Protein AF-W6KRX2-F1 (afdb_monomer_lite)

Foldseek 3Di:
DVCPPPDDLVRLVVVLVVCVVPPDPQDLLVLLVNLQSCLVNVVQVSNVVSLVCLCCCLVVVVNVCVVVHDPVVSVVSSVCSQCCRQQVWDADPLATEGQHHDRPPDQWDWDWDAGQNWIWIWTGGPWKIKIATQGDHPVPPQWGWHHYDPHDIDIHGHGDIDIDTHDDPPPVFLFQAEEEEVCLWWPCLVVLLQQLLQVLVCVVCVVVVNNVDGRDPVLCVVQPSQDDNVRSQQVSCVVVVHHDFDQDDPPDDPPGDHPVNSVVSSVVSSVVVCVVPPIDTFPCLLVALVQCVVVNHAYEYEEADPCQVVNVVVPVSNVVSHPYYYYNVNCVVVVHDVFLAPRRVCVRCVVVVHFQCRYEYEYQANPRHDQVRNQSHQEYEHQHPDDHPDDHPHQYHYDPGCNPDHSVVVRCSSPDPPVSPDDDDDDDDDPDDDDDDDDD

Structure (mmCIF, N/CA/C/O backbone):
data_AF-W6KRX2-F1
#
_entry.id   AF-W6KRX2-F1
#
loop_
_atom_site.group_PDB
_atom_site.id
_atom_site.type_symbol
_atom_site.label_atom_id
_atom_site.label_alt_id
_atom_site.label_comp_id
_atom_site.label_asym_id
_atom_site.label_entity_id
_atom_site.label_seq_id
_atom_site.pdbx_PDB_ins_code
_atom_site.Cartn_x
_atom_site.Cartn_y
_atom_site.Cartn_z
_atom_site.occupancy
_atom_site.B_iso_or_equiv
_atom_site.auth_seq_id
_atom_site.auth_comp_id
_atom_site.auth_asym_id
_atom_site.auth_atom_id
_atom_site.pdbx_PDB_model_num
ATOM 1 N N . MET A 1 1 ? -22.682 -12.384 19.553 1.00 63.53 1 MET A N 1
ATOM 2 C CA . MET A 1 1 ? -21.390 -12.594 20.261 1.00 63.53 1 MET A CA 1
ATOM 3 C C . MET A 1 1 ? -20.932 -14.050 20.274 1.00 63.53 1 MET A C 1
ATOM 5 O O . MET A 1 1 ? -19.752 -14.255 20.041 1.00 63.53 1 MET A O 1
ATOM 9 N N . LEU A 1 2 ? -21.811 -15.029 20.532 1.00 67.38 2 LEU A N 1
ATOM 10 C CA . LEU A 1 2 ? -21.445 -16.457 20.590 1.00 67.38 2 LEU A CA 1
ATOM 11 C C . LEU A 1 2 ? -21.133 -17.079 19.219 1.00 67.38 2 LEU A C 1
ATOM 13 O O . LEU A 1 2 ? -20.252 -17.921 19.128 1.00 67.38 2 LEU A O 1
ATOM 17 N N . LEU A 1 3 ? -21.830 -16.640 18.166 1.00 75.75 3 LEU A N 1
ATOM 18 C CA . LEU A 1 3 ? -21.688 -17.148 16.796 1.00 75.75 3 LEU A CA 1
ATOM 19 C C . LEU A 1 3 ? -21.516 -15.981 15.805 1.00 75.75 3 LEU A C 1
ATOM 21 O O . LEU A 1 3 ? -22.419 -15.703 15.020 1.00 75.75 3 LEU A O 1
ATOM 25 N N . PRO A 1 4 ? -20.417 -15.210 15.897 1.00 69.69 4 PRO A N 1
ATOM 26 C CA . PRO A 1 4 ? -20.233 -14.009 15.079 1.00 69.69 4 PRO A CA 1
ATOM 27 C C . PRO A 1 4 ? -20.132 -14.310 13.579 1.00 69.69 4 PRO A C 1
ATOM 29 O O . PRO A 1 4 ? -20.423 -13.429 12.785 1.00 69.69 4 PRO A O 1
ATOM 32 N N . ASP A 1 5 ? -19.752 -15.535 13.212 1.00 76.88 5 ASP A N 1
ATOM 33 C CA . ASP A 1 5 ? -19.550 -15.957 11.823 1.00 76.88 5 ASP A CA 1
ATOM 34 C C . ASP A 1 5 ? -20.826 -16.548 11.178 1.00 76.88 5 ASP A C 1
ATOM 36 O O . ASP A 1 5 ? -20.806 -16.929 10.012 1.00 76.88 5 ASP A O 1
ATOM 40 N N . CYS A 1 6 ? -21.940 -16.643 11.919 1.00 84.38 6 CYS A N 1
ATOM 41 C CA . CYS A 1 6 ? -23.202 -17.207 11.418 1.00 84.38 6 CYS A CA 1
ATOM 42 C C . CYS A 1 6 ? -24.171 -16.173 10.827 1.00 84.38 6 CYS A C 1
ATOM 44 O O . CYS A 1 6 ? -25.186 -16.578 10.268 1.00 84.38 6 CYS A O 1
ATOM 46 N N . PHE A 1 7 ? -23.886 -14.878 10.974 1.00 86.19 7 PHE A N 1
ATOM 47 C CA . PHE A 1 7 ? -24.768 -13.786 10.558 1.00 86.19 7 PHE A CA 1
ATOM 48 C C . PHE A 1 7 ? -23.981 -12.751 9.764 1.00 86.19 7 PHE A C 1
ATOM 50 O O . PHE A 1 7 ? -22.818 -12.477 10.078 1.00 86.19 7 PHE A O 1
ATOM 57 N N . SER A 1 8 ? -24.610 -12.156 8.753 1.00 84.44 8 SER A N 1
ATOM 58 C CA . SER A 1 8 ? -23.990 -11.084 7.980 1.00 84.44 8 SER A CA 1
ATOM 59 C C . SER A 1 8 ? -23.875 -9.796 8.813 1.00 84.44 8 SER A C 1
ATOM 61 O O . SER A 1 8 ? -24.658 -9.578 9.744 1.00 84.44 8 SER A O 1
ATOM 63 N N . PRO A 1 9 ? -22.928 -8.896 8.497 1.00 82.19 9 PRO A N 1
ATOM 64 C CA . PRO A 1 9 ? -22.844 -7.591 9.153 1.00 82.19 9 PRO A CA 1
ATOM 65 C C . PRO A 1 9 ? -24.150 -6.784 9.081 1.00 82.19 9 PRO A C 1
ATOM 67 O O . PRO A 1 9 ? -24.478 -6.061 10.021 1.00 82.19 9 PRO A O 1
ATOM 70 N N . GLU A 1 10 ? -24.900 -6.913 7.986 1.00 85.62 10 GLU A N 1
ATOM 71 C CA . GLU A 1 10 ? -26.194 -6.261 7.777 1.00 85.62 10 GLU A CA 1
ATOM 72 C C . GLU A 1 10 ? -27.278 -6.844 8.686 1.00 85.62 10 GLU A C 1
ATOM 74 O O . GLU A 1 10 ? -28.026 -6.077 9.289 1.00 85.62 10 GLU A O 1
ATOM 79 N N . GLU A 1 11 ? -27.333 -8.172 8.840 1.00 91.75 11 GLU A N 1
ATOM 80 C CA . GLU A 1 11 ? -28.256 -8.839 9.770 1.00 91.75 11 GLU A CA 1
ATOM 81 C C . GLU A 1 11 ? -27.973 -8.410 11.212 1.00 91.75 11 GLU A C 1
ATOM 83 O O . GLU A 1 11 ? -28.875 -7.981 11.929 1.00 91.75 11 GLU A O 1
ATOM 88 N N . VAL A 1 12 ? -26.697 -8.421 11.616 1.00 89.50 12 VAL A N 1
ATOM 89 C CA . VAL A 1 12 ? -26.290 -7.977 12.957 1.00 89.50 12 VAL A CA 1
ATOM 90 C C . VAL A 1 12 ? -26.633 -6.502 13.180 1.00 89.50 12 VAL A C 1
ATOM 92 O O . VAL A 1 12 ? -27.018 -6.130 14.289 1.00 89.50 12 VAL A O 1
ATOM 95 N N . ARG A 1 13 ? -26.506 -5.649 12.152 1.00 90.25 13 ARG A N 1
ATOM 96 C CA . ARG A 1 13 ? -26.889 -4.233 12.239 1.00 90.25 13 ARG A CA 1
ATOM 97 C C . ARG A 1 13 ? -28.395 -4.072 12.411 1.00 90.25 13 ARG A C 1
ATOM 99 O O . ARG A 1 13 ? -28.806 -3.332 13.299 1.00 90.25 13 ARG A O 1
ATOM 106 N N . ALA A 1 14 ? -29.189 -4.767 11.601 1.00 92.31 14 ALA A N 1
ATOM 107 C CA . ALA A 1 14 ? -30.645 -4.713 11.672 1.00 92.31 14 ALA A CA 1
ATOM 108 C C . ALA A 1 14 ? -31.156 -5.168 13.049 1.00 92.31 14 ALA A C 1
ATOM 110 O O . ALA A 1 14 ? -31.967 -4.476 13.667 1.00 92.31 14 ALA A O 1
ATOM 111 N N . ASP A 1 15 ? -30.617 -6.273 13.573 1.00 93.06 15 ASP A N 1
ATOM 112 C CA . ASP A 1 15 ? -30.939 -6.761 14.915 1.00 93.06 15 ASP A CA 1
ATOM 113 C C . ASP A 1 15 ? -30.533 -5.752 15.992 1.00 93.06 15 ASP A C 1
ATOM 115 O O . ASP A 1 15 ? -31.306 -5.464 16.908 1.00 93.06 15 ASP A O 1
ATOM 119 N N . PHE A 1 16 ? -29.326 -5.191 15.891 1.00 92.94 16 PHE A N 1
ATOM 120 C CA . PHE A 1 16 ? -28.841 -4.202 16.846 1.00 92.94 16 PHE A CA 1
ATOM 121 C C . PHE A 1 16 ? -29.752 -2.970 16.902 1.00 92.94 16 PHE A C 1
ATOM 123 O O . PHE A 1 16 ? -30.148 -2.569 17.993 1.00 92.94 16 PHE A O 1
ATOM 130 N N . GLU A 1 17 ? -30.116 -2.400 15.753 1.00 92.56 17 GLU A N 1
ATOM 131 C CA . GLU A 1 17 ? -30.991 -1.224 15.668 1.00 92.56 17 GLU A CA 1
ATOM 132 C C . GLU A 1 17 ? -32.399 -1.516 16.206 1.00 92.56 17 GLU A C 1
ATOM 134 O O . GLU A 1 17 ? -32.952 -0.718 16.971 1.00 92.56 17 GLU A O 1
ATOM 139 N N . LEU A 1 18 ? -32.956 -2.688 15.879 1.00 93.44 18 LEU A N 1
ATOM 140 C CA . LEU A 1 18 ? -34.251 -3.124 16.394 1.00 93.44 18 LEU A CA 1
ATOM 141 C C . LEU A 1 18 ? -34.224 -3.235 17.921 1.00 93.44 18 LEU A C 1
ATOM 143 O O . LEU A 1 18 ? -35.007 -2.566 18.600 1.00 93.44 18 LEU A O 1
ATOM 147 N N . TYR A 1 19 ? -33.316 -4.046 18.472 1.00 91.69 19 TYR A N 1
ATOM 148 C CA . TYR A 1 19 ? -33.258 -4.298 19.911 1.00 91.69 19 TYR A CA 1
ATOM 149 C C . TYR A 1 19 ? -32.852 -3.062 20.705 1.00 91.69 19 TYR A C 1
ATOM 151 O O . TYR A 1 19 ? -33.354 -2.862 21.810 1.00 91.69 19 TYR A O 1
ATOM 159 N N . GLU A 1 20 ? -31.990 -2.203 20.168 1.00 90.56 20 GLU A N 1
ATOM 160 C CA . GLU A 1 20 ? -31.635 -0.948 20.822 1.00 90.56 20 GLU A CA 1
ATOM 161 C C . GLU A 1 20 ? -32.866 -0.064 21.059 1.00 90.56 20 GLU A C 1
ATOM 163 O O . GLU A 1 20 ? -32.993 0.495 22.147 1.00 90.56 20 GLU A O 1
ATOM 168 N N . SER A 1 21 ? -33.787 -0.001 20.092 1.00 89.94 21 SER A N 1
ATOM 169 C CA . SER A 1 21 ? -34.986 0.844 20.173 1.00 89.94 21 SER A CA 1
ATOM 170 C C . SER A 1 21 ? -36.070 0.330 21.130 1.00 89.94 21 SER A C 1
ATOM 172 O O . SER A 1 21 ? -36.813 1.134 21.690 1.00 89.94 21 SER A O 1
ATOM 174 N N . ILE A 1 22 ? -36.165 -0.989 21.335 1.00 90.94 22 ILE A N 1
ATOM 175 C CA . ILE A 1 22 ? -37.249 -1.616 22.119 1.00 90.94 22 ILE A CA 1
ATOM 176 C C . ILE A 1 22 ? -36.812 -2.124 23.500 1.00 90.94 22 ILE A C 1
ATOM 178 O O . ILE A 1 22 ? -37.664 -2.455 24.322 1.00 90.94 22 ILE A O 1
ATOM 182 N N . THR A 1 23 ? -35.505 -2.226 23.767 1.00 90.19 23 THR A N 1
ATOM 183 C CA . THR A 1 23 ? -34.995 -2.752 25.045 1.00 90.19 23 THR A CA 1
ATOM 184 C C . THR A 1 23 ? -34.992 -1.663 26.114 1.00 90.19 23 THR A C 1
ATOM 186 O O . THR A 1 23 ? -34.346 -0.628 25.946 1.00 90.19 23 THR A O 1
ATOM 189 N N . ALA A 1 24 ? -35.667 -1.920 27.237 1.00 86.81 24 ALA A N 1
ATOM 190 C CA . ALA A 1 24 ? -35.692 -1.018 28.384 1.00 86.81 24 ALA A CA 1
ATOM 191 C C . ALA A 1 24 ? -34.291 -0.847 29.018 1.00 86.81 24 ALA A C 1
ATOM 193 O O . ALA A 1 24 ? -33.514 -1.801 29.067 1.00 86.81 24 ALA A O 1
ATOM 194 N N . PRO A 1 25 ? -33.944 0.345 29.541 1.00 82.25 25 PRO A N 1
ATOM 195 C CA . PRO A 1 25 ? -32.630 0.629 30.130 1.00 82.25 25 PRO A CA 1
ATOM 196 C C . PRO A 1 25 ? -32.455 0.092 31.571 1.00 82.25 25 PRO A C 1
ATOM 198 O O . PRO A 1 25 ? -31.670 0.631 32.340 1.00 82.25 25 PRO A O 1
ATOM 201 N N . ASP A 1 26 ? -33.181 -0.957 31.961 1.00 85.56 26 ASP A N 1
ATOM 202 C CA . ASP A 1 26 ? -33.319 -1.445 33.344 1.00 85.56 26 ASP A CA 1
ATOM 203 C C . ASP A 1 26 ? -32.304 -2.526 33.760 1.00 85.56 26 ASP A C 1
ATOM 205 O O . ASP A 1 26 ? -32.252 -2.928 34.920 1.00 85.56 26 ASP A O 1
ATOM 209 N N . SER A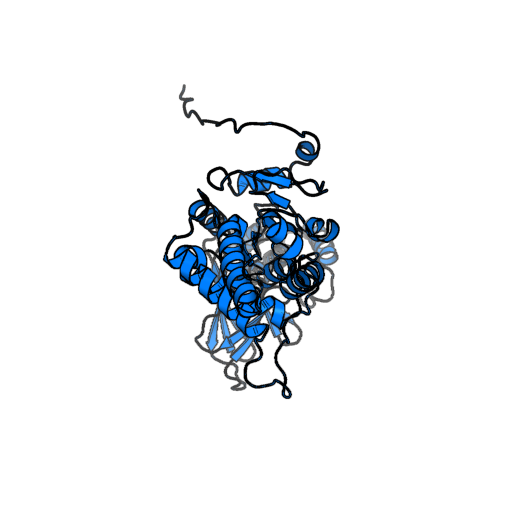 1 27 ? -31.473 -2.999 32.830 1.00 91.00 27 SER A N 1
ATOM 210 C CA . SER A 1 27 ? -30.411 -3.973 33.102 1.00 91.00 27 SER A CA 1
ATOM 211 C C . SER A 1 27 ? -29.029 -3.390 32.836 1.00 91.00 27 SER A C 1
ATOM 213 O O . SER A 1 27 ? -28.737 -3.006 31.705 1.00 91.00 27 SER A O 1
ATOM 215 N N . SER A 1 28 ? -28.133 -3.419 33.825 1.00 92.19 28 SER A N 1
ATOM 216 C CA . SER A 1 28 ? -26.731 -2.998 33.653 1.00 92.19 28 SER A CA 1
ATOM 217 C C . SER A 1 28 ? -25.962 -3.854 32.635 1.00 92.19 28 SER A C 1
ATOM 219 O O . SER A 1 28 ? -25.072 -3.357 31.948 1.00 92.19 28 SER A O 1
ATOM 221 N N . LEU A 1 29 ? -26.328 -5.133 32.461 1.00 92.19 29 LEU A N 1
ATOM 222 C CA . LEU A 1 29 ? -25.644 -6.042 31.531 1.00 92.19 29 LEU A CA 1
ATOM 223 C C . LEU A 1 29 ? -25.818 -5.636 30.064 1.00 92.19 29 LEU A C 1
ATOM 225 O O . LEU A 1 29 ? -24.963 -5.931 29.229 1.00 92.19 29 LEU A O 1
ATOM 229 N N . GLN A 1 30 ? -26.912 -4.950 29.733 1.00 92.44 30 GLN A N 1
ATOM 230 C CA . GLN A 1 30 ? -27.175 -4.561 28.352 1.00 92.44 30 GLN A CA 1
ATOM 231 C C . GLN A 1 30 ? -26.142 -3.555 27.830 1.00 92.44 30 GLN A C 1
ATOM 233 O O . GLN A 1 30 ? -25.882 -3.520 26.631 1.00 92.44 30 GLN A O 1
ATOM 238 N N . ILE A 1 31 ? -25.560 -2.741 28.716 1.00 94.31 31 ILE A N 1
ATOM 239 C CA . ILE A 1 31 ? -24.732 -1.589 28.349 1.00 94.31 31 ILE A CA 1
ATOM 240 C C . ILE A 1 31 ? -23.461 -2.065 27.660 1.00 94.31 31 ILE A C 1
ATOM 242 O O . ILE A 1 31 ? -23.177 -1.667 26.531 1.00 94.31 31 ILE A O 1
ATOM 246 N N . PHE A 1 32 ? -22.719 -2.980 28.289 1.00 94.44 32 PHE A N 1
ATOM 247 C CA . PHE A 1 32 ? -21.494 -3.488 27.680 1.00 94.44 32 PHE A CA 1
ATOM 248 C C . PHE A 1 32 ? -21.773 -4.386 26.468 1.00 94.44 32 PHE A C 1
ATOM 250 O O . PHE A 1 32 ? -20.978 -4.392 25.531 1.00 94.44 32 PHE A O 1
ATOM 257 N N . ILE A 1 33 ? -22.899 -5.113 26.433 1.00 94.25 33 ILE A N 1
ATOM 258 C CA . ILE A 1 33 ? -23.286 -5.912 25.257 1.00 94.25 33 ILE A CA 1
ATOM 259 C C . ILE A 1 33 ? -23.534 -4.989 24.062 1.00 94.25 33 ILE A C 1
ATOM 261 O O . ILE A 1 33 ? -22.974 -5.214 22.986 1.00 94.25 33 ILE A O 1
ATOM 265 N N . LYS A 1 34 ? -24.317 -3.921 24.263 1.00 94.62 34 LYS A N 1
ATOM 266 C CA . LYS A 1 34 ? -24.550 -2.882 23.256 1.00 94.62 34 LYS A CA 1
ATOM 267 C C . LYS A 1 34 ? -23.236 -2.218 22.842 1.00 94.62 34 LYS A C 1
ATOM 269 O O . LYS A 1 34 ? -23.004 -2.055 21.650 1.00 94.62 34 LYS A O 1
ATOM 274 N N . GLY A 1 35 ? -22.336 -1.937 23.786 1.00 95.50 35 GLY A N 1
ATOM 275 C CA . GLY A 1 35 ? -21.003 -1.395 23.505 1.00 95.50 35 GLY A CA 1
ATOM 276 C C . GLY A 1 35 ? -20.139 -2.300 22.623 1.00 95.50 35 GLY A C 1
ATOM 277 O O . GLY A 1 35 ? -19.575 -1.833 21.634 1.00 95.50 35 GLY A O 1
ATOM 278 N N . VAL A 1 36 ? -20.074 -3.603 22.920 1.00 94.81 36 VAL A N 1
ATOM 279 C CA . VAL A 1 36 ? -19.338 -4.578 22.094 1.00 94.81 36 VAL A CA 1
ATOM 280 C C . VAL A 1 36 ? -19.931 -4.663 20.686 1.00 94.81 36 VAL A C 1
ATOM 282 O O . VAL A 1 36 ? -19.183 -4.649 19.708 1.00 94.81 36 VAL A O 1
ATOM 285 N N . LEU A 1 37 ? -21.260 -4.748 20.565 1.00 93.69 37 LEU A N 1
ATOM 286 C CA . LEU A 1 37 ? -21.930 -4.834 19.264 1.00 93.69 37 LEU A CA 1
ATOM 287 C C . LEU A 1 37 ? -21.756 -3.551 18.449 1.00 93.69 37 LEU A C 1
ATOM 289 O O . LEU A 1 37 ? -21.376 -3.634 17.285 1.00 93.69 37 LEU A O 1
ATOM 293 N N . ALA A 1 38 ? -21.942 -2.380 19.059 1.00 93.44 38 ALA A N 1
ATOM 294 C CA . ALA A 1 38 ? -21.722 -1.092 18.410 1.00 93.44 38 ALA A CA 1
ATOM 295 C C . ALA A 1 38 ? -20.281 -0.962 17.892 1.00 93.44 38 ALA A C 1
ATOM 297 O O . ALA A 1 38 ? -20.077 -0.545 16.752 1.00 93.44 38 ALA A O 1
ATOM 298 N N . ALA A 1 39 ? -19.284 -1.383 18.682 1.00 91.62 39 ALA A N 1
ATOM 299 C CA . ALA A 1 39 ? -17.883 -1.360 18.261 1.00 91.62 39 ALA A CA 1
ATOM 300 C C . ALA A 1 39 ? -17.642 -2.267 17.043 1.00 91.62 39 ALA A C 1
ATOM 302 O O . ALA A 1 39 ? -17.031 -1.838 16.064 1.00 91.62 39 ALA A O 1
ATOM 303 N N . ARG A 1 40 ? -18.179 -3.495 17.068 1.00 87.81 40 ARG A N 1
ATOM 304 C CA . ARG A 1 40 ? -18.075 -4.458 15.956 1.00 87.81 40 ARG A CA 1
ATOM 305 C C . ARG A 1 40 ? -18.799 -3.992 14.693 1.00 87.81 40 ARG A C 1
ATOM 307 O O . ARG A 1 40 ? -18.302 -4.203 13.593 1.00 87.81 40 ARG A O 1
ATOM 314 N N . LEU A 1 41 ? -19.935 -3.316 14.850 1.00 88.31 41 LEU A N 1
ATOM 315 C CA . LEU A 1 41 ? -20.712 -2.711 13.763 1.00 88.31 41 LEU A CA 1
ATOM 316 C C . LEU A 1 41 ? -20.120 -1.402 13.234 1.00 88.31 41 LEU A C 1
ATOM 318 O O . LEU A 1 41 ? -20.706 -0.787 12.338 1.00 88.31 41 LEU A O 1
ATOM 322 N N . ARG A 1 42 ? -18.951 -0.999 13.749 1.00 85.06 42 ARG A N 1
ATOM 323 C CA . ARG A 1 42 ? -18.220 0.208 13.346 1.00 85.06 42 ARG A CA 1
ATOM 324 C C . ARG A 1 42 ? -18.939 1.513 13.721 1.00 85.06 42 ARG A C 1
ATOM 326 O O . ARG A 1 42 ? -18.646 2.564 13.165 1.00 85.06 42 ARG A O 1
ATOM 333 N N . LEU A 1 43 ? -19.842 1.467 14.701 1.00 86.88 43 LEU A N 1
ATOM 334 C CA . LEU A 1 43 ? -20.554 2.624 15.249 1.00 86.88 43 LEU A CA 1
ATOM 335 C C . LEU A 1 43 ? -19.743 3.227 16.406 1.00 86.88 43 LEU A C 1
ATOM 337 O O . LEU A 1 43 ? -20.139 3.127 17.566 1.00 86.88 43 LEU A O 1
ATOM 341 N N . VAL A 1 44 ? -18.573 3.796 16.097 1.00 81.50 44 VAL A N 1
ATOM 342 C CA . VAL A 1 44 ? -17.534 4.150 17.089 1.00 81.50 44 VAL A CA 1
ATOM 343 C C . VAL A 1 44 ? -18.047 5.094 18.179 1.00 81.50 44 VAL A C 1
ATOM 345 O O . VAL A 1 44 ? -17.895 4.782 19.357 1.00 81.50 44 VAL A O 1
ATOM 348 N N . GLU A 1 45 ? -18.731 6.178 17.812 1.00 84.56 45 GLU A N 1
ATOM 349 C CA . GLU A 1 45 ? -19.284 7.143 18.778 1.00 84.56 45 GLU A CA 1
ATOM 350 C C . GLU A 1 45 ? -20.302 6.507 19.730 1.00 84.56 45 GLU A C 1
ATOM 352 O O . GLU A 1 45 ? -20.289 6.708 20.950 1.00 84.56 45 GLU A O 1
ATOM 357 N N . LYS A 1 46 ? -21.167 5.656 19.176 1.00 91.31 46 LYS A N 1
ATOM 358 C CA . LYS A 1 46 ? -22.166 4.917 19.947 1.00 91.31 46 LYS A CA 1
ATOM 359 C C . LYS A 1 46 ? -21.498 3.891 20.868 1.00 91.31 46 LYS A C 1
ATOM 361 O O . LYS A 1 46 ? -21.853 3.786 22.039 1.00 91.31 46 LYS A O 1
ATOM 366 N N . ALA A 1 47 ? -20.478 3.188 20.379 1.00 93.69 47 ALA A N 1
ATOM 367 C CA . ALA A 1 47 ? -19.682 2.268 21.181 1.00 93.69 47 ALA A CA 1
ATOM 368 C C . ALA A 1 47 ? -18.964 2.984 22.330 1.00 93.69 47 ALA A C 1
ATOM 370 O O . ALA A 1 47 ? -18.958 2.484 23.452 1.00 93.69 47 ALA A O 1
ATOM 371 N N . MET A 1 48 ? -18.407 4.170 22.074 1.00 92.56 48 MET A N 1
ATOM 372 C CA . MET A 1 48 ? -17.740 4.980 23.089 1.00 92.56 48 MET A CA 1
ATOM 373 C C . MET A 1 48 ? -18.735 5.480 24.140 1.00 92.56 48 MET A C 1
ATOM 375 O O . MET A 1 48 ? -18.429 5.452 25.330 1.00 92.56 48 MET A O 1
ATOM 379 N N . THR A 1 49 ? -19.950 5.848 23.730 1.00 93.50 49 THR A N 1
ATOM 380 C CA . THR A 1 49 ? -21.045 6.210 24.644 1.00 93.50 49 THR A CA 1
ATOM 381 C C . THR A 1 49 ? -21.353 5.062 25.606 1.00 93.50 49 THR A C 1
ATOM 383 O O . THR A 1 49 ? -21.290 5.242 26.824 1.00 93.50 49 THR A O 1
ATOM 386 N N . TYR A 1 50 ? -21.585 3.856 25.078 1.00 95.56 50 TYR A N 1
ATOM 387 C CA . TYR A 1 50 ? -21.814 2.666 25.900 1.00 95.56 50 TYR A CA 1
ATOM 388 C C . TYR A 1 50 ? -20.600 2.291 26.752 1.00 95.56 50 TYR A C 1
ATOM 390 O O . TYR A 1 50 ? -20.759 1.858 27.890 1.00 95.56 50 TYR A O 1
ATOM 398 N N . PHE A 1 51 ? -19.381 2.481 26.246 1.00 95.50 51 PHE A N 1
ATOM 399 C CA . PHE A 1 51 ? -18.171 2.210 27.013 1.00 95.50 51 PHE A CA 1
ATOM 400 C C . PHE A 1 51 ? -18.046 3.140 28.225 1.00 95.50 51 PHE A C 1
ATOM 402 O O . PHE A 1 51 ? -17.763 2.668 29.324 1.00 95.50 51 PHE A O 1
ATOM 409 N N . ARG A 1 52 ? -18.316 4.444 28.062 1.00 94.38 52 ARG A N 1
ATOM 410 C CA . ARG A 1 52 ? -18.341 5.397 29.186 1.00 94.38 52 ARG A CA 1
ATOM 411 C C . ARG A 1 52 ? -19.432 5.041 30.185 1.00 94.38 52 ARG A C 1
ATOM 413 O O . ARG A 1 52 ? -19.154 5.014 31.377 1.00 94.38 52 ARG A O 1
ATOM 420 N N . GLN A 1 53 ? -20.632 4.706 29.713 1.00 95.25 53 GLN A N 1
ATOM 421 C CA . GLN A 1 53 ? -21.706 4.243 30.593 1.00 95.25 53 GLN A CA 1
ATOM 422 C C . GLN A 1 53 ? -21.278 3.002 31.382 1.00 95.25 53 GLN A C 1
ATOM 424 O O . GLN A 1 53 ? -21.459 2.965 32.591 1.00 95.25 53 GLN A O 1
ATOM 429 N N . ALA A 1 54 ? -20.645 2.018 30.735 1.00 95.69 54 ALA A N 1
ATOM 430 C CA . ALA A 1 54 ? -20.162 0.819 31.413 1.00 95.69 54 ALA A CA 1
ATOM 431 C C . ALA A 1 54 ? -19.085 1.138 32.469 1.00 95.69 54 ALA A C 1
ATOM 433 O O . ALA A 1 54 ? -19.103 0.547 33.545 1.00 95.69 54 ALA A O 1
ATOM 434 N N . LEU A 1 55 ? -18.171 2.072 32.179 1.00 94.88 55 LEU A N 1
ATOM 435 C CA . LEU A 1 55 ? -17.103 2.494 33.094 1.00 94.88 55 LEU A CA 1
ATOM 436 C C . LEU A 1 55 ? -17.617 3.275 34.309 1.00 94.88 55 LEU A C 1
ATOM 438 O O . LEU A 1 55 ? -17.102 3.094 35.409 1.00 94.88 55 LEU A O 1
ATOM 442 N N . PHE A 1 56 ? -18.600 4.151 34.104 1.00 95.56 56 PHE A N 1
ATOM 443 C CA . PHE A 1 56 ? -19.044 5.116 35.110 1.00 95.56 56 PHE A CA 1
ATOM 444 C C . PHE A 1 56 ? -20.421 4.806 35.703 1.00 95.56 56 PHE A C 1
ATOM 446 O O . PHE A 1 56 ? -20.901 5.592 36.508 1.00 95.56 56 PHE A O 1
ATOM 453 N N . LEU A 1 57 ? -21.038 3.664 35.372 1.00 95.19 57 LEU A N 1
ATOM 454 C CA . LEU A 1 57 ? -22.401 3.322 35.799 1.00 95.19 57 LEU A CA 1
ATOM 455 C C . LEU A 1 57 ? -22.649 3.562 37.288 1.00 95.19 57 LEU A C 1
ATOM 457 O O . LEU A 1 57 ? -23.575 4.287 37.641 1.00 95.19 57 LEU A O 1
ATOM 461 N N . ASP A 1 58 ? -21.816 2.966 38.140 1.00 95.50 58 ASP A N 1
ATOM 462 C CA . ASP A 1 58 ? -21.980 3.074 39.588 1.00 95.50 58 ASP A CA 1
ATOM 463 C C . ASP A 1 58 ? -21.507 4.439 40.113 1.00 95.50 58 ASP A C 1
ATOM 465 O O . ASP A 1 58 ? -22.128 4.988 41.021 1.00 95.50 58 ASP A O 1
ATOM 469 N N . LEU A 1 59 ? -20.443 5.004 39.524 1.00 95.12 59 LEU A N 1
ATOM 470 C CA . LEU A 1 59 ? -19.853 6.289 39.931 1.00 95.12 59 LEU A CA 1
ATOM 471 C C . LEU A 1 59 ? -20.801 7.469 39.688 1.00 95.12 59 LEU A C 1
ATOM 473 O O . LEU A 1 59 ? -20.944 8.326 40.557 1.00 95.12 59 LEU A O 1
ATOM 477 N N . ASP A 1 60 ? -21.469 7.473 38.538 1.00 96.06 60 ASP A N 1
ATOM 478 C CA . ASP A 1 60 ? -22.444 8.491 38.144 1.00 96.06 60 ASP A CA 1
ATOM 479 C C . ASP A 1 60 ? -23.879 8.094 38.539 1.00 96.06 60 ASP A C 1
ATOM 481 O O . ASP A 1 60 ? -24.824 8.833 38.264 1.00 96.06 60 ASP A O 1
ATOM 485 N N . ASN A 1 61 ? -24.052 6.933 39.188 1.00 93.75 61 ASN A N 1
ATOM 486 C CA . ASN A 1 61 ? -25.342 6.370 39.592 1.00 93.75 61 ASN A CA 1
ATOM 487 C C . ASN A 1 61 ? -26.370 6.366 38.444 1.00 93.75 61 ASN A C 1
ATOM 489 O O . ASN A 1 61 ? -27.518 6.781 38.614 1.00 93.75 61 ASN A O 1
ATOM 493 N N . LEU A 1 62 ? -25.952 5.908 37.259 1.00 92.38 62 LEU A N 1
ATOM 494 C CA . LEU A 1 62 ? -26.740 6.014 36.022 1.00 92.38 62 LEU A CA 1
ATOM 495 C C . LEU A 1 62 ? -28.077 5.258 36.083 1.00 92.38 62 LEU A C 1
ATOM 497 O O . LEU A 1 62 ? -29.009 5.619 35.369 1.00 92.38 62 LEU A O 1
ATOM 501 N N . MET A 1 63 ? -28.172 4.225 36.927 1.00 91.19 63 MET A N 1
ATOM 502 C CA . MET A 1 63 ? -29.396 3.445 37.151 1.00 91.19 63 MET A CA 1
ATOM 503 C C . MET A 1 63 ? -30.197 3.893 38.386 1.00 91.19 63 MET A C 1
ATOM 505 O O . MET A 1 63 ? -31.339 3.473 38.564 1.00 91.19 63 MET A O 1
ATOM 509 N N . GLY A 1 64 ? -29.649 4.783 39.217 1.00 93.25 64 GLY A N 1
ATOM 510 C CA . GLY A 1 64 ? -30.324 5.292 40.413 1.00 93.25 64 GLY A CA 1
ATOM 511 C C . GLY A 1 64 ? -30.320 4.341 41.616 1.00 93.25 64 GLY A C 1
ATOM 512 O O . GLY A 1 64 ? -30.915 4.671 42.641 1.00 93.25 64 GLY A O 1
ATOM 513 N N . ASP A 1 65 ? -29.658 3.190 41.520 1.00 93.00 65 ASP A N 1
ATOM 514 C CA . ASP A 1 65 ? -29.694 2.099 42.494 1.00 93.00 65 ASP A CA 1
ATOM 515 C C . ASP A 1 65 ? -28.312 1.690 43.039 1.00 93.00 65 ASP A C 1
ATOM 517 O O . ASP A 1 65 ? -28.236 0.726 43.803 1.00 93.00 65 ASP A O 1
ATOM 521 N N . THR A 1 66 ? -27.238 2.457 42.781 1.00 92.75 66 THR A N 1
ATOM 522 C CA . THR A 1 66 ? -25.884 2.178 43.317 1.00 92.75 66 THR A CA 1
ATOM 523 C C . THR A 1 66 ? -25.879 2.010 44.844 1.00 92.75 66 THR A C 1
ATOM 525 O O . THR A 1 66 ? -25.095 1.242 45.403 1.00 92.75 66 THR A O 1
ATOM 528 N N . GLY A 1 67 ? -26.778 2.700 45.557 1.00 92.69 67 GLY A N 1
ATOM 529 C CA . GLY A 1 67 ? -26.927 2.562 47.011 1.00 92.69 67 GLY A CA 1
ATOM 530 C C . GLY A 1 67 ? -27.325 1.151 47.476 1.00 92.69 67 GLY A C 1
ATOM 531 O O . GLY A 1 67 ? -27.100 0.813 48.636 1.00 92.69 67 GLY A O 1
ATOM 532 N N . GLY A 1 68 ? -27.893 0.329 46.586 1.00 91.19 68 GLY A N 1
ATOM 533 C CA . GLY A 1 68 ? -28.224 -1.078 46.823 1.00 91.19 68 GLY A CA 1
ATOM 534 C C . GLY A 1 68 ? -27.069 -2.052 46.560 1.00 91.19 68 GLY A C 1
ATOM 535 O O . GLY A 1 68 ? -27.150 -3.208 46.978 1.00 91.19 68 GLY A O 1
ATOM 536 N N . GLY A 1 69 ? -25.990 -1.604 45.911 1.00 93.31 69 GLY A N 1
ATOM 537 C CA . GLY A 1 69 ? -24.817 -2.412 45.583 1.00 93.31 69 GLY A CA 1
ATOM 538 C C . GLY A 1 69 ? -24.150 -1.987 44.273 1.00 93.31 69 GLY A C 1
ATOM 539 O O . GLY A 1 69 ? -24.735 -1.276 43.467 1.00 93.31 69 GLY A O 1
ATOM 540 N N . LEU A 1 70 ? -22.910 -2.443 44.066 1.00 94.38 70 LEU A N 1
ATOM 541 C CA . LEU A 1 70 ? -22.157 -2.185 42.835 1.00 94.38 70 LEU A CA 1
ATOM 542 C C . LEU A 1 70 ? -22.481 -3.216 41.753 1.00 94.38 70 LEU A C 1
ATOM 544 O O . LEU A 1 70 ? -22.573 -4.420 42.022 1.00 94.38 70 LEU A O 1
ATOM 548 N N . HIS A 1 71 ? -22.522 -2.773 40.502 1.00 95.94 71 HIS A N 1
ATOM 549 C CA . HIS A 1 71 ? -22.761 -3.622 39.343 1.00 95.94 71 HIS A CA 1
ATOM 550 C C . HIS A 1 71 ? -21.464 -4.264 38.837 1.00 95.94 71 HIS A C 1
ATOM 552 O O . HIS A 1 71 ? -21.016 -4.033 37.710 1.00 95.94 71 HIS A O 1
ATOM 558 N N . CYS A 1 72 ? -20.863 -5.134 39.654 1.00 94.31 72 CYS A N 1
ATOM 559 C CA . CYS A 1 72 ? -19.569 -5.767 39.368 1.00 94.31 72 CYS A CA 1
ATOM 560 C C . CYS A 1 72 ? -19.506 -6.468 37.998 1.00 94.31 72 CYS A C 1
ATOM 562 O O . CYS A 1 72 ? -18.466 -6.446 37.339 1.00 94.31 72 CYS A O 1
ATOM 564 N N . SER A 1 73 ? -20.610 -7.066 37.539 1.00 93.81 73 SER A N 1
ATOM 565 C CA . SER A 1 73 ? -20.684 -7.694 36.214 1.00 93.81 73 SER A CA 1
ATOM 566 C C . SER A 1 73 ? -20.583 -6.680 35.073 1.00 93.81 73 SER A C 1
ATOM 568 O O . SER A 1 73 ? -19.889 -6.943 34.095 1.00 93.81 73 SER A O 1
ATOM 570 N N . ASN A 1 74 ? -21.220 -5.513 35.196 1.00 94.81 74 ASN A N 1
ATOM 571 C CA . ASN A 1 74 ? -21.078 -4.435 34.217 1.00 94.81 74 ASN A CA 1
ATOM 572 C C . ASN A 1 74 ? -19.673 -3.813 34.272 1.00 94.81 74 ASN A C 1
ATOM 574 O O . ASN A 1 74 ? -19.070 -3.574 33.227 1.00 94.81 74 ASN A O 1
ATOM 578 N N . MET A 1 75 ? -19.104 -3.652 35.472 1.00 92.88 75 MET A N 1
ATOM 579 C CA . MET A 1 75 ? -17.721 -3.196 35.632 1.00 92.88 75 MET A CA 1
ATOM 580 C C . MET A 1 75 ? -16.738 -4.137 34.918 1.00 92.88 75 MET A C 1
ATOM 582 O O . MET A 1 75 ? -15.885 -3.672 34.164 1.00 92.88 75 MET A O 1
ATOM 586 N N . ALA A 1 76 ? -16.894 -5.458 35.059 1.00 94.12 76 ALA A N 1
ATOM 587 C CA . ALA A 1 76 ? -16.136 -6.436 34.272 1.00 94.12 76 ALA A CA 1
ATOM 588 C C . ALA A 1 76 ? -16.447 -6.339 32.764 1.00 94.12 76 ALA A C 1
ATOM 590 O O . ALA A 1 76 ? -15.553 -6.468 31.926 1.00 94.12 76 ALA A O 1
ATOM 591 N N . GLY A 1 77 ? -17.702 -6.052 32.415 1.00 95.12 77 GLY A N 1
ATOM 592 C CA . GLY A 1 77 ? -18.163 -5.804 31.052 1.00 95.12 77 GLY A CA 1
ATOM 593 C C . GLY A 1 77 ? -17.462 -4.635 30.353 1.00 95.12 77 GLY A C 1
ATOM 594 O O . GLY A 1 77 ? -17.256 -4.692 29.143 1.00 95.12 77 GLY A O 1
ATOM 595 N N . SER A 1 78 ? -17.000 -3.616 31.083 1.00 95.12 78 SER A N 1
ATOM 596 C CA . SER A 1 78 ? -16.203 -2.528 30.492 1.00 95.12 78 SER A CA 1
ATOM 597 C C . SER A 1 78 ? -14.933 -3.055 29.800 1.00 95.12 78 SER A C 1
ATOM 599 O O . SER A 1 78 ? -14.619 -2.654 28.677 1.00 95.12 78 SER A O 1
ATOM 601 N N . TRP A 1 79 ? -14.258 -4.048 30.393 1.00 95.50 79 TRP A N 1
ATOM 602 C CA . TRP A 1 79 ? -13.112 -4.712 29.767 1.00 95.50 79 TRP A CA 1
ATOM 603 C C . TRP A 1 79 ? -13.519 -5.495 28.511 1.00 95.50 79 TRP A C 1
ATOM 605 O O . TRP A 1 79 ? -12.765 -5.524 27.540 1.00 95.50 79 TRP A O 1
ATOM 615 N N . TRP A 1 80 ? -14.726 -6.073 28.474 1.00 94.88 80 TRP A N 1
ATOM 616 C CA . TRP A 1 80 ? -15.263 -6.694 27.257 1.00 94.88 80 TRP A CA 1
ATOM 617 C C . TRP A 1 80 ? -15.459 -5.689 26.126 1.00 94.88 80 TRP A C 1
ATOM 619 O O . TRP A 1 80 ? -15.088 -6.000 24.995 1.00 94.88 80 TRP A O 1
ATOM 629 N N . VAL A 1 81 ? -15.982 -4.491 26.406 1.00 95.81 81 VAL A N 1
ATOM 630 C CA . VAL A 1 81 ? -16.110 -3.442 25.378 1.00 95.81 81 VAL A CA 1
ATOM 631 C C . VAL A 1 81 ? -14.739 -3.087 24.807 1.00 95.81 81 VAL A C 1
ATOM 633 O O . VAL A 1 81 ? -14.583 -3.009 23.589 1.00 95.81 81 VAL A O 1
ATOM 636 N N . LEU A 1 82 ? -13.724 -2.958 25.666 1.00 95.00 82 LEU A N 1
ATOM 637 C CA . LEU A 1 82 ? -12.362 -2.668 25.228 1.00 95.00 82 LEU A CA 1
ATOM 638 C C . LEU A 1 82 ? -11.747 -3.818 24.414 1.00 95.00 82 LEU A C 1
ATOM 640 O O . LEU A 1 82 ? -11.248 -3.588 23.318 1.00 95.00 82 LEU A O 1
ATOM 644 N N . ALA A 1 83 ? -11.777 -5.051 24.920 1.00 95.56 83 ALA A N 1
ATOM 645 C CA . ALA A 1 83 ? -11.095 -6.186 24.298 1.00 95.56 83 ALA A CA 1
ATOM 646 C C . ALA A 1 83 ? -11.876 -6.777 23.111 1.00 95.56 83 ALA A C 1
ATOM 648 O O . ALA A 1 83 ? -11.346 -6.893 22.008 1.00 95.56 83 ALA A O 1
ATOM 649 N N . MET A 1 84 ? -13.141 -7.141 23.319 1.00 93.94 84 MET A N 1
ATOM 650 C CA . MET A 1 84 ? -13.975 -7.839 22.328 1.00 93.94 84 MET A CA 1
ATOM 651 C C . MET A 1 84 ? -14.689 -6.880 21.366 1.00 93.94 84 MET A C 1
ATOM 653 O O . MET A 1 84 ? -15.105 -7.303 20.281 1.00 93.94 84 MET A O 1
ATOM 657 N N . GLY A 1 85 ? -14.869 -5.623 21.786 1.00 94.25 85 GLY A N 1
ATOM 658 C CA . GLY A 1 85 ? -15.388 -4.527 20.972 1.00 94.25 85 GLY A CA 1
ATOM 659 C C . GLY A 1 85 ? -14.266 -3.821 20.214 1.00 94.25 85 GLY A C 1
ATOM 660 O O . GLY A 1 85 ? -14.016 -4.153 19.060 1.00 94.25 85 GLY A O 1
ATOM 661 N N . PHE A 1 86 ? -13.575 -2.871 20.852 1.00 94.12 86 PHE A N 1
ATOM 662 C CA . PHE A 1 86 ? -12.552 -2.050 20.185 1.00 94.12 86 PHE A CA 1
ATOM 663 C C . PHE A 1 86 ? -11.322 -2.840 19.740 1.00 94.12 86 PHE A C 1
ATOM 665 O O . PHE A 1 86 ? -10.832 -2.606 18.643 1.00 94.12 86 PHE A O 1
ATOM 672 N N . GLY A 1 87 ? -10.838 -3.788 20.542 1.00 94.56 87 GLY A N 1
ATOM 673 C CA . GLY A 1 87 ? -9.737 -4.676 20.163 1.00 94.56 87 GLY A CA 1
ATOM 674 C C . GLY A 1 87 ? -10.125 -5.727 19.118 1.00 94.56 87 GLY A C 1
ATOM 675 O O . GLY A 1 87 ? -9.244 -6.394 18.570 1.00 94.56 87 GLY A O 1
ATOM 676 N N . GLY A 1 88 ? -11.428 -5.900 18.861 1.00 93.25 88 GLY A N 1
ATOM 677 C CA . GLY A 1 88 ? -11.959 -6.886 17.924 1.00 93.25 88 GLY A CA 1
ATOM 678 C C . GLY A 1 88 ? -11.529 -8.319 18.241 1.00 93.25 88 GLY A C 1
ATOM 679 O O . GLY A 1 88 ? -11.416 -9.135 17.328 1.00 93.25 88 GLY A O 1
ATOM 680 N N . VAL A 1 89 ? -11.231 -8.624 19.510 1.00 94.94 89 VAL A N 1
ATOM 681 C CA . VAL A 1 89 ? -10.734 -9.944 19.904 1.00 94.94 89 VAL A CA 1
ATOM 682 C C . VAL A 1 89 ? -11.827 -10.987 19.698 1.00 94.94 89 VAL A C 1
ATOM 684 O O . VAL A 1 89 ? -12.971 -10.821 20.136 1.00 94.94 89 VAL A O 1
ATOM 687 N N . ARG A 1 90 ? -11.472 -12.081 19.026 1.00 91.56 90 ARG A N 1
ATOM 688 C CA . ARG A 1 90 ? -12.317 -13.271 18.888 1.00 91.56 90 ARG A CA 1
ATOM 689 C C . ARG A 1 90 ? -11.467 -14.505 18.616 1.00 91.56 90 ARG A C 1
ATOM 691 O O . ARG A 1 90 ? -10.330 -14.394 18.166 1.00 91.56 90 ARG A O 1
ATOM 698 N N . VAL A 1 91 ? -12.043 -15.673 18.865 1.00 91.25 91 VAL A N 1
ATOM 699 C CA . VAL A 1 91 ? -11.474 -16.956 18.450 1.00 91.25 91 VAL A CA 1
ATOM 700 C C . VAL A 1 91 ? -12.434 -17.565 17.439 1.00 91.25 91 VAL A C 1
ATOM 702 O O . VAL A 1 91 ? -13.624 -17.678 17.729 1.00 91.25 91 VAL A O 1
ATOM 705 N N . SER A 1 92 ? -11.926 -17.904 16.259 1.00 86.38 92 SER A N 1
ATOM 706 C CA . SER A 1 92 ? -12.659 -18.619 15.211 1.00 86.38 92 SER A CA 1
ATOM 707 C C . SER A 1 92 ? -11.741 -19.704 14.662 1.00 86.38 92 SER A C 1
ATOM 709 O O . SER A 1 92 ? -10.540 -19.467 14.535 1.00 86.38 92 SER A O 1
ATOM 711 N N . GLU A 1 93 ? -12.274 -20.908 14.444 1.00 85.19 93 GLU A N 1
ATOM 712 C CA . GLU A 1 93 ? -11.494 -22.079 14.001 1.00 85.19 93 GLU A CA 1
ATOM 713 C C . GLU A 1 93 ? -10.180 -22.262 14.799 1.00 85.19 93 GLU A C 1
ATOM 715 O O . GLU A 1 93 ? -9.093 -22.377 14.236 1.00 85.19 93 GLU A O 1
ATOM 720 N N . GLU A 1 94 ? -10.269 -22.188 16.136 1.00 88.19 94 GLU A N 1
ATOM 721 C CA . GLU A 1 94 ? -9.142 -22.289 17.093 1.00 88.19 94 GLU A CA 1
ATOM 722 C C . GLU A 1 94 ? -8.046 -21.210 16.962 1.00 88.19 94 GLU A C 1
ATOM 724 O O . GLU A 1 94 ? -7.077 -21.185 17.728 1.00 88.19 94 GLU A O 1
ATOM 729 N N . THR A 1 95 ? -8.215 -20.258 16.049 1.00 91.38 95 THR A N 1
ATOM 730 C CA . THR A 1 95 ? -7.252 -19.194 15.777 1.00 91.38 95 THR A CA 1
ATOM 731 C C . THR A 1 95 ? -7.658 -17.911 16.494 1.00 91.38 95 THR A C 1
ATOM 733 O O . THR A 1 95 ? -8.837 -17.572 16.579 1.00 91.38 95 THR A O 1
ATOM 736 N N . LEU A 1 96 ? -6.676 -17.179 17.028 1.00 94.69 96 LEU A N 1
ATOM 737 C CA . LEU A 1 96 ? -6.897 -15.876 17.653 1.00 94.69 96 LEU A CA 1
ATOM 738 C C . LEU A 1 96 ? -6.961 -14.783 16.582 1.00 94.69 96 LEU A C 1
ATOM 740 O O . LEU A 1 96 ? -6.036 -14.630 15.785 1.00 94.69 96 LEU A O 1
ATOM 744 N N . HIS A 1 97 ? -8.028 -13.995 16.596 1.00 94.00 97 HIS A N 1
ATOM 745 C CA . HIS A 1 97 ? -8.227 -12.856 15.708 1.00 94.00 97 HIS A CA 1
ATOM 746 C C . HIS A 1 97 ? -8.247 -11.549 16.500 1.00 94.00 97 HIS A C 1
ATOM 748 O O . HIS A 1 97 ? -8.758 -11.495 17.620 1.00 94.00 97 HIS A O 1
ATOM 754 N N . PHE A 1 98 ? -7.743 -10.493 15.870 1.00 94.94 98 PHE A N 1
ATOM 755 C CA . PHE A 1 98 ? -7.857 -9.111 16.318 1.00 94.94 98 PHE A CA 1
ATOM 756 C C . PHE A 1 98 ? -8.340 -8.244 15.152 1.00 94.94 98 PHE A C 1
ATOM 758 O O . PHE A 1 98 ? -7.725 -8.269 14.091 1.00 94.94 98 PHE A O 1
ATOM 765 N N . ASP A 1 99 ? -9.354 -7.411 15.368 1.00 91.81 99 ASP A N 1
ATOM 766 C CA . ASP A 1 99 ? -9.736 -6.310 14.464 1.00 91.81 99 ASP A CA 1
ATOM 767 C C . ASP A 1 99 ? -9.691 -4.986 15.246 1.00 91.81 99 ASP A C 1
ATOM 769 O O . ASP A 1 99 ? -10.735 -4.440 15.612 1.00 91.81 99 ASP A O 1
ATOM 773 N N . PRO A 1 100 ? -8.484 -4.522 15.634 1.00 92.50 100 PRO A N 1
ATOM 774 C CA . PRO A 1 100 ? -8.346 -3.420 16.566 1.00 92.50 100 PRO A CA 1
ATOM 775 C C . PRO A 1 100 ? -8.696 -2.094 15.899 1.00 92.50 100 PRO A C 1
ATOM 777 O O . PRO A 1 100 ? -8.260 -1.789 14.792 1.00 92.50 100 PRO A O 1
ATOM 780 N N . ARG A 1 101 ? -9.426 -1.266 16.633 1.00 86.69 101 ARG A N 1
ATOM 781 C CA . ARG A 1 101 ? -9.825 0.089 16.254 1.00 86.69 101 ARG A CA 1
ATOM 782 C C . ARG A 1 101 ? -9.448 1.035 17.361 1.00 86.69 101 ARG A C 1
ATOM 784 O O . ARG A 1 101 ? -9.620 0.683 18.526 1.00 86.69 101 ARG A O 1
ATOM 791 N N . LEU A 1 102 ? -8.980 2.223 17.007 1.00 86.69 102 LEU A N 1
ATOM 792 C CA . LEU A 1 102 ? -8.757 3.286 17.973 1.00 86.69 102 LEU A CA 1
ATOM 793 C C . LEU A 1 102 ? -9.962 4.236 17.973 1.00 86.69 102 LEU A C 1
ATOM 795 O O . LEU A 1 102 ? -10.246 4.812 16.925 1.00 86.69 102 LEU A O 1
ATOM 799 N N . PRO A 1 103 ? -10.676 4.396 19.103 1.00 82.44 103 PRO A N 1
ATOM 800 C CA . PRO A 1 103 ? -11.721 5.408 19.219 1.00 82.44 103 PRO A CA 1
ATOM 801 C C . PRO A 1 103 ? -11.155 6.814 19.023 1.00 82.44 103 PRO A C 1
ATOM 803 O O . PRO A 1 103 ? -10.009 7.085 19.400 1.00 82.44 103 PRO A O 1
ATOM 806 N N . GLU A 1 104 ? -11.964 7.717 18.475 1.00 72.50 104 GLU A N 1
ATOM 807 C CA . GLU A 1 104 ? -11.569 9.111 18.304 1.00 72.50 104 GLU A CA 1
ATOM 808 C C . GLU A 1 104 ? -11.225 9.755 19.663 1.00 72.50 104 GLU A C 1
ATOM 810 O O . GLU A 1 104 ? -11.804 9.434 20.704 1.00 72.50 104 GLU A O 1
ATOM 815 N N . GLY A 1 105 ? -10.194 10.604 19.687 1.00 73.00 105 GLY A N 1
ATOM 816 C CA . GLY A 1 105 ? -9.704 11.252 20.911 1.00 73.00 105 GLY A CA 1
ATOM 817 C C . GLY A 1 105 ? -8.853 10.376 21.844 1.00 73.00 105 GLY A C 1
ATOM 818 O O . GLY A 1 105 ? -8.315 10.886 22.827 1.00 73.00 105 GLY A O 1
ATOM 819 N N . CYS A 1 106 ? -8.665 9.084 21.555 1.00 83.94 106 CYS A N 1
ATOM 820 C CA . CYS A 1 106 ? -7.759 8.222 22.318 1.00 83.94 106 CYS A CA 1
ATOM 821 C C . CYS A 1 106 ? -6.331 8.251 21.749 1.00 83.94 106 CYS A C 1
ATOM 823 O O . CYS A 1 106 ? -6.120 8.073 20.555 1.00 83.94 106 CYS A O 1
ATOM 825 N N . ALA A 1 107 ? -5.318 8.399 22.611 1.00 85.50 107 ALA A N 1
ATOM 826 C CA . ALA A 1 107 ? -3.909 8.317 22.199 1.00 85.50 107 ALA A CA 1
ATOM 827 C C . ALA A 1 107 ? -3.450 6.873 21.900 1.00 85.50 107 ALA A C 1
ATOM 829 O O . ALA A 1 107 ? -2.446 6.650 21.221 1.00 85.50 107 ALA A O 1
ATOM 830 N N . GLY A 1 108 ? -4.171 5.890 22.436 1.00 92.31 108 GLY A N 1
ATOM 831 C CA . GLY A 1 108 ? -3.882 4.469 22.310 1.00 92.31 108 GLY A CA 1
ATOM 832 C C . GLY A 1 108 ? -4.496 3.671 23.455 1.00 92.31 108 GLY A C 1
ATOM 833 O O . GLY A 1 108 ? -4.940 4.244 24.449 1.00 92.31 108 GLY A O 1
ATOM 834 N N . TYR A 1 109 ? -4.490 2.349 23.332 1.00 94.88 109 TYR A N 1
ATOM 835 C CA . TYR A 1 109 ? -4.792 1.433 24.431 1.00 94.88 109 TYR A CA 1
ATOM 836 C C . TYR A 1 109 ? -3.944 0.171 24.326 1.00 94.88 109 TYR A C 1
ATOM 838 O O . TYR A 1 109 ? -3.353 -0.134 23.289 1.00 94.88 109 TYR A O 1
ATOM 846 N N . GLU A 1 110 ? -3.891 -0.573 25.421 1.00 97.12 110 GLU A N 1
ATOM 847 C CA . GLU A 1 110 ? -3.182 -1.838 25.506 1.00 97.12 110 GLU A CA 1
ATOM 848 C C . GLU A 1 110 ? -4.116 -2.908 26.060 1.00 97.12 110 GLU A C 1
ATOM 850 O O . GLU A 1 110 ? -4.812 -2.686 27.051 1.00 97.12 110 GLU A O 1
ATOM 855 N N . ILE A 1 111 ? -4.097 -4.083 25.435 1.00 97.00 111 ILE A N 1
ATOM 856 C CA . ILE A 1 111 ? -4.763 -5.279 25.949 1.00 97.00 111 ILE A CA 1
ATOM 857 C C . ILE A 1 111 ? -3.803 -6.465 25.951 1.00 97.00 111 ILE A C 1
ATOM 859 O O . ILE A 1 111 ? -2.916 -6.573 25.103 1.00 97.00 111 ILE A O 1
ATOM 863 N N . LYS A 1 112 ? -3.997 -7.375 26.907 1.00 97.25 112 LYS A N 1
ATOM 864 C CA . LYS A 1 112 ? -3.285 -8.653 26.989 1.00 97.25 112 LYS A CA 1
ATOM 865 C C . LYS A 1 112 ? -4.296 -9.790 26.966 1.00 97.25 112 LYS A C 1
ATOM 867 O O . LYS A 1 112 ? -5.240 -9.779 27.751 1.00 97.25 112 LYS A O 1
ATOM 872 N N . ILE A 1 113 ? -4.097 -10.753 26.074 1.00 96.56 113 ILE A N 1
ATOM 873 C CA . ILE A 1 113 ? -4.992 -11.892 25.856 1.00 96.56 113 ILE A CA 1
ATOM 874 C C . ILE A 1 113 ? -4.192 -13.181 25.978 1.00 96.56 113 ILE A C 1
ATOM 876 O O . ILE A 1 113 ? -3.109 -13.303 25.406 1.00 96.56 113 ILE A O 1
ATOM 880 N N . ARG A 1 114 ? -4.737 -14.149 26.718 1.00 95.69 114 ARG A N 1
ATOM 881 C CA . ARG A 1 114 ? -4.172 -15.495 26.803 1.00 95.69 114 ARG A CA 1
ATOM 882 C C . ARG A 1 114 ? -4.894 -16.418 25.822 1.00 95.69 114 ARG A C 1
ATOM 884 O O . ARG A 1 114 ? -6.111 -16.547 25.908 1.00 95.69 114 ARG A O 1
ATOM 891 N N . HIS A 1 115 ? -4.152 -17.063 24.924 1.00 94.69 115 HIS A N 1
ATOM 892 C CA . HIS A 1 115 ? -4.670 -18.033 23.949 1.00 94.69 115 HIS A CA 1
ATOM 893 C C . HIS A 1 115 ? -3.708 -19.210 23.808 1.00 94.69 115 HIS A C 1
ATOM 895 O O . HIS A 1 115 ? -2.501 -19.000 23.719 1.00 94.69 115 HIS A O 1
ATOM 901 N N . ALA A 1 116 ? -4.225 -20.442 23.820 1.00 91.88 116 ALA A N 1
ATOM 902 C CA . ALA A 1 116 ? -3.420 -21.673 23.775 1.00 91.88 116 ALA A CA 1
ATOM 903 C C . ALA A 1 116 ? -2.239 -21.691 24.783 1.00 91.88 116 ALA A C 1
ATOM 905 O O . ALA A 1 116 ? -1.151 -22.194 24.509 1.00 91.88 116 ALA A O 1
ATOM 906 N N . GLY A 1 117 ? -2.432 -21.085 25.960 1.00 92.62 117 GLY A N 1
ATOM 907 C CA . GLY A 1 117 ? -1.399 -20.925 26.991 1.00 92.62 117 GLY A CA 1
ATOM 908 C C . GLY A 1 117 ? -0.459 -19.729 26.799 1.00 92.62 117 GLY A C 1
ATOM 909 O O . GLY A 1 117 ? 0.069 -19.243 27.796 1.00 92.62 117 GLY A O 1
ATOM 910 N N . GLY A 1 118 ? -0.324 -19.192 25.584 1.00 94.56 118 GLY A N 1
ATOM 911 C CA . GLY A 1 118 ? 0.516 -18.028 25.298 1.00 94.56 118 GLY A CA 1
ATOM 912 C C . GLY A 1 118 ? -0.144 -16.705 25.683 1.00 94.56 118 GLY A C 1
ATOM 913 O O . GLY A 1 118 ? -1.367 -16.577 25.614 1.00 94.56 118 GLY A O 1
ATOM 914 N N . LEU A 1 119 ? 0.657 -15.716 26.087 1.00 97.00 119 LEU A N 1
ATOM 915 C CA . LEU A 1 119 ? 0.197 -14.374 26.464 1.00 97.00 119 LEU A CA 1
ATOM 916 C C . LEU A 1 119 ? 0.581 -13.364 25.381 1.00 97.00 119 LEU A C 1
ATOM 918 O O . LEU A 1 119 ? 1.754 -13.030 25.221 1.00 97.00 119 LEU A O 1
ATOM 922 N N . VAL A 1 120 ? -0.415 -12.856 24.661 1.00 97.69 120 VAL A N 1
ATOM 923 C CA . VAL A 1 120 ? -0.249 -11.868 23.591 1.00 97.69 120 VAL A CA 1
ATOM 924 C C . VAL A 1 120 ? -0.600 -10.485 24.117 1.00 97.69 120 VAL A C 1
ATOM 926 O O . VAL A 1 120 ? -1.699 -10.271 24.622 1.00 97.69 120 VAL A O 1
ATOM 929 N N . GLN A 1 121 ? 0.312 -9.535 23.965 1.00 98.12 121 GLN A N 1
ATOM 930 C CA . GLN A 1 121 ? 0.072 -8.111 24.169 1.00 98.12 121 GLN A CA 1
ATOM 931 C C . GLN A 1 121 ? -0.244 -7.456 22.825 1.00 98.12 121 GLN A C 1
ATOM 933 O O . GLN A 1 121 ? 0.483 -7.662 21.855 1.00 98.12 121 GLN A O 1
ATOM 938 N N . ALA A 1 122 ? -1.297 -6.646 22.777 1.00 97.88 122 ALA A N 1
ATOM 939 C CA . ALA A 1 122 ? -1.616 -5.778 21.653 1.00 97.88 122 ALA A CA 1
ATOM 940 C C . ALA A 1 122 ? -1.602 -4.321 22.132 1.00 97.88 122 ALA A C 1
ATOM 942 O O . ALA A 1 122 ? -2.432 -3.923 22.950 1.00 97.88 122 ALA A O 1
ATOM 943 N N . VAL A 1 123 ? -0.651 -3.535 21.625 1.00 97.50 123 VAL A N 1
ATOM 944 C CA . VAL A 1 123 ? -0.552 -2.089 21.870 1.00 97.50 123 VAL A CA 1
ATOM 945 C C . VAL A 1 123 ? -1.081 -1.362 20.644 1.00 97.50 123 VAL A C 1
ATOM 947 O O . VAL A 1 123 ? -0.440 -1.374 19.593 1.00 97.50 123 VAL A O 1
ATOM 950 N N . VAL A 1 124 ? -2.243 -0.736 20.775 1.00 94.62 124 VAL A N 1
ATOM 951 C CA . VAL A 1 124 ? -2.958 -0.055 19.696 1.00 94.62 124 VAL A CA 1
ATOM 952 C C . VAL A 1 124 ? -2.687 1.444 19.783 1.00 94.62 124 VAL A C 1
ATOM 954 O O . VAL A 1 124 ? -2.941 2.073 20.807 1.00 94.62 124 VAL A O 1
ATOM 957 N N . LYS A 1 125 ? -2.154 2.018 18.705 1.00 88.69 125 LYS A N 1
ATOM 958 C CA . LYS A 1 125 ? -1.871 3.451 18.518 1.00 88.69 125 LYS A CA 1
ATOM 959 C C . LYS A 1 125 ? -2.500 3.928 17.208 1.00 88.69 125 LYS A C 1
ATOM 961 O O . LYS A 1 125 ? -2.786 3.071 16.379 1.00 88.69 125 LYS A O 1
ATOM 966 N N . PRO A 1 126 ? -2.624 5.248 16.947 1.00 77.81 126 PRO A N 1
ATOM 967 C CA . PRO A 1 126 ? -3.395 5.769 15.818 1.00 77.81 126 PRO A CA 1
ATOM 968 C C . PRO A 1 126 ? -3.168 5.060 14.490 1.00 77.81 126 PRO A C 1
ATOM 970 O O . PRO A 1 126 ? -4.130 4.752 13.820 1.00 77.81 126 PRO A O 1
ATOM 973 N N . ARG A 1 127 ? -1.930 4.705 14.128 1.00 73.25 127 ARG A N 1
ATOM 974 C CA . ARG A 1 127 ? -1.641 4.063 12.831 1.00 73.25 127 ARG A CA 1
ATOM 975 C C . ARG A 1 127 ? -1.246 2.603 12.900 1.00 73.25 127 ARG A C 1
ATOM 977 O O . ARG A 1 127 ? -1.209 1.941 11.868 1.00 73.25 127 ARG A O 1
ATOM 984 N N . ILE A 1 128 ? -0.849 2.125 14.071 1.00 82.62 128 ILE A N 1
ATOM 985 C CA . ILE A 1 128 ? -0.137 0.858 14.212 1.00 82.62 128 ILE A CA 1
ATOM 986 C C . ILE A 1 128 ? -0.642 0.152 15.459 1.00 82.62 128 ILE A C 1
ATOM 988 O O . ILE A 1 128 ? -0.667 0.732 16.544 1.00 82.62 128 ILE A O 1
ATOM 992 N N . VAL A 1 129 ? -0.950 -1.129 15.309 1.00 93.06 129 VAL A N 1
ATOM 993 C CA . VAL A 1 129 ? -0.977 -2.081 16.411 1.00 93.06 129 VAL A CA 1
ATOM 994 C C . VAL A 1 129 ? 0.349 -2.832 16.457 1.00 93.06 129 VAL A C 1
ATOM 996 O O . VAL A 1 129 ? 0.891 -3.251 15.435 1.00 93.06 129 VAL A O 1
ATOM 999 N N . THR A 1 130 ? 0.907 -2.970 17.653 1.00 95.12 130 THR A N 1
ATOM 1000 C CA . THR A 1 130 ? 2.081 -3.808 17.903 1.00 95.12 130 THR A CA 1
ATOM 1001 C C . THR A 1 130 ? 1.644 -5.031 18.688 1.00 95.12 130 THR A C 1
ATOM 1003 O O . THR A 1 130 ? 1.112 -4.888 19.787 1.00 95.12 130 THR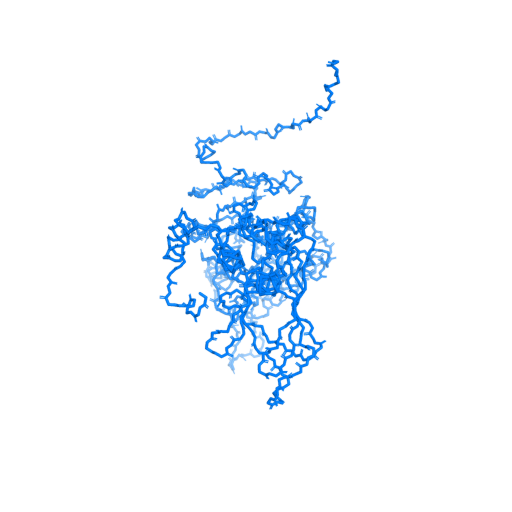 A O 1
ATOM 1006 N N . TYR A 1 131 ? 1.869 -6.211 18.120 1.00 97.88 131 TYR A N 1
ATOM 1007 C CA . TYR A 1 131 ? 1.624 -7.492 18.766 1.00 97.88 131 TYR A CA 1
ATOM 1008 C C . TYR A 1 131 ? 2.927 -8.064 19.312 1.00 97.88 131 TYR A C 1
ATOM 1010 O O . TYR A 1 131 ? 3.893 -8.194 18.565 1.00 97.88 131 TYR A O 1
ATOM 1018 N N . THR A 1 132 ? 2.941 -8.457 20.581 1.00 97.50 132 THR A N 1
ATOM 1019 C CA . THR A 1 132 ? 4.104 -9.083 21.222 1.00 97.50 132 THR A CA 1
ATOM 1020 C C . THR A 1 132 ? 3.661 -10.349 21.940 1.00 97.50 132 THR A C 1
ATOM 1022 O O . THR A 1 132 ? 2.716 -10.314 22.727 1.00 97.50 132 THR A O 1
ATOM 1025 N N . LEU A 1 133 ? 4.342 -11.469 21.696 1.00 97.25 133 LEU A N 1
ATOM 1026 C CA . LEU A 1 133 ? 4.145 -12.694 22.468 1.00 97.25 133 LEU A CA 1
ATOM 1027 C C . LEU A 1 133 ? 5.049 -12.651 23.703 1.00 97.25 133 LEU A C 1
ATOM 1029 O O . LEU A 1 133 ? 6.254 -12.850 23.593 1.00 97.25 133 LEU A O 1
ATOM 1033 N N . LEU A 1 134 ? 4.466 -12.364 24.864 1.00 96.31 134 LEU A N 1
ATOM 1034 C CA . LEU A 1 134 ? 5.186 -12.251 26.137 1.00 96.31 134 LEU A CA 1
ATOM 1035 C C . LEU A 1 134 ? 5.474 -13.632 26.747 1.00 96.31 134 LEU A C 1
ATOM 1037 O O . LEU A 1 134 ? 6.537 -13.884 27.311 1.00 96.31 134 LEU A O 1
ATOM 1041 N N . GLU A 1 135 ? 4.521 -14.555 26.616 1.00 95.06 135 GLU A N 1
ATOM 1042 C CA . GLU A 1 135 ? 4.648 -15.942 27.068 1.00 95.06 135 GLU A CA 1
ATOM 1043 C C . GLU A 1 135 ? 4.307 -16.874 25.906 1.00 95.06 135 GLU A C 1
ATOM 1045 O O . GLU A 1 135 ? 3.317 -16.645 25.211 1.00 95.06 135 GLU A O 1
ATOM 1050 N N . GLY A 1 136 ? 5.123 -17.907 25.684 1.00 90.94 136 GLY A N 1
ATOM 1051 C CA . GLY A 1 136 ? 4.915 -18.871 24.601 1.00 90.94 136 GLY A CA 1
ATOM 1052 C C . GLY A 1 136 ? 3.715 -19.801 24.842 1.00 90.94 136 GLY A C 1
ATOM 1053 O O . GLY A 1 136 ? 3.248 -19.905 25.978 1.00 90.94 136 GLY A O 1
ATOM 1054 N N . PRO A 1 137 ? 3.212 -20.487 23.800 1.00 89.44 137 PRO A N 1
ATOM 1055 C CA . PRO A 1 137 ? 2.091 -21.411 23.943 1.00 89.44 137 PRO A CA 1
ATOM 1056 C C . PRO A 1 137 ? 2.452 -22.632 24.800 1.00 89.44 137 PRO A C 1
ATOM 1058 O O . PRO A 1 137 ? 3.618 -23.021 24.899 1.00 89.44 137 PRO A O 1
ATOM 1061 N N . ALA A 1 138 ? 1.440 -23.256 25.407 1.00 84.44 138 ALA A N 1
ATOM 1062 C CA . ALA A 1 138 ? 1.629 -24.390 26.317 1.00 84.44 138 ALA A CA 1
ATOM 1063 C C . ALA A 1 138 ? 2.156 -25.660 25.621 1.00 84.44 138 ALA A C 1
ATOM 1065 O O . ALA A 1 138 ? 2.713 -26.531 26.284 1.00 84.44 138 ALA A O 1
ATOM 1066 N N . ASP A 1 139 ? 1.996 -25.761 24.300 1.00 84.81 139 ASP A N 1
ATOM 1067 C CA . ASP A 1 139 ? 2.446 -26.894 23.481 1.00 84.81 139 ASP A CA 1
ATOM 1068 C C . ASP A 1 139 ? 3.954 -26.873 23.158 1.00 84.81 139 ASP A C 1
ATOM 1070 O O . ASP A 1 139 ? 4.474 -27.821 22.571 1.00 84.81 139 ASP A O 1
ATOM 1074 N N . GLY A 1 140 ? 4.670 -25.807 23.535 1.00 79.88 140 GLY A N 1
ATOM 1075 C CA . GLY A 1 140 ? 6.105 -25.665 23.285 1.00 79.88 140 GLY A CA 1
ATOM 1076 C C . GLY A 1 140 ? 6.478 -25.302 21.843 1.00 79.88 140 GLY A C 1
ATOM 1077 O O . GLY A 1 140 ? 7.663 -25.289 21.520 1.00 79.88 140 GLY A O 1
ATOM 1078 N N . SER A 1 141 ? 5.513 -24.955 20.985 1.00 78.06 141 SER A N 1
ATOM 1079 C CA . SER A 1 141 ? 5.729 -24.597 19.569 1.00 78.06 141 SER A CA 1
ATOM 1080 C C . SER A 1 141 ? 6.600 -23.349 19.340 1.00 78.06 141 SER A C 1
ATOM 1082 O O . SER A 1 141 ? 7.042 -23.097 18.220 1.00 78.06 141 SER A O 1
ATOM 1084 N N . GLY A 1 142 ? 6.873 -22.561 20.387 1.00 76.69 142 GLY A N 1
ATOM 1085 C CA . GLY A 1 142 ? 7.783 -21.408 20.355 1.00 76.69 142 GLY A CA 1
ATOM 1086 C C . GLY A 1 142 ? 7.214 -20.144 19.698 1.00 76.69 142 GLY A C 1
ATOM 1087 O O . GLY A 1 142 ? 7.837 -19.085 19.778 1.00 76.69 142 GLY A O 1
ATOM 1088 N N . GLY A 1 143 ? 6.020 -20.215 19.104 1.00 87.62 143 GLY A N 1
ATOM 1089 C CA . GLY A 1 143 ? 5.369 -19.078 18.465 1.00 87.62 143 GLY A CA 1
ATOM 1090 C C . GLY A 1 143 ? 3.866 -19.265 18.298 1.00 87.62 143 GLY A C 1
ATOM 1091 O O . GLY A 1 143 ? 3.357 -20.376 18.365 1.00 87.62 143 GLY A O 1
ATOM 1092 N N . LEU A 1 144 ? 3.148 -18.167 18.077 1.00 93.31 144 LEU A N 1
ATOM 1093 C CA . LEU A 1 144 ? 1.690 -18.155 17.952 1.00 93.31 144 LEU A CA 1
ATOM 1094 C C . LEU A 1 144 ? 1.279 -17.526 16.619 1.00 93.31 144 LEU A C 1
ATOM 1096 O O . LEU A 1 144 ? 1.816 -16.491 16.229 1.00 93.31 144 LEU A O 1
ATOM 1100 N N . LEU A 1 145 ? 0.313 -18.127 15.927 1.00 92.75 145 LEU A N 1
ATOM 1101 C CA . LEU A 1 145 ? -0.327 -17.515 14.765 1.00 92.75 145 LEU A CA 1
ATOM 1102 C C . LEU A 1 145 ? -1.583 -16.759 15.207 1.00 92.75 145 LEU A C 1
ATOM 1104 O O . LEU A 1 145 ? -2.442 -17.327 15.878 1.00 92.75 145 LEU A O 1
ATOM 1108 N N . LEU A 1 146 ? -1.701 -15.501 14.789 1.00 94.81 146 LEU A N 1
ATOM 1109 C CA . LEU A 1 146 ? -2.940 -14.732 14.883 1.00 94.81 146 LEU A CA 1
ATOM 1110 C C . LEU A 1 146 ? -3.351 -14.182 13.519 1.00 94.81 146 LEU A C 1
ATOM 1112 O O . LEU A 1 146 ? -2.533 -14.085 12.598 1.00 94.81 146 LEU A O 1
ATOM 1116 N N . ILE A 1 147 ? -4.616 -13.789 13.409 1.00 90.75 147 ILE A N 1
ATOM 1117 C CA . ILE A 1 147 ? -5.154 -13.057 12.264 1.00 90.75 147 ILE A CA 1
ATOM 1118 C C . ILE A 1 147 ? -5.441 -11.614 12.683 1.00 90.75 147 ILE A C 1
ATOM 1120 O O . ILE A 1 147 ? -6.132 -11.366 13.667 1.00 90.75 147 ILE A O 1
ATOM 1124 N N . HIS A 1 148 ? -4.906 -10.657 11.933 1.00 90.69 148 HIS A N 1
ATOM 1125 C CA . HIS A 1 148 ? -5.255 -9.246 12.027 1.00 90.69 148 HIS A CA 1
ATOM 1126 C C . HIS A 1 148 ? -6.290 -8.893 10.947 1.00 90.69 148 HIS A C 1
ATOM 1128 O O . HIS A 1 148 ? -6.107 -9.228 9.772 1.00 90.69 148 HIS A O 1
ATOM 1134 N N . GLY A 1 149 ? -7.364 -8.211 11.337 1.00 86.12 149 GLY A N 1
ATOM 1135 C CA . GLY A 1 149 ? -8.522 -7.966 10.487 1.00 86.12 149 GLY A CA 1
ATOM 1136 C C . GLY A 1 149 ? -9.173 -9.284 10.063 1.00 86.12 149 GLY A C 1
ATOM 1137 O O . GLY A 1 149 ? -9.446 -10.160 10.887 1.00 86.12 149 GLY A O 1
ATOM 1138 N N . GLU A 1 150 ? -9.398 -9.444 8.761 1.00 78.81 150 GLU A N 1
ATOM 1139 C CA . GLU A 1 150 ? -10.064 -10.632 8.210 1.00 78.81 150 GLU A CA 1
ATOM 1140 C C . GLU A 1 150 ? -9.087 -11.702 7.713 1.00 78.81 150 GLU A C 1
ATOM 1142 O O . GLU A 1 150 ? -9.366 -12.891 7.836 1.00 78.81 150 GLU A O 1
ATOM 1147 N N . THR A 1 151 ? -7.935 -11.308 7.164 1.00 76.31 151 THR A N 1
ATOM 1148 C CA . THR A 1 151 ? -7.089 -12.230 6.381 1.00 76.31 151 THR A CA 1
ATOM 1149 C C . THR A 1 151 ? -5.605 -12.187 6.736 1.00 76.31 151 THR A C 1
ATOM 1151 O O . THR A 1 151 ? -4.870 -13.125 6.410 1.00 76.31 151 THR A O 1
ATOM 1154 N N . ARG A 1 152 ? -5.121 -11.133 7.410 1.00 81.62 152 ARG A N 1
ATOM 1155 C CA . ARG A 1 152 ? -3.681 -10.923 7.593 1.00 81.62 152 ARG A CA 1
ATOM 1156 C C . ARG A 1 152 ? -3.126 -11.841 8.674 1.00 81.62 152 ARG A C 1
ATOM 1158 O O . ARG A 1 152 ? -3.301 -11.608 9.863 1.00 81.62 152 ARG A O 1
ATOM 1165 N N . ARG A 1 153 ? -2.381 -12.859 8.254 1.00 86.06 153 ARG A N 1
ATOM 1166 C CA . ARG A 1 153 ? -1.668 -13.788 9.141 1.00 86.06 153 ARG A CA 1
ATOM 1167 C C . ARG A 1 153 ? -0.434 -13.125 9.753 1.00 86.06 153 ARG A C 1
ATOM 1169 O O . ARG A 1 153 ? 0.434 -12.650 9.025 1.00 86.06 153 ARG A O 1
ATOM 1176 N N . VAL A 1 154 ? -0.332 -13.140 11.078 1.00 88.31 154 VAL A N 1
ATOM 1177 C CA . VAL A 1 154 ? 0.816 -12.624 11.834 1.00 88.31 154 VAL A CA 1
ATOM 1178 C C . VAL A 1 154 ? 1.364 -13.747 12.699 1.00 88.31 154 VAL A C 1
ATOM 1180 O O . VAL A 1 154 ? 0.676 -14.266 13.576 1.00 88.31 154 VAL A O 1
ATOM 1183 N N . ARG A 1 155 ? 2.612 -14.138 12.442 1.00 92.81 155 ARG A N 1
ATOM 1184 C CA . ARG A 1 155 ? 3.317 -15.130 13.253 1.00 92.81 155 ARG A CA 1
ATOM 1185 C C . ARG A 1 155 ? 4.130 -14.397 14.310 1.00 92.81 155 ARG A C 1
ATOM 1187 O O . ARG A 1 155 ? 4.992 -13.594 13.969 1.00 92.81 155 ARG A O 1
ATOM 1194 N N . LEU A 1 156 ? 3.838 -14.668 15.572 1.00 93.75 156 LEU A N 1
ATOM 1195 C CA . LEU A 1 156 ? 4.565 -14.118 16.704 1.00 93.75 156 LEU A CA 1
ATOM 1196 C C . LEU A 1 156 ? 5.611 -15.118 17.180 1.00 93.75 156 LEU A C 1
ATOM 1198 O O . LEU A 1 156 ? 5.287 -16.285 17.401 1.00 93.75 156 LEU A O 1
ATOM 1202 N N . ALA A 1 157 ? 6.831 -14.639 17.382 1.00 92.75 157 ALA A N 1
ATOM 1203 C CA . ALA A 1 157 ? 7.843 -15.303 18.189 1.00 92.75 157 ALA A CA 1
ATOM 1204 C C . ALA A 1 157 ? 7.924 -14.607 19.554 1.00 92.75 157 ALA A C 1
ATOM 1206 O O . ALA A 1 157 ? 7.508 -13.452 19.706 1.00 92.75 157 ALA A O 1
ATOM 1207 N N . LYS A 1 158 ? 8.406 -15.333 20.565 1.00 92.56 158 LYS A N 1
ATOM 1208 C CA . LYS A 1 158 ? 8.511 -14.800 21.924 1.00 92.56 158 LYS A CA 1
ATOM 1209 C C . LYS A 1 158 ? 9.416 -13.563 21.944 1.00 92.56 158 LYS A C 1
ATOM 1211 O O . LYS A 1 158 ? 10.510 -13.604 21.396 1.00 92.56 158 LYS A O 1
ATOM 1216 N N . ASP A 1 159 ? 8.946 -12.495 22.583 1.00 87.94 159 ASP A N 1
ATOM 1217 C CA . ASP A 1 159 ? 9.657 -11.220 22.755 1.00 87.94 159 ASP A CA 1
ATOM 1218 C C . ASP A 1 159 ? 10.055 -10.506 21.441 1.00 87.94 159 ASP A C 1
ATOM 1220 O O . ASP A 1 159 ? 10.834 -9.554 21.465 1.00 87.94 159 ASP A O 1
ATOM 1224 N N . GLU A 1 160 ? 9.474 -10.898 20.298 1.00 92.31 160 GLU A N 1
ATOM 1225 C CA . GLU A 1 160 ? 9.686 -10.265 18.989 1.00 92.31 160 GLU A CA 1
ATOM 1226 C C . GLU A 1 160 ? 8.421 -9.522 18.516 1.00 92.31 160 GLU A C 1
ATOM 1228 O O . GLU A 1 160 ? 7.482 -10.144 18.001 1.00 92.31 160 GLU A O 1
ATOM 1233 N N . PRO A 1 161 ? 8.360 -8.183 18.665 1.00 92.50 161 PRO A N 1
ATOM 1234 C CA . PRO A 1 161 ? 7.163 -7.421 18.333 1.00 92.50 161 PRO A CA 1
ATOM 1235 C C . PRO A 1 161 ? 6.882 -7.381 16.827 1.00 92.50 161 PRO A C 1
ATOM 1237 O O . PRO A 1 161 ? 7.737 -7.002 16.028 1.00 92.50 161 PRO A O 1
ATOM 1240 N N . GLN A 1 162 ? 5.637 -7.660 16.447 1.00 90.38 162 GLN A N 1
ATOM 1241 C CA . GLN A 1 162 ? 5.134 -7.522 15.083 1.00 90.38 162 GLN A CA 1
ATOM 1242 C C . GLN A 1 162 ? 4.263 -6.272 14.967 1.00 90.38 162 GLN A C 1
ATOM 1244 O O . GLN A 1 162 ? 3.246 -6.137 15.648 1.00 90.38 162 GLN A O 1
ATOM 1249 N N . LYS A 1 163 ? 4.653 -5.346 14.088 1.00 86.00 163 LYS A N 1
ATOM 1250 C CA . LYS A 1 163 ? 3.905 -4.109 13.830 1.00 86.00 163 LYS A CA 1
ATOM 1251 C C . LYS A 1 163 ? 2.994 -4.284 12.624 1.00 86.00 163 LYS A C 1
ATOM 1253 O O . LYS A 1 163 ? 3.443 -4.656 11.542 1.00 86.00 163 LYS A O 1
ATOM 1258 N N . VAL A 1 164 ? 1.722 -3.966 12.807 1.00 83.81 164 VAL A N 1
ATOM 1259 C CA . VAL A 1 164 ? 0.686 -4.052 11.779 1.00 83.81 164 VAL A CA 1
ATOM 1260 C C . VAL A 1 164 ? -0.056 -2.722 11.727 1.00 83.81 164 VAL A C 1
ATOM 1262 O O . VAL A 1 164 ? -0.326 -2.128 12.768 1.00 83.81 164 VAL A O 1
ATOM 1265 N N . ARG A 1 165 ? -0.344 -2.205 10.528 1.00 76.56 165 ARG A N 1
ATOM 1266 C CA . ARG A 1 165 ? -1.098 -0.950 10.389 1.00 76.56 165 ARG A CA 1
ATOM 1267 C C . ARG A 1 165 ? -2.564 -1.165 10.766 1.00 76.56 165 ARG A C 1
ATOM 1269 O O . ARG A 1 165 ? -3.114 -2.216 10.466 1.00 76.56 165 ARG A O 1
ATOM 1276 N N . LEU A 1 166 ? -3.178 -0.171 11.405 1.00 76.06 166 LEU A N 1
ATOM 1277 C CA . LEU A 1 166 ? -4.618 -0.168 11.660 1.00 76.06 166 LEU A CA 1
ATOM 1278 C C . LEU A 1 166 ? -5.380 0.204 10.392 1.00 76.06 166 LEU A C 1
ATOM 1280 O O . LEU A 1 166 ? -5.080 1.220 9.760 1.00 76.06 166 LEU A O 1
ATOM 1284 N N . ARG A 1 167 ? -6.406 -0.580 10.071 1.00 62.75 167 ARG A N 1
ATOM 1285 C CA . ARG A 1 167 ? -7.387 -0.231 9.046 1.00 62.75 167 ARG A CA 1
ATOM 1286 C C . ARG A 1 167 ? -8.268 0.896 9.600 1.00 62.75 167 ARG A C 1
ATOM 1288 O O . ARG A 1 167 ? -8.903 0.716 10.636 1.00 62.75 167 ARG A O 1
ATOM 1295 N N . HIS A 1 168 ? -8.253 2.071 8.973 1.00 58.00 168 HIS A N 1
ATOM 1296 C CA . HIS A 1 168 ? -9.155 3.166 9.344 1.00 58.00 168 HIS A CA 1
ATOM 1297 C C . HIS A 1 168 ? -10.427 3.066 8.512 1.00 58.00 168 HIS A C 1
ATOM 1299 O O . HIS A 1 168 ? -10.355 2.961 7.293 1.00 58.00 168 HIS A O 1
ATOM 1305 N N . ASP A 1 169 ? -11.581 3.114 9.175 1.00 44.31 169 ASP A N 1
ATOM 1306 C CA . ASP A 1 169 ? -12.877 3.131 8.489 1.00 44.31 169 ASP A CA 1
ATOM 1307 C C . ASP A 1 169 ? -13.357 4.552 8.181 1.00 44.31 169 ASP A C 1
ATOM 1309 O O . ASP A 1 169 ? -14.138 4.740 7.253 1.00 44.31 169 ASP A O 1
ATOM 1313 N N . VAL A 1 170 ? -12.847 5.561 8.899 1.00 43.16 170 VAL A N 1
ATOM 1314 C CA . VAL A 1 170 ? -12.959 6.962 8.478 1.00 43.16 170 VAL A CA 1
ATOM 1315 C C . VAL A 1 170 ? -11.783 7.244 7.560 1.00 43.16 170 VAL A C 1
ATOM 1317 O O . VAL A 1 170 ? -10.697 7.649 7.976 1.00 43.16 170 VAL A O 1
ATOM 1320 N N . CYS A 1 171 ? -12.004 6.944 6.292 1.00 47.09 171 CYS A N 1
ATOM 1321 C CA . CYS A 1 171 ? -11.166 7.425 5.219 1.00 47.09 171 CYS A CA 1
ATOM 1322 C C . CYS A 1 171 ? -11.368 8.945 5.147 1.00 47.09 171 CYS A C 1
ATOM 1324 O O . CYS A 1 171 ? -12.345 9.406 4.572 1.00 47.09 171 CYS A O 1
ATOM 1326 N N . VAL A 1 172 ? -10.480 9.724 5.780 1.00 55.19 172 VAL A N 1
ATOM 1327 C CA . VAL A 1 172 ? -10.464 11.199 5.633 1.00 55.19 172 VAL A CA 1
ATOM 1328 C C . VAL A 1 172 ? -10.332 11.580 4.154 1.00 55.19 172 VAL A C 1
ATOM 1330 O O . VAL A 1 172 ? -10.793 12.637 3.737 1.00 55.19 172 VAL A O 1
ATOM 1333 N N . PHE A 1 173 ? 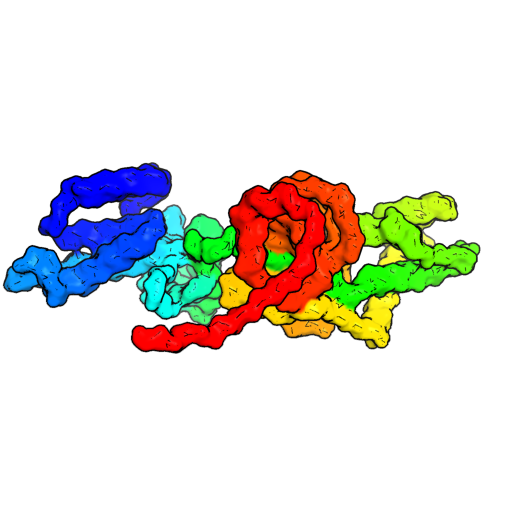-9.739 10.678 3.368 1.00 65.00 173 PHE A N 1
ATOM 1334 C CA . PHE A 1 173 ? -9.540 10.814 1.941 1.00 65.00 173 PHE A CA 1
ATOM 1335 C C . PHE A 1 173 ? -10.132 9.619 1.180 1.00 65.00 173 PHE A C 1
ATOM 1337 O O . PHE A 1 173 ? -10.056 8.470 1.623 1.00 65.00 173 PHE A O 1
ATOM 1344 N N . ASP A 1 174 ? -10.648 9.853 -0.020 1.00 79.69 174 ASP A N 1
ATOM 1345 C CA . ASP A 1 174 ? -11.204 8.847 -0.929 1.00 79.69 174 ASP A CA 1
ATOM 1346 C C . ASP A 1 174 ? -10.132 7.935 -1.566 1.00 79.69 174 ASP A C 1
ATOM 1348 O O . ASP A 1 174 ? -10.415 7.119 -2.444 1.00 79.69 174 ASP A O 1
ATOM 1352 N N . PHE A 1 175 ? -8.892 8.019 -1.081 1.00 86.88 175 PHE A N 1
ATOM 1353 C CA . PHE A 1 175 ? -7.764 7.184 -1.466 1.00 86.88 175 PHE A CA 1
ATOM 1354 C C . PHE A 1 175 ? -6.882 6.843 -0.256 1.00 86.88 175 PHE A C 1
ATOM 1356 O O . PHE A 1 175 ? -6.703 7.652 0.652 1.00 86.88 175 PHE A O 1
ATOM 1363 N N . ASP A 1 176 ? -6.293 5.646 -0.272 1.00 84.50 176 ASP A N 1
ATOM 1364 C CA . ASP A 1 176 ? -5.398 5.146 0.787 1.00 84.50 176 ASP A CA 1
ATOM 1365 C C . ASP A 1 176 ? -3.947 5.041 0.321 1.00 84.50 176 ASP A C 1
ATOM 1367 O O . ASP A 1 176 ? -3.044 4.778 1.119 1.00 84.50 176 ASP A O 1
ATOM 1371 N N . CYS A 1 177 ? -3.716 5.192 -0.985 1.00 92.56 177 CYS A N 1
ATOM 1372 C CA . CYS A 1 177 ? -2.439 4.899 -1.608 1.00 92.56 177 CYS A CA 1
ATOM 1373 C C . CYS A 1 177 ? -2.146 5.818 -2.791 1.00 92.56 177 CYS A C 1
ATOM 1375 O O . CYS A 1 177 ? -3.032 6.121 -3.590 1.00 92.56 177 CYS A O 1
ATOM 1377 N N . VAL A 1 178 ? -0.877 6.201 -2.930 1.00 97.88 178 VAL A N 1
ATOM 1378 C CA . VAL A 1 178 ? -0.335 6.828 -4.136 1.00 97.88 178 VAL A CA 1
ATOM 1379 C C . VAL A 1 178 ? 0.845 5.999 -4.629 1.00 97.88 178 VAL A C 1
ATOM 1381 O O . VAL A 1 178 ? 1.773 5.716 -3.867 1.00 97.88 178 VAL A O 1
ATOM 1384 N N . ILE A 1 179 ? 0.818 5.609 -5.903 1.00 98.56 179 ILE A N 1
ATOM 1385 C CA . ILE A 1 179 ? 1.882 4.829 -6.539 1.00 98.56 179 ILE A CA 1
ATOM 1386 C C . ILE A 1 179 ? 2.520 5.653 -7.644 1.00 98.56 179 ILE A C 1
ATOM 1388 O O . ILE A 1 179 ? 1.845 6.098 -8.571 1.00 98.56 179 ILE A O 1
ATOM 1392 N N . PHE A 1 180 ? 3.833 5.817 -7.551 1.00 97.81 180 PHE A N 1
ATOM 1393 C CA . PHE A 1 180 ? 4.625 6.592 -8.490 1.00 97.81 180 PHE A CA 1
ATOM 1394 C C . PHE A 1 180 ? 5.336 5.681 -9.483 1.00 97.81 180 PHE A C 1
ATOM 1396 O O . PHE A 1 180 ? 5.943 4.686 -9.100 1.00 97.81 180 PHE A O 1
ATOM 1403 N N . ASP A 1 181 ? 5.330 6.059 -10.750 1.00 94.81 181 ASP A N 1
ATOM 1404 C CA . ASP A 1 181 ? 6.369 5.641 -11.681 1.00 94.81 181 ASP A CA 1
ATOM 1405 C C . ASP A 1 181 ? 7.668 6.386 -11.349 1.00 94.81 181 ASP A C 1
ATOM 1407 O O . ASP A 1 181 ? 7.636 7.594 -11.086 1.00 94.81 181 ASP A O 1
ATOM 1411 N N . ILE A 1 182 ? 8.818 5.716 -11.353 1.00 93.00 182 ILE A N 1
ATOM 1412 C CA . ILE A 1 182 ? 10.087 6.349 -10.966 1.00 93.00 182 ILE A CA 1
ATOM 1413 C C . ILE A 1 182 ? 10.452 7.526 -11.889 1.00 93.00 182 ILE A C 1
ATOM 1415 O O . ILE A 1 182 ? 10.992 8.530 -11.418 1.00 93.00 182 ILE A O 1
ATOM 1419 N N . ASP A 1 183 ? 10.091 7.446 -13.174 1.00 89.12 183 ASP A N 1
ATOM 1420 C CA . ASP A 1 183 ? 10.274 8.513 -14.168 1.00 89.12 183 ASP A CA 1
ATOM 1421 C C . ASP A 1 183 ? 9.426 9.759 -13.853 1.00 89.12 183 ASP A C 1
ATOM 1423 O O . ASP A 1 183 ? 9.756 10.876 -14.257 1.00 89.12 183 ASP A O 1
ATOM 1427 N N . SER A 1 184 ? 8.356 9.608 -13.064 1.00 92.81 184 SER A N 1
ATOM 1428 C CA . SER A 1 184 ? 7.586 10.759 -12.585 1.00 92.81 184 SER A CA 1
ATOM 1429 C C . SER A 1 184 ? 8.328 11.556 -11.506 1.00 92.81 184 SER A C 1
ATOM 1431 O O . SER A 1 184 ? 8.134 12.769 -11.384 1.00 92.81 184 SER A O 1
ATOM 1433 N N . ILE A 1 185 ? 9.216 10.891 -10.760 1.00 93.94 185 ILE A N 1
ATOM 1434 C CA . ILE A 1 185 ? 9.980 11.460 -9.647 1.00 93.94 185 ILE A CA 1
ATOM 1435 C C . ILE A 1 185 ? 11.328 12.016 -10.117 1.00 93.94 185 ILE A C 1
ATOM 1437 O O . ILE A 1 185 ? 11.734 13.095 -9.681 1.00 93.94 185 ILE A O 1
ATOM 1441 N N . LEU A 1 186 ? 12.034 11.285 -10.981 1.00 91.50 186 LEU A N 1
ATOM 1442 C CA . LEU A 1 186 ? 13.388 11.623 -11.418 1.00 91.50 186 LEU A CA 1
ATOM 1443 C C . LEU A 1 186 ? 13.375 12.314 -12.780 1.00 91.50 186 LEU A C 1
ATOM 1445 O O . LEU A 1 186 ? 12.956 11.749 -13.787 1.00 91.50 186 LEU A O 1
ATOM 1449 N N . LEU A 1 187 ? 13.898 13.537 -12.826 1.00 89.25 187 LEU A N 1
ATOM 1450 C CA . LEU A 1 187 ? 13.995 14.309 -14.060 1.00 89.25 187 LEU A CA 1
ATOM 1451 C C . LEU A 1 187 ? 15.118 13.775 -14.959 1.00 89.25 187 LEU A C 1
ATOM 1453 O O . LEU A 1 187 ? 16.214 13.461 -14.493 1.00 89.25 187 LEU A O 1
ATOM 1457 N N . GLY A 1 188 ? 14.854 13.721 -16.267 1.00 87.25 188 GLY A N 1
ATOM 1458 C CA . GLY A 1 188 ? 15.851 13.378 -17.289 1.00 87.25 188 GLY A CA 1
ATOM 1459 C C . GLY A 1 188 ? 16.208 11.891 -17.379 1.00 87.25 188 GLY A C 1
ATOM 1460 O O . GLY A 1 188 ? 17.118 11.530 -18.124 1.00 87.25 188 GLY A O 1
ATOM 1461 N N . LEU A 1 189 ? 15.505 11.006 -16.665 1.00 88.50 189 LEU A N 1
ATOM 1462 C CA . LEU A 1 189 ? 15.817 9.576 -16.657 1.00 88.50 189 LEU A CA 1
ATOM 1463 C C . LEU A 1 189 ? 15.685 8.942 -18.057 1.00 88.50 189 LEU A C 1
ATOM 1465 O O . LEU A 1 189 ? 16.570 8.195 -18.483 1.00 88.50 189 LEU A O 1
ATOM 1469 N N . GLN A 1 190 ? 14.669 9.333 -18.834 1.00 87.00 190 GLN A N 1
ATOM 1470 C CA . GLN A 1 190 ? 14.521 8.920 -20.235 1.00 87.00 190 GLN A CA 1
ATOM 1471 C C . GLN A 1 190 ? 15.722 9.331 -21.109 1.00 87.00 190 GLN A C 1
ATOM 1473 O O . GLN A 1 190 ? 16.158 8.549 -21.957 1.00 87.00 190 GLN A O 1
ATOM 1478 N N . ASP A 1 191 ? 16.295 10.520 -20.895 1.00 89.81 191 ASP A N 1
ATOM 1479 C CA . ASP A 1 191 ? 17.469 10.987 -21.645 1.00 89.81 191 ASP A CA 1
ATOM 1480 C C . ASP A 1 191 ? 18.711 10.156 -21.325 1.00 89.81 191 ASP A C 1
ATOM 1482 O O . ASP A 1 191 ? 19.480 9.812 -22.225 1.00 89.81 191 ASP A O 1
ATOM 1486 N N . VAL A 1 192 ? 18.870 9.758 -20.061 1.00 91.56 192 VAL A N 1
ATOM 1487 C CA . VAL A 1 192 ? 19.926 8.833 -19.640 1.00 91.56 192 VAL A CA 1
ATOM 1488 C C . VAL A 1 192 ? 19.719 7.451 -20.269 1.00 91.56 192 VAL A C 1
ATOM 1490 O O . VAL A 1 192 ? 20.677 6.842 -20.749 1.00 91.56 192 VAL A O 1
ATOM 1493 N N . HIS A 1 193 ? 18.480 6.948 -20.322 1.00 90.50 193 HIS A N 1
ATOM 1494 C CA . HIS A 1 193 ? 18.163 5.696 -21.016 1.00 90.50 193 HIS A CA 1
ATOM 1495 C C . HIS A 1 193 ? 18.504 5.768 -22.510 1.00 90.50 193 HIS A C 1
ATOM 1497 O O . HIS A 1 193 ? 19.120 4.832 -23.026 1.00 90.50 193 HIS A O 1
ATOM 1503 N N . TYR A 1 194 ? 18.151 6.868 -23.179 1.00 93.12 194 TYR A N 1
ATOM 1504 C CA . TYR A 1 194 ? 18.489 7.113 -24.579 1.00 93.12 194 TYR A CA 1
ATOM 1505 C C . TYR A 1 194 ? 20.004 7.138 -24.800 1.00 93.12 194 TYR A C 1
ATOM 1507 O O . TYR A 1 194 ? 20.501 6.394 -25.642 1.00 93.12 194 TYR A O 1
ATOM 1515 N N . ALA A 1 195 ? 20.747 7.927 -24.018 1.00 94.50 195 ALA A N 1
ATOM 1516 C CA . ALA A 1 195 ? 22.200 8.026 -24.132 1.00 94.50 195 ALA A CA 1
ATOM 1517 C C . ALA A 1 195 ? 22.890 6.669 -23.899 1.00 94.50 195 ALA A C 1
ATOM 1519 O O . ALA A 1 195 ? 23.750 6.267 -24.679 1.00 94.50 195 ALA A O 1
ATOM 1520 N N . ALA A 1 196 ? 22.449 5.911 -22.891 1.00 94.19 196 ALA A N 1
ATOM 1521 C CA . ALA A 1 196 ? 22.991 4.586 -22.601 1.00 94.19 196 ALA A CA 1
ATOM 1522 C C . ALA A 1 196 ? 22.724 3.572 -23.725 1.00 94.19 196 ALA A C 1
ATOM 1524 O O . ALA A 1 196 ? 23.606 2.785 -24.066 1.00 94.19 196 ALA A O 1
ATOM 1525 N N . TRP A 1 197 ? 21.513 3.573 -24.296 1.00 94.50 197 TRP A N 1
ATOM 1526 C CA . TRP A 1 197 ? 21.188 2.724 -25.444 1.00 94.50 197 TRP A CA 1
ATOM 1527 C C . TRP A 1 197 ? 21.947 3.138 -26.697 1.00 94.50 197 TRP A C 1
ATOM 1529 O O . TRP A 1 197 ? 22.403 2.264 -27.429 1.00 94.50 197 TRP A O 1
ATOM 1539 N N . LYS A 1 198 ? 22.101 4.445 -26.923 1.00 95.94 198 LYS A N 1
ATOM 1540 C CA . LYS A 1 198 ? 22.868 4.993 -28.035 1.00 95.94 198 LYS A CA 1
ATOM 1541 C C . LYS A 1 198 ? 24.312 4.513 -27.992 1.00 95.94 198 LYS A C 1
ATOM 1543 O O . LYS A 1 198 ? 24.732 3.847 -28.928 1.00 95.94 198 LYS A O 1
ATOM 1548 N N . GLU A 1 199 ? 25.023 4.757 -26.892 1.00 95.88 199 GLU A N 1
ATOM 1549 C CA . GLU A 1 199 ? 26.416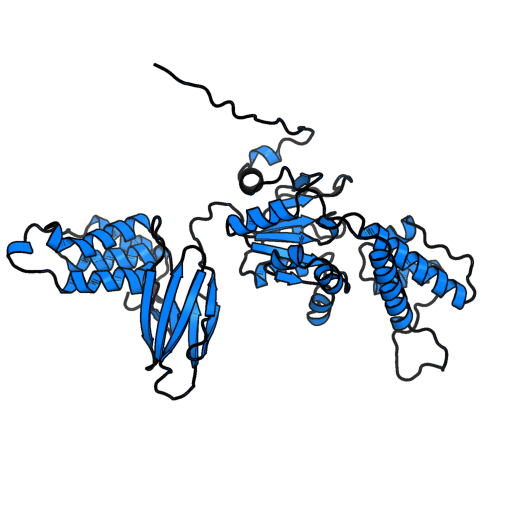 4.317 -26.759 1.00 95.88 199 GLU A CA 1
ATOM 1550 C C . GLU A 1 199 ? 26.553 2.795 -26.900 1.00 95.88 199 GLU A C 1
ATOM 1552 O O . GLU A 1 199 ? 27.409 2.319 -27.638 1.00 95.88 199 GLU A O 1
ATOM 1557 N N . ALA A 1 200 ? 25.685 2.018 -26.243 1.00 95.00 200 ALA A N 1
ATOM 1558 C CA . ALA A 1 200 ? 25.779 0.559 -26.277 1.00 95.00 200 ALA A CA 1
ATOM 1559 C C . ALA A 1 200 ? 25.509 -0.034 -27.669 1.00 95.00 200 ALA A C 1
ATOM 1561 O O . ALA A 1 200 ? 26.175 -0.992 -28.064 1.00 95.00 200 ALA A O 1
ATOM 1562 N N . LEU A 1 201 ? 24.531 0.506 -28.404 1.00 94.50 201 LEU A N 1
ATOM 1563 C CA . LEU A 1 201 ? 24.185 0.013 -29.736 1.00 94.50 201 LEU A CA 1
ATOM 1564 C C . LEU A 1 201 ? 25.153 0.518 -30.803 1.00 94.50 201 LEU A C 1
ATOM 1566 O O . LEU A 1 201 ? 25.527 -0.272 -31.657 1.00 94.50 201 LEU A O 1
ATOM 1570 N N . GLU A 1 202 ? 25.599 1.774 -30.759 1.00 95.19 202 GLU A N 1
ATOM 1571 C CA . GLU A 1 202 ? 26.600 2.286 -31.710 1.00 95.19 202 GLU A CA 1
ATOM 1572 C C . GLU A 1 202 ? 27.932 1.526 -31.583 1.00 95.19 202 GLU A C 1
ATOM 1574 O O . GLU A 1 202 ? 28.506 1.122 -32.596 1.00 95.19 202 GLU A O 1
ATOM 1579 N N . GLU A 1 203 ? 28.371 1.210 -30.358 1.00 93.75 203 GLU A N 1
ATOM 1580 C CA . GLU A 1 203 ? 29.525 0.327 -30.129 1.00 93.75 203 GLU A CA 1
ATOM 1581 C C . GLU A 1 203 ? 29.273 -1.092 -30.664 1.00 93.75 203 GLU A C 1
ATOM 1583 O O . GLU A 1 203 ? 30.106 -1.640 -31.382 1.00 93.75 203 GLU A O 1
ATOM 1588 N N . TYR A 1 204 ? 28.107 -1.681 -30.374 1.00 92.50 204 TYR A N 1
ATOM 1589 C CA . TYR A 1 204 ? 27.749 -3.012 -30.876 1.00 92.50 204 TYR A CA 1
ATOM 1590 C C . TYR A 1 204 ? 27.733 -3.078 -32.412 1.00 92.50 204 TYR A C 1
ATOM 1592 O O . TYR A 1 204 ? 28.312 -3.987 -33.001 1.00 92.50 204 TYR A O 1
ATOM 1600 N N . PHE A 1 205 ? 27.090 -2.114 -33.079 1.00 91.88 205 PHE A N 1
ATOM 1601 C CA . PHE A 1 205 ? 27.017 -2.074 -34.539 1.00 91.88 205 PHE A CA 1
ATOM 1602 C C . PHE A 1 205 ? 28.390 -1.824 -35.170 1.00 91.88 205 PHE A C 1
ATOM 1604 O O . PHE A 1 205 ? 28.696 -2.421 -36.202 1.00 91.88 205 PHE A O 1
ATOM 1611 N N . THR A 1 206 ? 29.252 -1.036 -34.523 1.00 92.00 206 THR A N 1
ATOM 1612 C CA . THR A 1 206 ? 30.653 -0.876 -34.939 1.00 92.00 206 THR A CA 1
ATOM 1613 C C . THR A 1 206 ? 31.398 -2.212 -34.906 1.00 92.00 206 THR A C 1
ATOM 1615 O O . THR A 1 206 ? 32.042 -2.570 -35.895 1.00 92.00 206 THR A O 1
ATOM 1618 N N . ASP A 1 207 ? 31.246 -2.993 -33.831 1.00 89.81 207 ASP A N 1
ATOM 1619 C CA . ASP A 1 207 ? 31.905 -4.298 -33.679 1.00 89.81 207 ASP A CA 1
ATOM 1620 C C . ASP A 1 207 ? 31.487 -5.315 -34.758 1.00 89.81 207 ASP A C 1
ATOM 1622 O O . ASP A 1 207 ? 32.284 -6.166 -35.154 1.00 89.81 207 ASP A O 1
ATOM 1626 N N . ILE A 1 208 ? 30.255 -5.222 -35.271 1.00 88.19 208 ILE A N 1
ATOM 1627 C CA . ILE A 1 208 ? 29.745 -6.080 -36.358 1.00 88.19 208 ILE A CA 1
ATOM 1628 C C . ILE A 1 208 ? 29.900 -5.450 -37.755 1.00 88.19 208 ILE A C 1
ATOM 1630 O O . ILE A 1 208 ? 29.159 -5.790 -38.683 1.00 88.19 208 ILE A O 1
ATOM 1634 N N . ALA A 1 209 ? 30.879 -4.550 -37.909 1.00 89.44 209 ALA A N 1
ATOM 1635 C CA . ALA A 1 209 ? 31.246 -3.875 -39.156 1.00 89.44 209 ALA A CA 1
ATOM 1636 C C . ALA A 1 209 ? 30.132 -2.997 -39.766 1.00 89.44 209 ALA A C 1
ATOM 1638 O O . ALA A 1 209 ? 29.962 -2.936 -40.985 1.00 89.44 209 ALA A O 1
ATOM 1639 N N . MET A 1 210 ? 29.377 -2.294 -38.918 1.00 89.06 210 MET A N 1
ATOM 1640 C CA . MET A 1 210 ? 28.405 -1.257 -39.292 1.00 89.06 210 MET A CA 1
ATOM 1641 C C . MET A 1 210 ? 28.649 0.053 -38.514 1.00 89.06 210 MET A C 1
ATOM 1643 O O . MET A 1 210 ? 27.800 0.464 -37.723 1.00 89.06 210 MET A O 1
ATOM 1647 N N . PRO A 1 211 ? 29.787 0.735 -38.734 1.00 89.62 211 PRO A N 1
ATOM 1648 C CA . PRO A 1 211 ? 30.145 1.950 -37.994 1.00 89.62 211 PRO A CA 1
ATOM 1649 C C . PRO A 1 211 ? 29.230 3.150 -38.291 1.00 89.62 211 PRO A C 1
ATOM 1651 O O . PRO A 1 211 ? 29.166 4.079 -37.495 1.00 89.62 211 PRO A O 1
ATOM 1654 N N . ASP A 1 212 ? 28.506 3.132 -39.415 1.00 90.94 212 ASP A N 1
ATOM 1655 C CA . ASP A 1 212 ? 27.606 4.223 -39.819 1.00 90.94 212 ASP A CA 1
ATOM 1656 C C . ASP A 1 212 ? 26.236 4.172 -39.121 1.00 90.94 212 ASP A C 1
ATOM 1658 O O . ASP A 1 212 ? 25.395 5.054 -39.320 1.00 90.94 212 ASP A O 1
ATOM 1662 N N . PHE A 1 213 ? 25.965 3.128 -38.329 1.00 92.38 213 PHE A N 1
ATOM 1663 C CA . PHE A 1 213 ? 24.746 3.075 -37.534 1.00 92.38 213 PHE A CA 1
ATOM 1664 C C . PHE A 1 213 ? 24.768 4.194 -36.493 1.00 92.38 213 PHE A C 1
ATOM 1666 O O . PHE A 1 213 ? 25.694 4.284 -35.691 1.00 92.38 213 PHE A O 1
ATOM 1673 N N . SER A 1 214 ? 23.704 4.996 -36.460 1.00 93.56 214 SER A N 1
ATOM 1674 C CA . SER A 1 214 ? 23.487 5.946 -35.378 1.00 93.56 214 SER A CA 1
ATOM 1675 C C . SER A 1 214 ? 22.116 5.767 -34.752 1.00 93.56 214 SER A C 1
ATOM 1677 O O . SER A 1 214 ? 21.092 5.685 -35.438 1.00 93.56 214 SER A O 1
ATOM 1679 N N . MET A 1 215 ? 22.100 5.725 -33.423 1.00 94.81 215 MET A N 1
ATOM 1680 C CA . MET A 1 215 ? 20.865 5.679 -32.660 1.00 94.81 215 MET A CA 1
ATOM 1681 C C . MET A 1 215 ? 20.301 7.094 -32.530 1.00 94.81 215 MET A C 1
ATOM 1683 O O . MET A 1 215 ? 20.851 7.934 -31.812 1.00 94.81 215 MET A O 1
ATOM 1687 N N . THR A 1 216 ? 19.178 7.347 -33.205 1.00 94.94 216 THR A N 1
ATOM 1688 C CA . THR A 1 216 ? 18.432 8.606 -33.093 1.00 94.94 216 THR A CA 1
ATOM 1689 C C . THR A 1 216 ? 17.347 8.520 -32.022 1.00 94.94 216 THR A C 1
ATOM 1691 O O . THR A 1 216 ? 16.925 7.434 -31.610 1.00 94.94 216 THR A O 1
ATOM 1694 N N . ARG A 1 217 ? 16.858 9.678 -31.567 1.00 92.75 217 ARG A N 1
ATOM 1695 C CA . ARG A 1 217 ? 15.803 9.742 -30.548 1.00 92.75 217 ARG A CA 1
ATOM 1696 C C . ARG A 1 217 ? 14.492 9.136 -31.051 1.00 92.75 217 ARG A C 1
ATOM 1698 O O . ARG A 1 217 ? 13.792 8.489 -30.281 1.00 92.75 217 ARG A O 1
ATOM 1705 N N . GLU A 1 218 ? 14.183 9.285 -32.334 1.00 91.06 218 GLU A N 1
ATOM 1706 C CA . GLU A 1 218 ? 12.988 8.719 -32.964 1.00 91.06 218 GLU A CA 1
ATOM 1707 C C . GLU A 1 218 ? 13.025 7.187 -32.950 1.00 91.06 218 GLU A C 1
ATOM 1709 O O . GLU A 1 218 ? 12.020 6.552 -32.637 1.00 91.06 218 GLU A O 1
ATOM 1714 N N . LEU A 1 219 ? 14.187 6.583 -33.234 1.00 91.81 219 LEU A N 1
ATOM 1715 C CA . LEU A 1 219 ? 14.362 5.130 -33.147 1.00 91.81 219 LEU A CA 1
ATOM 1716 C C . LEU A 1 219 ? 14.229 4.640 -31.703 1.00 91.81 219 LEU A C 1
ATOM 1718 O O . LEU A 1 219 ? 13.551 3.645 -31.451 1.00 91.81 219 LEU A O 1
ATOM 1722 N N . PHE A 1 220 ? 14.828 5.350 -30.748 1.00 91.44 220 PHE A N 1
ATOM 1723 C CA . PHE A 1 220 ? 14.687 5.013 -29.336 1.00 91.44 220 PHE A CA 1
ATOM 1724 C C . PHE A 1 220 ? 13.219 5.037 -28.885 1.00 91.44 220 PHE A C 1
ATOM 1726 O O . PHE A 1 220 ? 12.758 4.061 -28.295 1.00 91.44 220 PHE A O 1
ATOM 1733 N N . LEU A 1 221 ? 12.477 6.097 -29.215 1.00 86.75 221 LEU A N 1
ATOM 1734 C CA . LEU A 1 221 ? 11.061 6.220 -28.860 1.00 86.75 221 LEU A CA 1
ATOM 1735 C C . LEU A 1 221 ? 10.185 5.161 -29.550 1.00 86.75 221 LEU A C 1
ATOM 1737 O O . LEU A 1 221 ? 9.252 4.641 -28.951 1.00 86.75 221 LEU A O 1
ATOM 1741 N N . ALA A 1 222 ? 10.487 4.807 -30.801 1.00 84.81 222 ALA A N 1
ATOM 1742 C CA . ALA A 1 222 ? 9.695 3.825 -31.540 1.00 84.81 222 ALA A CA 1
ATOM 1743 C C . ALA A 1 222 ? 9.899 2.384 -31.045 1.00 84.81 222 ALA A C 1
ATOM 1745 O O . ALA A 1 222 ? 8.956 1.594 -31.043 1.00 84.81 222 ALA A O 1
ATOM 1746 N N . TYR A 1 223 ? 11.127 2.022 -30.657 1.00 86.94 223 TYR A N 1
ATOM 1747 C CA . TYR A 1 223 ? 11.475 0.624 -30.388 1.00 86.94 223 TYR A CA 1
ATOM 1748 C C . TYR A 1 223 ? 11.765 0.328 -28.917 1.00 86.94 223 TYR A C 1
ATOM 1750 O O . TYR A 1 223 ? 11.424 -0.761 -28.466 1.00 86.94 223 TYR A O 1
ATOM 1758 N N . LEU A 1 224 ? 12.377 1.246 -28.164 1.00 86.00 224 LEU A N 1
ATOM 1759 C CA . LEU A 1 224 ? 13.023 0.931 -26.881 1.00 86.00 224 LEU A CA 1
ATOM 1760 C C . LEU A 1 224 ? 12.464 1.680 -25.664 1.00 86.00 224 LEU A C 1
ATOM 1762 O O . LEU A 1 224 ? 12.752 1.256 -24.549 1.00 86.00 224 LEU A O 1
ATOM 1766 N N . SER A 1 225 ? 11.701 2.764 -25.834 1.00 78.12 225 SER A N 1
ATOM 1767 C CA . SER A 1 225 ? 11.205 3.557 -24.696 1.00 78.12 225 SER A CA 1
ATOM 1768 C C . SER A 1 225 ? 10.044 2.909 -23.939 1.00 78.12 225 SER A C 1
ATOM 1770 O O . SER A 1 225 ? 9.906 3.155 -22.748 1.00 78.12 225 SER A O 1
ATOM 1772 N N . HIS A 1 226 ? 9.204 2.113 -24.612 1.00 68.31 226 HIS A N 1
ATOM 1773 C CA . HIS A 1 226 ? 7.949 1.591 -24.038 1.00 68.31 226 HIS A CA 1
ATOM 1774 C C . HIS A 1 226 ? 7.764 0.076 -24.202 1.00 68.31 226 HIS A C 1
ATOM 1776 O O . HIS A 1 226 ? 6.784 -0.487 -23.717 1.00 68.31 226 HIS A O 1
ATOM 1782 N N . ASN A 1 227 ? 8.686 -0.595 -24.896 1.00 62.06 227 ASN A N 1
ATOM 1783 C CA . ASN A 1 227 ? 8.630 -2.037 -25.112 1.00 62.06 227 ASN A CA 1
ATOM 1784 C C . ASN A 1 227 ? 9.565 -2.761 -24.152 1.00 62.06 227 ASN A C 1
ATOM 1786 O O . ASN A 1 227 ? 10.648 -2.267 -23.835 1.00 62.06 227 ASN A O 1
ATOM 1790 N N . ARG A 1 228 ? 9.219 -4.013 -23.815 1.00 68.94 228 ARG A N 1
ATOM 1791 C CA . ARG A 1 228 ? 10.211 -4.945 -23.268 1.00 68.94 228 ARG A CA 1
ATOM 1792 C C . ARG A 1 228 ? 11.434 -4.917 -24.193 1.00 68.94 228 ARG A C 1
ATOM 1794 O O . ARG A 1 228 ? 11.265 -5.201 -25.386 1.00 68.94 228 ARG A O 1
ATOM 1801 N N . PRO A 1 229 ? 12.640 -4.610 -23.680 1.00 71.06 229 PRO A N 1
ATOM 1802 C CA . PRO A 1 229 ? 13.809 -4.352 -24.515 1.00 71.06 229 PRO A CA 1
ATOM 1803 C C . PRO A 1 229 ? 14.077 -5.439 -25.557 1.00 71.06 229 PRO A C 1
ATOM 1805 O O . PRO A 1 229 ? 14.473 -5.137 -26.672 1.00 71.06 229 PRO A O 1
ATOM 1808 N N . MET A 1 230 ? 13.781 -6.698 -25.228 1.00 77.94 230 MET A N 1
ATOM 1809 C CA . MET A 1 230 ? 13.864 -7.838 -26.143 1.00 77.94 230 MET A CA 1
ATOM 1810 C C . MET A 1 230 ? 13.054 -7.663 -27.433 1.00 77.94 230 MET A C 1
ATOM 1812 O O . MET A 1 230 ? 13.594 -7.826 -28.525 1.00 77.94 230 MET A O 1
ATOM 1816 N N . ASN A 1 231 ? 11.769 -7.322 -27.318 1.00 80.00 231 ASN A N 1
ATOM 1817 C CA . ASN A 1 231 ? 10.881 -7.175 -28.474 1.00 80.00 231 ASN A CA 1
ATOM 1818 C C . ASN A 1 231 ? 11.271 -5.941 -29.292 1.00 80.00 231 ASN A C 1
ATOM 1820 O O . ASN A 1 231 ? 11.314 -5.991 -30.519 1.00 80.00 231 ASN A O 1
ATOM 1824 N N . GLY A 1 232 ? 11.612 -4.855 -28.592 1.00 85.31 232 GLY A N 1
ATOM 1825 C CA . GLY A 1 232 ? 12.091 -3.619 -29.199 1.00 85.31 232 GLY A CA 1
ATOM 1826 C C . GLY A 1 232 ? 13.370 -3.811 -30.007 1.00 85.31 232 GLY A C 1
ATOM 1827 O O . GLY A 1 232 ? 13.446 -3.404 -31.163 1.00 85.31 232 GLY A O 1
ATOM 1828 N N . LEU A 1 233 ? 14.359 -4.491 -29.422 1.00 89.31 233 LEU A N 1
ATOM 1829 C CA . LEU A 1 233 ? 15.610 -4.826 -30.097 1.00 89.31 233 LEU A CA 1
ATOM 1830 C C . LEU A 1 233 ? 15.377 -5.763 -31.283 1.00 89.31 233 LEU A C 1
ATOM 1832 O O . LEU A 1 233 ? 15.978 -5.550 -32.329 1.00 89.31 233 LEU A O 1
ATOM 1836 N N . ALA A 1 234 ? 14.501 -6.764 -31.163 1.00 88.44 234 ALA A N 1
ATOM 1837 C CA . ALA A 1 234 ? 14.208 -7.673 -32.270 1.00 88.44 234 ALA A CA 1
ATOM 1838 C C . ALA A 1 234 ? 13.670 -6.924 -33.500 1.00 88.44 234 ALA A C 1
ATOM 1840 O O . ALA A 1 234 ? 14.164 -7.128 -34.611 1.00 88.44 234 ALA A O 1
ATOM 1841 N N . GLU A 1 235 ? 12.711 -6.014 -33.307 1.00 89.88 235 GLU A N 1
ATOM 1842 C CA . GLU A 1 235 ? 12.147 -5.238 -34.415 1.00 89.88 235 GLU A CA 1
ATOM 1843 C C . GLU A 1 235 ? 13.134 -4.183 -34.943 1.00 89.88 235 GLU A C 1
ATOM 1845 O O . GLU A 1 235 ? 13.243 -3.991 -36.157 1.00 89.88 235 GLU A O 1
ATOM 1850 N N . LEU A 1 236 ? 13.930 -3.563 -34.062 1.00 91.50 236 LEU A N 1
ATOM 1851 C CA . LEU A 1 236 ? 15.005 -2.653 -34.460 1.00 91.50 236 LEU A CA 1
ATOM 1852 C C . LEU A 1 236 ? 16.033 -3.368 -35.352 1.00 91.50 236 LEU A C 1
ATOM 1854 O O . LEU A 1 236 ? 16.353 -2.883 -36.431 1.00 91.50 236 LEU A O 1
ATOM 1858 N N . PHE A 1 237 ? 16.531 -4.536 -34.946 1.00 91.94 237 PHE A N 1
ATOM 1859 C CA . PHE A 1 237 ? 17.522 -5.295 -35.715 1.00 91.94 237 PHE A CA 1
ATOM 1860 C C . PHE A 1 237 ? 16.962 -5.757 -37.062 1.00 91.94 237 PHE A C 1
ATOM 1862 O O . PHE A 1 237 ? 17.622 -5.619 -38.096 1.00 91.94 237 PHE A O 1
ATOM 1869 N N . LYS A 1 238 ? 15.706 -6.209 -37.072 1.00 92.56 238 LYS A N 1
ATOM 1870 C CA . LYS A 1 238 ? 14.984 -6.571 -38.293 1.00 92.56 238 LYS A CA 1
ATOM 1871 C C . LYS A 1 238 ? 14.859 -5.391 -39.261 1.00 92.56 238 LYS A C 1
ATOM 1873 O O . LYS A 1 238 ? 15.064 -5.585 -40.458 1.00 92.56 238 LYS A O 1
ATOM 1878 N N . ARG A 1 239 ? 14.609 -4.167 -38.772 1.00 92.25 239 ARG A N 1
ATOM 1879 C CA . ARG A 1 239 ? 14.599 -2.940 -39.597 1.00 92.25 239 ARG A CA 1
ATOM 1880 C C . ARG A 1 239 ? 15.927 -2.724 -40.329 1.00 92.25 239 ARG A C 1
ATOM 1882 O O . ARG A 1 239 ? 15.921 -2.282 -41.473 1.00 92.25 239 ARG A O 1
ATOM 1889 N N . PHE A 1 240 ? 17.048 -3.070 -39.700 1.00 89.88 240 PHE A N 1
ATOM 1890 C CA . PHE A 1 240 ? 18.384 -2.996 -40.301 1.00 89.88 240 PHE A CA 1
ATOM 1891 C C . PHE A 1 240 ? 18.815 -4.297 -40.999 1.00 89.88 240 PHE A C 1
ATOM 1893 O O . PHE A 1 240 ? 19.987 -4.459 -41.326 1.00 89.88 240 PHE A O 1
ATOM 1900 N N . SER A 1 241 ? 17.878 -5.218 -41.267 1.00 88.94 241 SER A N 1
ATOM 1901 C CA . SER A 1 241 ? 18.133 -6.513 -41.920 1.00 88.94 241 SER A CA 1
ATOM 1902 C C . SER A 1 241 ? 19.195 -7.363 -41.209 1.00 88.94 241 SER A C 1
ATOM 1904 O O . SER A 1 241 ? 19.986 -8.058 -41.849 1.00 88.94 241 SER A O 1
ATOM 1906 N N . ARG A 1 242 ? 19.225 -7.315 -39.872 1.00 87.25 242 ARG A N 1
ATOM 1907 C CA . ARG A 1 242 ? 20.135 -8.103 -39.032 1.00 87.25 242 ARG A CA 1
ATOM 1908 C C . ARG A 1 242 ? 19.365 -9.051 -38.108 1.00 87.25 242 ARG A C 1
ATOM 1910 O O . ARG A 1 242 ? 18.284 -8.697 -37.638 1.00 87.25 242 ARG A O 1
ATOM 1917 N N . PRO A 1 243 ? 19.904 -10.251 -37.827 1.00 86.44 243 PRO A N 1
ATOM 1918 C CA . PRO A 1 243 ? 19.360 -11.112 -36.787 1.00 86.44 243 PRO A CA 1
ATOM 1919 C C . PRO A 1 243 ? 19.695 -10.547 -35.404 1.00 86.44 243 PRO A C 1
ATOM 1921 O O . PRO A 1 243 ? 20.760 -9.960 -35.209 1.00 86.44 243 PRO A O 1
ATOM 1924 N N . LEU A 1 244 ? 18.802 -10.755 -34.436 1.00 85.56 244 LEU A N 1
ATOM 1925 C CA . LEU A 1 244 ? 19.087 -10.451 -33.034 1.00 85.56 244 LEU A CA 1
ATOM 1926 C C . LEU A 1 244 ? 20.261 -11.330 -32.545 1.00 85.56 244 LEU A C 1
ATOM 1928 O O . LEU A 1 244 ? 20.295 -12.515 -32.896 1.00 85.56 244 LEU A O 1
ATOM 1932 N N . PRO A 1 245 ? 21.205 -10.799 -31.741 1.00 84.88 245 PRO A N 1
ATOM 1933 C CA . PRO A 1 245 ? 22.272 -11.608 -31.172 1.00 84.88 245 PRO A CA 1
ATOM 1934 C C . PRO A 1 245 ? 21.701 -12.769 -30.341 1.00 84.88 245 PRO A C 1
ATOM 1936 O O . PRO A 1 245 ? 20.637 -12.628 -29.729 1.00 84.88 245 PRO A O 1
ATOM 1939 N N . PRO A 1 246 ? 22.392 -13.919 -30.289 1.00 83.94 246 PRO A N 1
ATOM 1940 C CA . PRO A 1 246 ? 21.918 -15.076 -29.542 1.00 83.94 246 PRO A CA 1
ATOM 1941 C C . PRO A 1 246 ? 21.869 -14.789 -28.033 1.00 83.94 246 PRO A C 1
ATOM 1943 O O . PRO A 1 246 ? 22.755 -14.140 -27.473 1.00 83.94 246 PRO A O 1
ATOM 1946 N N . SER A 1 247 ? 20.852 -15.325 -27.354 1.00 71.50 247 SER A N 1
ATOM 1947 C CA . SER A 1 247 ? 20.616 -15.125 -25.913 1.00 71.50 247 SER A CA 1
ATOM 1948 C C . SER A 1 247 ? 21.599 -15.864 -24.987 1.00 71.50 247 SER A C 1
ATOM 1950 O O . SER A 1 247 ? 21.580 -15.626 -23.784 1.00 71.50 247 SER A O 1
ATOM 1952 N N . GLY A 1 248 ? 22.453 -16.741 -25.532 1.00 59.62 248 GLY A N 1
ATOM 1953 C CA . GLY A 1 248 ? 23.360 -17.621 -24.781 1.00 59.62 248 GLY A CA 1
ATOM 1954 C C . GLY A 1 248 ? 22.847 -19.068 -24.699 1.00 59.62 248 GLY A C 1
ATOM 1955 O O . GLY A 1 248 ? 21.743 -19.304 -24.219 1.00 59.62 248 GLY A O 1
ATOM 1956 N N . GLY A 1 249 ? 23.637 -20.039 -25.178 1.00 56.62 249 GLY A N 1
ATOM 1957 C CA . GLY A 1 249 ? 23.325 -21.478 -25.164 1.00 56.62 249 GLY A CA 1
ATOM 1958 C C . GLY A 1 249 ? 24.558 -22.341 -25.484 1.00 56.62 249 GLY A C 1
ATOM 1959 O O . GLY A 1 249 ? 25.549 -21.817 -25.987 1.00 56.62 249 GLY A O 1
ATOM 1960 N N . GLN A 1 250 ? 24.515 -23.650 -25.182 1.00 48.94 250 GLN A N 1
ATOM 1961 C CA . GLN A 1 250 ? 25.672 -24.582 -25.185 1.00 48.94 250 GLN A CA 1
ATOM 1962 C C . GLN A 1 250 ? 26.414 -24.755 -26.532 1.00 48.94 250 GLN A C 1
ATOM 1964 O O . GLN A 1 250 ? 27.417 -25.458 -26.589 1.00 48.94 250 GLN A O 1
ATOM 1969 N N . THR A 1 251 ? 25.965 -24.116 -27.612 1.00 46.31 251 THR A N 1
ATOM 1970 C CA . THR A 1 251 ? 26.526 -24.238 -28.969 1.00 46.31 251 THR A CA 1
ATOM 1971 C C . THR A 1 251 ? 27.038 -22.903 -29.515 1.00 46.31 251 THR A C 1
ATOM 1973 O O . THR A 1 251 ? 26.871 -22.616 -30.698 1.00 46.31 251 THR A O 1
ATOM 1976 N N . ASN A 1 252 ? 27.614 -22.048 -28.670 1.00 55.56 252 ASN A N 1
ATOM 1977 C CA . ASN A 1 252 ? 28.147 -20.764 -29.122 1.00 55.56 252 ASN A CA 1
ATOM 1978 C C . ASN A 1 252 ? 29.628 -20.894 -29.503 1.00 55.56 252 ASN A C 1
ATOM 1980 O O . ASN A 1 252 ? 30.443 -21.359 -28.712 1.00 55.56 252 ASN A O 1
ATOM 1984 N N . SER A 1 253 ? 29.967 -20.469 -30.721 1.00 54.56 253 SER A N 1
ATOM 1985 C CA . SER A 1 253 ? 31.344 -20.327 -31.197 1.00 54.56 253 SER A CA 1
ATOM 1986 C C . SER A 1 253 ? 32.104 -19.292 -30.362 1.00 54.56 253 SER A C 1
ATOM 1988 O O . SER A 1 253 ? 31.567 -18.212 -30.096 1.00 54.56 253 SER A O 1
ATOM 1990 N N . GLU A 1 254 ? 33.350 -19.591 -29.985 1.00 49.97 254 GLU A N 1
ATOM 1991 C CA . GLU A 1 254 ? 34.247 -18.636 -29.322 1.00 49.97 254 GLU A CA 1
ATOM 1992 C C . GLU A 1 254 ? 34.313 -17.323 -30.127 1.00 49.97 254 GLU A C 1
ATOM 1994 O O . GLU A 1 254 ? 34.660 -17.325 -31.307 1.00 49.97 254 GLU A O 1
ATOM 1999 N N . GLY A 1 255 ? 33.918 -16.206 -29.503 1.00 59.38 255 GLY A N 1
ATOM 2000 C CA . GLY A 1 255 ? 33.915 -14.868 -30.115 1.00 59.38 255 GLY A CA 1
ATOM 2001 C C . GLY A 1 255 ? 32.551 -14.323 -30.566 1.00 59.38 255 GLY A C 1
ATOM 2002 O O . GLY A 1 255 ? 32.485 -13.177 -31.007 1.00 59.38 255 GLY A O 1
ATOM 2003 N N . ALA A 1 256 ? 31.454 -15.081 -30.446 1.00 61.91 256 ALA A N 1
ATOM 2004 C CA . ALA A 1 256 ? 30.117 -14.563 -30.752 1.00 61.91 256 ALA A CA 1
ATOM 2005 C C . ALA A 1 256 ? 29.637 -13.566 -29.679 1.00 61.91 256 ALA A C 1
ATOM 2007 O O . ALA A 1 256 ? 29.557 -13.917 -28.503 1.00 61.91 256 ALA A O 1
ATOM 2008 N N . GLN A 1 257 ? 29.272 -12.344 -30.084 1.00 73.19 257 GLN A N 1
ATOM 2009 C CA . GLN A 1 257 ? 28.667 -11.369 -29.171 1.00 73.19 257 GLN A CA 1
ATOM 2010 C C . GLN A 1 257 ? 27.261 -11.807 -28.760 1.00 73.19 257 GLN A C 1
ATOM 2012 O O . GLN A 1 257 ? 26.398 -12.033 -29.615 1.00 73.19 257 GLN A O 1
ATOM 2017 N N . LEU A 1 258 ? 27.029 -11.905 -27.452 1.00 84.31 258 LEU A N 1
ATOM 2018 C CA . LEU A 1 258 ? 25.757 -12.347 -26.899 1.00 84.31 258 LEU A CA 1
ATOM 2019 C C . LEU A 1 258 ? 24.839 -11.167 -26.606 1.00 84.31 258 LEU A C 1
ATOM 2021 O O . LEU A 1 258 ? 25.261 -10.046 -26.318 1.00 84.31 258 LEU A O 1
ATOM 2025 N N . LEU A 1 259 ? 23.541 -11.443 -26.594 1.00 85.12 259 LEU A N 1
ATOM 2026 C CA . LEU A 1 259 ? 22.543 -10.452 -26.213 1.00 85.12 259 LEU A CA 1
ATOM 2027 C C . LEU A 1 259 ? 22.708 -10.004 -24.751 1.00 85.12 259 LEU A C 1
ATOM 2029 O O . LEU A 1 259 ? 22.490 -8.839 -24.418 1.00 85.12 259 LEU A O 1
ATOM 2033 N N . THR A 1 260 ? 23.158 -10.915 -23.885 1.00 83.88 260 THR A N 1
ATOM 2034 C CA . THR A 1 260 ? 23.539 -10.621 -22.497 1.00 83.88 260 THR A CA 1
ATOM 2035 C C . THR A 1 260 ? 24.668 -9.599 -22.409 1.00 83.88 260 THR A C 1
ATOM 2037 O O . THR A 1 260 ? 24.673 -8.776 -21.490 1.00 83.88 260 THR A O 1
ATOM 2040 N N . ASP A 1 261 ? 25.589 -9.602 -23.374 1.00 86.44 261 ASP A N 1
ATOM 2041 C CA . ASP A 1 261 ? 26.712 -8.667 -23.410 1.00 86.44 261 ASP A CA 1
ATOM 2042 C C . ASP A 1 261 ? 26.216 -7.270 -23.769 1.00 86.44 261 ASP A C 1
ATOM 2044 O O . ASP A 1 261 ? 26.581 -6.304 -23.105 1.00 86.44 261 ASP A O 1
ATOM 2048 N N . LEU A 1 262 ? 25.309 -7.154 -24.745 1.00 89.44 262 LEU A N 1
ATOM 2049 C CA . LEU A 1 262 ? 24.677 -5.881 -25.103 1.00 89.44 262 LEU A CA 1
ATOM 2050 C C . LEU A 1 262 ? 23.905 -5.275 -23.918 1.00 89.44 262 LEU A C 1
ATOM 2052 O O . LEU A 1 262 ? 24.057 -4.088 -23.620 1.00 89.44 262 LEU A O 1
ATOM 2056 N N . PHE A 1 263 ? 23.123 -6.084 -23.195 1.00 88.62 263 PHE A N 1
ATOM 2057 C CA . PHE A 1 263 ? 22.435 -5.623 -21.984 1.00 88.62 263 PHE A CA 1
ATOM 2058 C C . PHE A 1 263 ? 23.411 -5.190 -20.889 1.00 88.62 263 PHE A C 1
ATOM 2060 O O . PHE A 1 263 ? 23.193 -4.157 -20.253 1.00 88.62 263 PHE A O 1
ATOM 2067 N N . SER A 1 264 ? 24.499 -5.936 -20.694 1.00 88.50 264 SER A N 1
ATOM 2068 C CA . SER A 1 264 ? 25.543 -5.601 -19.720 1.00 88.50 264 SER A CA 1
ATOM 2069 C C . SER A 1 264 ? 26.275 -4.309 -20.092 1.00 88.50 264 SER A C 1
ATOM 2071 O O . SER A 1 264 ? 26.502 -3.464 -19.225 1.00 88.50 264 SER A O 1
ATOM 2073 N N . ARG A 1 265 ? 26.566 -4.096 -21.384 1.00 91.62 265 ARG A N 1
ATOM 2074 C CA . ARG A 1 265 ? 27.118 -2.838 -21.910 1.00 91.62 265 ARG A CA 1
ATOM 2075 C C . ARG A 1 265 ? 26.173 -1.677 -21.627 1.00 91.62 265 ARG A C 1
ATOM 2077 O O . ARG A 1 265 ? 26.580 -0.721 -20.972 1.00 91.62 265 ARG A O 1
ATOM 2084 N N . LYS A 1 266 ? 24.894 -1.779 -22.013 1.00 92.56 266 LYS A N 1
ATOM 2085 C CA . LYS A 1 266 ? 23.892 -0.734 -21.736 1.00 92.56 266 LYS A CA 1
ATOM 2086 C C . LYS A 1 266 ? 23.786 -0.434 -20.246 1.00 92.56 266 LYS A C 1
ATOM 2088 O O . LYS A 1 266 ? 23.712 0.731 -19.857 1.00 92.56 266 LYS A O 1
ATOM 2093 N N . LEU A 1 267 ? 23.775 -1.471 -19.408 1.00 90.31 267 LEU A N 1
ATOM 2094 C CA . LEU A 1 267 ? 23.737 -1.337 -17.954 1.00 90.31 267 LEU A CA 1
ATOM 2095 C C . LEU A 1 267 ? 24.941 -0.541 -17.433 1.00 90.31 267 LEU A C 1
ATOM 2097 O O . LEU A 1 267 ? 24.773 0.374 -16.629 1.00 90.31 267 LEU A O 1
ATOM 2101 N N . HIS A 1 268 ? 26.142 -0.864 -17.914 1.00 91.69 268 HIS A N 1
ATOM 2102 C CA . HIS A 1 268 ? 27.371 -0.176 -17.536 1.00 91.69 268 HIS A CA 1
ATOM 2103 C C . HIS A 1 268 ? 27.366 1.294 -17.978 1.00 91.69 268 HIS A C 1
ATOM 2105 O O . HIS A 1 268 ? 27.608 2.174 -17.153 1.00 91.69 268 HIS A O 1
ATOM 2111 N N . LYS A 1 269 ? 27.010 1.569 -19.241 1.00 93.94 269 LYS A N 1
ATOM 2112 C CA . LYS A 1 269 ? 26.894 2.933 -19.785 1.00 93.94 269 LYS A CA 1
ATOM 2113 C C . LYS A 1 269 ? 25.902 3.778 -18.992 1.00 93.94 269 LYS A C 1
ATOM 2115 O O . LYS A 1 269 ? 26.221 4.890 -18.588 1.00 93.94 269 LYS A O 1
ATOM 2120 N N . PHE A 1 270 ? 24.735 3.216 -18.683 1.00 92.50 270 PHE A N 1
ATOM 2121 C CA . PHE A 1 270 ? 23.709 3.882 -17.882 1.00 92.50 270 PHE A CA 1
ATOM 2122 C C . PHE A 1 270 ? 24.238 4.343 -16.517 1.00 92.50 270 PHE A C 1
ATOM 2124 O O . PHE A 1 270 ? 24.084 5.508 -16.151 1.00 92.50 270 PHE A O 1
ATOM 2131 N N . ARG A 1 271 ? 24.911 3.451 -15.780 1.00 91.25 271 ARG A N 1
ATOM 2132 C CA . ARG A 1 271 ? 25.476 3.781 -14.462 1.00 91.25 271 ARG A CA 1
ATOM 2133 C C . ARG A 1 271 ? 26.605 4.806 -14.563 1.00 91.25 271 ARG A C 1
ATOM 2135 O O . ARG A 1 271 ? 26.650 5.721 -13.749 1.00 91.25 271 ARG A O 1
ATOM 2142 N N . GLN A 1 272 ? 27.469 4.703 -15.575 1.00 91.88 272 GLN A N 1
ATOM 2143 C CA . GLN A 1 272 ? 28.528 5.690 -15.815 1.00 91.88 272 GLN A CA 1
ATOM 2144 C C . GLN A 1 272 ? 27.972 7.091 -16.096 1.00 91.88 272 GLN A C 1
ATOM 2146 O O . GLN A 1 272 ? 28.533 8.072 -15.611 1.00 91.88 272 GLN A O 1
ATOM 2151 N N . ILE A 1 273 ? 26.890 7.200 -16.874 1.00 91.50 273 ILE A N 1
ATOM 2152 C CA . ILE A 1 273 ? 26.258 8.490 -17.180 1.00 91.50 273 ILE A CA 1
ATOM 2153 C C . ILE A 1 273 ? 25.712 9.123 -15.895 1.00 91.50 273 ILE A C 1
ATOM 2155 O O . ILE A 1 273 ? 26.019 10.279 -15.626 1.00 91.50 273 ILE A O 1
ATOM 2159 N N . ILE A 1 274 ? 25.001 8.361 -15.057 1.00 89.12 274 ILE A N 1
ATOM 2160 C CA . ILE A 1 274 ? 24.466 8.866 -13.777 1.00 89.12 274 ILE A CA 1
ATOM 2161 C C . ILE A 1 274 ? 25.581 9.256 -12.798 1.00 89.12 274 ILE A C 1
ATOM 2163 O O . ILE A 1 274 ? 25.470 10.257 -12.098 1.00 89.12 274 ILE A O 1
ATOM 2167 N N . GLN A 1 275 ? 26.686 8.510 -12.760 1.00 88.00 275 GLN A N 1
ATOM 2168 C CA . GLN A 1 275 ? 27.835 8.867 -11.919 1.00 88.00 275 GLN A CA 1
ATOM 2169 C C . GLN A 1 275 ? 28.506 10.177 -12.356 1.00 88.00 275 GLN A C 1
ATOM 2171 O O . GLN A 1 275 ? 29.054 10.892 -11.521 1.00 88.00 275 GLN A O 1
ATOM 2176 N N . LYS A 1 276 ? 28.472 10.501 -13.655 1.00 88.12 276 LYS A N 1
ATOM 2177 C CA . LYS A 1 276 ? 28.986 11.772 -14.194 1.00 88.12 276 LYS A CA 1
ATOM 2178 C C . LYS A 1 276 ? 27.982 12.916 -14.050 1.00 88.12 276 LYS A C 1
ATOM 2180 O O . LYS A 1 276 ? 28.390 14.065 -13.907 1.00 88.12 276 LYS A O 1
ATOM 2185 N N . GLN A 1 277 ? 26.691 12.607 -14.115 1.00 82.00 277 GLN A N 1
ATOM 2186 C CA . GLN A 1 277 ? 25.591 13.558 -14.055 1.00 82.00 277 GLN A CA 1
ATOM 2187 C C . GLN A 1 277 ? 24.557 13.081 -13.036 1.00 82.00 277 GLN A C 1
ATOM 2189 O O . GLN A 1 277 ? 23.745 12.201 -13.321 1.00 82.00 277 GLN A O 1
ATOM 2194 N N . SER A 1 278 ? 24.554 13.702 -11.857 1.00 79.81 278 SER A N 1
ATOM 2195 C CA . SER A 1 278 ? 23.544 13.425 -10.839 1.00 79.81 278 SER A CA 1
ATOM 2196 C C . SER A 1 278 ? 22.142 13.707 -11.374 1.00 79.81 278 SER A C 1
ATOM 2198 O O . SER A 1 278 ? 21.862 14.802 -11.874 1.00 79.81 278 SER A O 1
ATOM 2200 N N . LEU A 1 279 ? 21.253 12.721 -11.230 1.00 86.69 279 LEU A N 1
ATOM 2201 C CA . LEU A 1 279 ? 19.824 12.911 -11.456 1.00 86.69 279 LEU A CA 1
ATOM 2202 C C . LEU A 1 279 ? 19.284 13.981 -10.501 1.00 86.69 279 LEU A C 1
ATOM 2204 O O . LEU A 1 279 ? 19.849 14.226 -9.437 1.00 86.69 279 LEU A O 1
ATOM 2208 N N . GLN A 1 280 ? 18.194 14.630 -10.890 1.00 90.25 280 GLN A N 1
ATOM 2209 C CA . GLN A 1 280 ? 17.516 15.613 -10.052 1.00 90.25 280 GLN A CA 1
ATOM 2210 C C . GLN A 1 280 ? 16.122 15.097 -9.716 1.00 90.25 280 GLN A C 1
ATOM 2212 O O . GLN A 1 280 ? 15.432 14.547 -10.578 1.00 90.25 280 GLN A O 1
ATOM 2217 N N . LEU A 1 281 ? 15.705 15.283 -8.466 1.00 92.38 281 LEU A N 1
ATOM 2218 C CA . LEU A 1 281 ? 14.318 15.056 -8.078 1.00 92.38 281 LEU A CA 1
ATOM 2219 C C . LEU A 1 281 ? 13.450 16.171 -8.652 1.00 92.38 281 LEU A C 1
ATOM 2221 O O . LEU A 1 281 ? 13.852 17.336 -8.679 1.00 92.38 281 LEU A O 1
ATOM 2225 N N . ARG A 1 282 ? 12.230 15.823 -9.054 1.00 92.56 282 ARG A N 1
ATOM 2226 C CA . ARG A 1 282 ? 11.207 16.816 -9.365 1.00 92.56 282 ARG A CA 1
ATOM 2227 C C . ARG A 1 282 ? 10.944 17.681 -8.131 1.00 92.56 282 ARG A C 1
ATOM 2229 O O . ARG A 1 282 ? 10.899 17.176 -7.003 1.00 92.56 282 ARG A O 1
ATOM 2236 N N . GLU A 1 283 ? 10.778 18.983 -8.345 1.00 94.25 283 GLU A N 1
ATOM 2237 C CA . GLU A 1 283 ? 10.538 19.946 -7.268 1.00 94.25 283 GLU A CA 1
ATOM 2238 C C . GLU A 1 283 ? 9.328 19.513 -6.414 1.00 94.25 283 GLU A C 1
ATOM 2240 O O . GLU A 1 283 ? 8.331 19.014 -6.936 1.00 94.25 283 GLU A O 1
ATOM 2245 N N . GLY A 1 284 ? 9.447 19.625 -5.089 1.00 94.25 284 GLY A N 1
ATOM 2246 C CA . GLY A 1 284 ? 8.398 19.235 -4.139 1.00 94.25 284 GLY A CA 1
ATOM 2247 C C . GLY A 1 284 ? 8.301 17.738 -3.805 1.00 94.25 284 GLY A C 1
ATOM 2248 O O . GLY A 1 284 ? 7.590 17.403 -2.863 1.00 94.25 284 GLY A O 1
ATOM 2249 N N . THR A 1 285 ? 9.036 16.836 -4.480 1.00 95.56 285 THR A N 1
ATOM 2250 C CA . THR A 1 285 ? 8.923 15.368 -4.274 1.00 95.56 285 THR A CA 1
ATOM 2251 C C . THR A 1 285 ? 8.995 14.968 -2.797 1.00 95.56 285 THR A C 1
ATOM 2253 O O . THR A 1 285 ? 8.084 14.332 -2.276 1.00 95.56 285 THR A O 1
ATOM 2256 N N . ILE A 1 286 ? 10.078 15.335 -2.102 1.00 94.69 286 ILE A N 1
ATOM 2257 C CA . ILE A 1 286 ? 10.305 14.906 -0.712 1.00 94.69 286 ILE A CA 1
ATOM 2258 C C . ILE A 1 286 ? 9.220 15.453 0.218 1.00 94.69 286 ILE A C 1
ATOM 2260 O O . ILE A 1 286 ? 8.716 14.723 1.071 1.00 94.69 286 ILE A O 1
ATOM 2264 N N . GLN A 1 287 ? 8.835 16.718 0.033 1.00 93.75 287 GLN A N 1
ATOM 2265 C CA . GLN A 1 287 ? 7.789 17.364 0.822 1.00 93.75 287 GLN A CA 1
ATOM 2266 C C . GLN A 1 287 ? 6.443 16.665 0.622 1.00 93.75 287 GLN A C 1
ATOM 2268 O O . GLN A 1 287 ? 5.779 16.331 1.602 1.00 93.75 287 GLN A O 1
ATOM 2273 N N . PHE A 1 288 ? 6.075 16.393 -0.629 1.00 95.75 288 PHE A N 1
ATOM 2274 C CA . PHE A 1 288 ? 4.808 15.763 -0.961 1.00 95.75 288 PHE A CA 1
ATOM 2275 C C . PHE A 1 288 ? 4.728 14.321 -0.440 1.00 95.75 288 PHE A C 1
ATOM 2277 O O . PHE A 1 288 ? 3.783 13.970 0.263 1.00 95.75 288 PHE A O 1
ATOM 2284 N N . LEU A 1 289 ? 5.765 13.506 -0.662 1.00 96.00 289 LEU A N 1
ATOM 2285 C CA . LEU A 1 289 ? 5.827 12.143 -0.121 1.00 96.00 289 LEU A CA 1
ATOM 2286 C C . LEU A 1 289 ? 5.786 12.118 1.414 1.00 96.00 289 LEU A C 1
ATOM 2288 O O . LEU A 1 289 ? 5.133 11.262 2.014 1.00 96.00 289 LEU A O 1
ATOM 2292 N N . THR A 1 290 ? 6.456 13.072 2.062 1.00 89.88 290 THR A N 1
ATOM 2293 C CA . THR A 1 290 ? 6.407 13.217 3.521 1.00 89.88 290 THR A CA 1
ATOM 2294 C C . THR A 1 290 ? 4.997 13.562 3.989 1.00 89.88 290 THR A C 1
ATOM 2296 O O . THR A 1 290 ? 4.533 12.975 4.964 1.00 89.88 290 THR A O 1
ATOM 2299 N N . ASN A 1 291 ? 4.296 14.458 3.288 1.00 87.81 291 ASN A N 1
ATOM 2300 C CA . ASN A 1 291 ? 2.917 14.829 3.596 1.00 87.81 291 ASN A CA 1
ATOM 2301 C C . ASN A 1 291 ? 1.956 13.632 3.452 1.00 87.81 291 ASN A C 1
ATOM 2303 O O . ASN A 1 291 ? 1.209 13.351 4.387 1.00 87.81 291 ASN A O 1
ATOM 2307 N N . LEU A 1 292 ? 2.053 12.852 2.367 1.00 90.69 292 LEU A N 1
ATOM 2308 C CA . LEU A 1 292 ? 1.263 11.624 2.185 1.00 90.69 292 LEU A CA 1
ATOM 2309 C C . LEU A 1 292 ? 1.417 10.675 3.382 1.00 90.69 292 LEU A C 1
ATOM 2311 O O . LEU A 1 292 ? 0.436 10.280 4.017 1.00 90.69 292 LEU A O 1
ATOM 2315 N N . ARG A 1 293 ? 2.663 10.376 3.766 1.00 85.75 293 ARG A N 1
ATOM 2316 C CA . ARG A 1 293 ? 2.947 9.519 4.927 1.00 85.75 293 ARG A CA 1
ATOM 2317 C C . ARG A 1 293 ? 2.472 10.140 6.235 1.00 85.75 293 ARG A C 1
ATOM 2319 O O . ARG A 1 293 ? 1.974 9.429 7.114 1.00 85.75 293 ARG A O 1
ATOM 2326 N N . ALA A 1 294 ? 2.632 11.454 6.384 1.00 80.75 294 ALA A N 1
ATOM 2327 C CA . ALA A 1 294 ? 2.166 12.202 7.542 1.00 80.75 294 ALA A CA 1
ATOM 2328 C C . ALA A 1 294 ? 0.641 12.171 7.666 1.00 80.75 294 ALA A C 1
ATOM 2330 O O . ALA A 1 294 ? 0.173 12.248 8.794 1.00 80.75 294 ALA A O 1
ATOM 2331 N N . ASN A 1 295 ? -0.094 11.936 6.580 1.00 77.75 295 ASN A N 1
ATOM 2332 C CA . ASN A 1 295 ? -1.543 11.734 6.538 1.00 77.75 295 ASN A CA 1
ATOM 2333 C C . ASN A 1 295 ? -1.972 10.253 6.540 1.00 77.75 295 ASN A C 1
ATOM 2335 O O . ASN A 1 295 ? -3.156 9.945 6.491 1.00 77.75 295 ASN A O 1
ATOM 2339 N N . GLY A 1 296 ? -1.025 9.317 6.674 1.00 75.62 296 GLY A N 1
ATOM 2340 C CA . GLY A 1 296 ? -1.312 7.880 6.760 1.00 75.62 296 GLY A CA 1
ATOM 2341 C C . GLY A 1 296 ? -1.510 7.180 5.413 1.00 75.62 296 GLY A C 1
ATOM 2342 O O . GLY A 1 296 ? -1.757 5.975 5.408 1.00 75.62 296 GLY A O 1
ATOM 2343 N N . ILE A 1 297 ? -1.332 7.891 4.300 1.00 87.69 297 ILE A N 1
ATOM 2344 C CA . ILE A 1 297 ? -1.454 7.357 2.942 1.00 87.69 297 ILE A CA 1
ATOM 2345 C C . ILE A 1 297 ? -0.211 6.524 2.598 1.00 87.69 297 ILE A C 1
ATOM 2347 O O . ILE A 1 297 ? 0.922 6.928 2.876 1.00 87.69 297 ILE A O 1
ATOM 2351 N N . MET A 1 298 ? -0.429 5.341 2.022 1.00 90.81 298 MET A N 1
ATOM 2352 C CA . MET A 1 298 ? 0.625 4.436 1.559 1.00 90.81 298 MET A CA 1
ATOM 2353 C C . MET A 1 298 ? 1.334 5.013 0.337 1.00 90.81 298 MET A C 1
ATOM 2355 O O . MET A 1 298 ? 0.683 5.470 -0.604 1.00 90.81 298 MET A O 1
ATOM 2359 N N . VAL A 1 299 ? 2.662 4.925 0.314 1.00 97.56 299 VAL A N 1
ATOM 2360 C CA . VAL A 1 299 ? 3.460 5.398 -0.824 1.00 97.56 299 VAL A CA 1
ATOM 2361 C C . VAL A 1 299 ? 4.167 4.228 -1.499 1.00 97.56 299 VAL A C 1
ATOM 2363 O O . VAL A 1 299 ? 5.079 3.627 -0.929 1.00 97.56 299 VAL A O 1
ATOM 2366 N N . GLY A 1 300 ? 3.776 3.936 -2.737 1.00 98.00 300 GLY A N 1
ATOM 2367 C CA . GLY A 1 300 ? 4.424 2.945 -3.591 1.00 98.00 300 GLY A CA 1
ATOM 2368 C C . GLY A 1 300 ? 5.261 3.590 -4.689 1.00 98.00 300 GLY A C 1
ATOM 2369 O O . GLY A 1 300 ? 4.966 4.698 -5.131 1.00 98.00 300 GLY A O 1
ATOM 2370 N N . CYS A 1 301 ? 6.280 2.890 -5.176 1.00 97.88 301 CYS A N 1
ATOM 2371 C CA . CYS A 1 301 ? 6.996 3.294 -6.383 1.00 97.88 301 CYS A CA 1
ATOM 2372 C C . CYS A 1 301 ? 7.329 2.079 -7.258 1.00 97.88 301 CYS 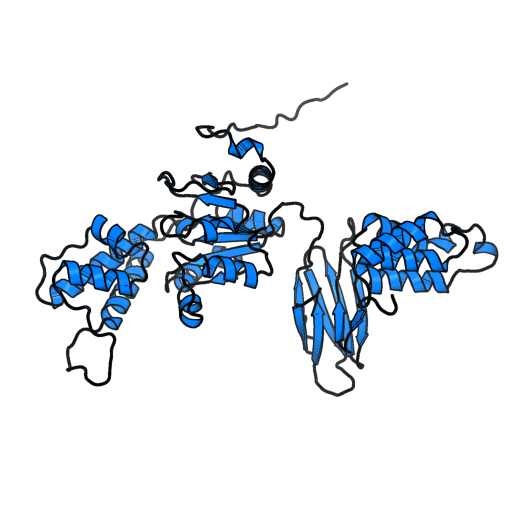A C 1
ATOM 2374 O O . CYS A 1 301 ? 7.631 0.997 -6.748 1.00 97.88 301 CYS A O 1
ATOM 2376 N N . VAL A 1 302 ? 7.211 2.234 -8.575 1.00 96.81 302 VAL A N 1
ATOM 2377 C CA . VAL A 1 302 ? 7.398 1.160 -9.553 1.00 96.81 302 VAL A CA 1
ATOM 2378 C C . VAL A 1 302 ? 8.287 1.603 -10.709 1.00 96.81 302 VAL A C 1
ATOM 2380 O O . VAL A 1 302 ? 8.358 2.784 -11.039 1.00 96.81 302 VAL A O 1
ATOM 2383 N N . THR A 1 303 ? 8.966 0.649 -11.342 1.00 93.06 303 THR A N 1
ATOM 2384 C CA . THR A 1 303 ? 9.716 0.865 -12.586 1.00 93.06 303 THR A CA 1
ATOM 2385 C C . THR A 1 303 ? 9.904 -0.445 -13.347 1.00 93.06 303 THR A C 1
ATOM 2387 O O . THR A 1 303 ? 10.068 -1.503 -12.743 1.00 93.06 303 THR A O 1
ATOM 2390 N N . ASP A 1 304 ? 9.941 -0.391 -14.677 1.00 89.12 304 ASP A N 1
ATOM 2391 C CA . ASP A 1 304 ? 10.335 -1.517 -15.537 1.00 89.12 304 ASP A CA 1
ATOM 2392 C C . ASP A 1 304 ? 11.847 -1.586 -15.801 1.00 89.12 304 ASP A C 1
ATOM 2394 O O . ASP A 1 304 ? 12.333 -2.377 -16.615 1.00 89.12 304 ASP A O 1
ATOM 2398 N N . SER A 1 305 ? 12.624 -0.775 -15.090 1.00 87.75 305 SER A N 1
ATOM 2399 C CA . SER A 1 305 ? 14.072 -0.766 -15.187 1.00 87.75 305 SER A CA 1
ATOM 2400 C C . SER A 1 305 ? 14.692 -1.683 -14.140 1.00 87.75 305 SER A C 1
ATOM 2402 O O . SER A 1 305 ? 14.489 -1.517 -12.938 1.00 87.75 305 SER A O 1
ATOM 2404 N N . ARG A 1 306 ? 15.586 -2.583 -14.567 1.00 86.81 306 ARG A N 1
ATOM 2405 C CA . ARG A 1 306 ? 16.442 -3.364 -13.646 1.00 86.81 306 ARG A CA 1
ATOM 2406 C C . ARG A 1 306 ? 17.418 -2.492 -12.840 1.00 86.81 306 ARG A C 1
ATOM 2408 O O . ARG A 1 306 ? 18.113 -2.991 -11.961 1.00 86.81 306 ARG A O 1
ATOM 2415 N N . ASN A 1 307 ? 17.515 -1.198 -13.157 1.00 88.19 307 ASN A N 1
ATOM 2416 C CA . ASN A 1 307 ? 18.294 -0.240 -12.377 1.00 88.19 307 ASN A CA 1
ATOM 2417 C C . ASN A 1 307 ? 17.521 0.358 -11.202 1.00 88.19 307 ASN A C 1
ATOM 2419 O O . ASN A 1 307 ? 18.143 1.078 -10.429 1.00 88.19 307 ASN A O 1
ATOM 2423 N N . GLY A 1 308 ? 16.223 0.072 -11.044 1.00 89.75 308 GLY A N 1
ATOM 2424 C CA . GLY A 1 308 ? 15.367 0.694 -10.032 1.00 89.75 308 GLY A CA 1
ATOM 2425 C C . GLY A 1 308 ? 15.980 0.700 -8.632 1.00 89.75 308 GLY A C 1
ATOM 2426 O O . GLY A 1 308 ? 16.242 1.763 -8.074 1.00 89.75 308 GLY A O 1
ATOM 2427 N N . ARG A 1 309 ? 16.307 -0.482 -8.095 1.00 90.44 309 ARG A N 1
ATOM 2428 C CA . ARG A 1 309 ? 16.951 -0.605 -6.774 1.00 90.44 309 ARG A CA 1
ATOM 2429 C C . ARG A 1 309 ? 18.309 0.088 -6.686 1.00 90.44 309 ARG A C 1
ATOM 2431 O O . ARG A 1 309 ? 18.622 0.680 -5.660 1.00 90.44 309 ARG A O 1
ATOM 2438 N N . TRP A 1 310 ? 19.117 0.024 -7.746 1.00 90.31 310 TRP A N 1
ATOM 2439 C CA . TRP A 1 310 ? 20.418 0.698 -7.765 1.00 90.31 310 TRP A CA 1
ATOM 2440 C C . TRP A 1 310 ? 20.252 2.220 -7.695 1.00 90.31 310 TRP A C 1
ATOM 2442 O O . TRP A 1 310 ? 20.907 2.853 -6.880 1.00 90.31 310 TRP A O 1
ATOM 2452 N N . ILE A 1 311 ? 19.322 2.785 -8.471 1.00 89.50 311 ILE A N 1
ATOM 2453 C CA . ILE A 1 311 ? 18.990 4.213 -8.433 1.00 89.50 311 ILE A CA 1
ATOM 2454 C C . ILE A 1 311 ? 18.502 4.610 -7.037 1.00 89.50 311 ILE A C 1
ATOM 2456 O O . ILE A 1 311 ? 18.949 5.621 -6.508 1.00 89.50 311 ILE A O 1
ATOM 2460 N N . LEU A 1 312 ? 17.623 3.820 -6.412 1.00 88.44 312 LEU A N 1
ATOM 2461 C CA . LEU A 1 312 ? 17.143 4.127 -5.062 1.00 88.44 312 LEU A CA 1
ATOM 2462 C C . LEU A 1 312 ? 18.247 4.119 -4.005 1.00 88.44 312 LEU A C 1
ATOM 2464 O O . LEU A 1 312 ? 18.198 4.938 -3.091 1.00 88.44 312 LEU A O 1
ATOM 2468 N N . ASN A 1 313 ? 19.248 3.249 -4.135 1.00 88.25 313 ASN A N 1
ATOM 2469 C CA . ASN A 1 313 ? 20.384 3.231 -3.213 1.00 88.25 313 ASN A CA 1
ATOM 2470 C C . ASN A 1 313 ? 21.231 4.513 -3.303 1.00 88.25 313 ASN A C 1
ATOM 2472 O O . ASN A 1 313 ? 21.830 4.910 -2.306 1.00 88.25 313 ASN A O 1
ATOM 2476 N N . GLU A 1 314 ? 21.241 5.190 -4.456 1.00 85.12 314 GLU A N 1
ATOM 2477 C CA . GLU A 1 314 ? 21.856 6.518 -4.606 1.00 85.12 314 GLU A CA 1
ATOM 2478 C C . GLU A 1 314 ? 21.012 7.630 -3.939 1.00 85.12 314 GLU A C 1
ATOM 2480 O O . GLU A 1 314 ? 21.508 8.733 -3.718 1.00 85.12 314 GLU A O 1
ATOM 2485 N N . TRP A 1 315 ? 19.757 7.342 -3.556 1.00 85.69 315 TRP A N 1
ATOM 2486 C CA . TRP A 1 315 ? 18.829 8.267 -2.888 1.00 85.69 315 TRP A CA 1
ATOM 2487 C C . TRP A 1 315 ? 18.212 7.685 -1.599 1.00 85.69 315 TRP A C 1
ATOM 2489 O O . TRP A 1 315 ? 16.991 7.494 -1.528 1.00 85.69 315 TRP A O 1
ATOM 2499 N N . PRO A 1 316 ? 18.993 7.481 -0.518 1.00 86.94 316 PRO A N 1
ATOM 2500 C CA . PRO A 1 316 ? 18.492 6.859 0.714 1.00 86.94 316 PRO A CA 1
ATOM 2501 C C . PRO A 1 316 ? 17.305 7.596 1.353 1.00 86.94 316 PRO A C 1
ATOM 2503 O O . PRO A 1 316 ? 16.409 6.974 1.923 1.00 86.94 316 PRO A O 1
ATOM 2506 N N . GLN A 1 317 ? 17.272 8.930 1.236 1.00 88.25 317 GLN A N 1
ATOM 2507 C CA . GLN A 1 317 ? 16.170 9.750 1.753 1.00 88.25 317 GLN A CA 1
ATOM 2508 C C . GLN A 1 317 ? 14.859 9.489 1.005 1.00 88.25 317 GLN A C 1
ATOM 2510 O O . GLN A 1 317 ? 13.803 9.448 1.626 1.00 88.25 317 GLN A O 1
ATOM 2515 N N . LEU A 1 318 ? 14.928 9.285 -0.313 1.00 91.31 318 LEU A N 1
ATOM 2516 C CA . LEU A 1 318 ? 13.764 8.944 -1.123 1.00 91.31 318 LEU A CA 1
ATOM 2517 C C . LEU A 1 318 ? 13.312 7.509 -0.830 1.00 91.31 318 LEU A C 1
ATOM 2519 O O . LEU A 1 318 ? 12.128 7.266 -0.619 1.00 91.31 318 LEU A O 1
ATOM 2523 N N . GLN A 1 319 ? 14.259 6.570 -0.752 1.00 91.19 319 GLN A N 1
ATOM 2524 C CA . GLN A 1 319 ? 13.980 5.165 -0.456 1.00 91.19 319 GLN A CA 1
ATOM 2525 C C . GLN A 1 319 ? 13.222 4.989 0.868 1.00 91.19 319 GLN A C 1
ATOM 2527 O O . GLN A 1 319 ? 12.276 4.209 0.932 1.00 91.19 319 GLN A O 1
ATOM 2532 N N . ALA A 1 320 ? 13.592 5.744 1.907 1.00 89.25 320 ALA A N 1
ATOM 2533 C CA . ALA A 1 320 ? 12.935 5.696 3.215 1.00 89.25 320 ALA A CA 1
ATOM 2534 C C . ALA A 1 320 ? 11.464 6.162 3.195 1.00 89.25 320 ALA A C 1
ATOM 2536 O O . ALA A 1 320 ? 10.716 5.878 4.134 1.00 89.25 320 ALA A O 1
ATOM 2537 N N . LEU A 1 321 ? 11.045 6.879 2.146 1.00 93.38 321 LEU A N 1
ATOM 2538 C CA . LEU A 1 321 ? 9.680 7.375 1.988 1.00 93.38 321 LEU A CA 1
ATOM 2539 C C . LEU A 1 321 ? 8.763 6.379 1.272 1.00 93.38 321 LEU A C 1
ATOM 2541 O O . LEU A 1 321 ? 7.547 6.525 1.376 1.00 93.38 321 LEU A O 1
ATOM 2545 N N . PHE A 1 322 ? 9.288 5.332 0.639 1.00 95.81 322 PHE A N 1
ATOM 2546 C CA . PHE A 1 322 ? 8.455 4.293 0.038 1.00 95.81 322 PHE A CA 1
ATOM 2547 C C . PHE A 1 322 ? 8.092 3.210 1.056 1.00 95.81 322 PHE A C 1
ATOM 2549 O O . PHE A 1 322 ? 8.943 2.688 1.773 1.00 95.81 322 PHE A O 1
ATOM 2556 N N . ASP A 1 323 ? 6.808 2.871 1.127 1.00 92.25 323 ASP A N 1
ATOM 2557 C CA . ASP A 1 323 ? 6.318 1.698 1.851 1.00 92.25 323 ASP A CA 1
ATOM 2558 C C . ASP A 1 323 ? 6.536 0.413 1.041 1.00 92.25 323 ASP A C 1
ATOM 2560 O O . ASP A 1 323 ? 6.759 -0.657 1.610 1.00 92.25 323 ASP A O 1
ATOM 2564 N N . HIS A 1 324 ? 6.503 0.518 -0.290 1.00 94.88 324 HIS A N 1
ATOM 2565 C CA . HIS A 1 324 ? 6.819 -0.585 -1.186 1.00 94.88 324 HIS A CA 1
ATOM 2566 C C . HIS A 1 324 ? 7.465 -0.095 -2.485 1.00 94.88 324 HIS A C 1
ATOM 2568 O O . HIS A 1 324 ? 7.113 0.962 -3.011 1.00 94.88 324 HIS A O 1
ATOM 2574 N N . PHE A 1 325 ? 8.400 -0.883 -3.015 1.00 96.50 325 PHE A N 1
ATOM 2575 C CA . PHE A 1 325 ? 9.077 -0.608 -4.278 1.00 96.50 325 PHE A CA 1
ATOM 2576 C C . PHE A 1 325 ? 9.155 -1.874 -5.126 1.00 96.50 325 PHE A C 1
ATOM 2578 O O . PHE A 1 325 ? 9.562 -2.916 -4.611 1.00 96.50 325 PHE A O 1
ATOM 2585 N N . ILE A 1 326 ? 8.780 -1.771 -6.402 1.00 95.31 326 ILE A N 1
ATOM 2586 C CA . ILE A 1 326 ? 8.824 -2.874 -7.372 1.00 95.31 326 ILE A CA 1
ATOM 2587 C C . ILE A 1 326 ? 9.663 -2.449 -8.574 1.00 95.31 326 ILE A C 1
ATOM 2589 O O . ILE A 1 326 ? 9.383 -1.423 -9.192 1.00 95.31 326 ILE A O 1
ATOM 2593 N N . ASP A 1 327 ? 10.656 -3.256 -8.939 1.00 93.94 327 ASP A N 1
ATOM 2594 C CA . ASP A 1 327 ? 11.418 -3.070 -10.177 1.00 93.94 327 ASP A CA 1
ATOM 2595 C C . ASP A 1 327 ? 11.254 -4.239 -11.159 1.00 93.94 327 ASP A C 1
ATOM 2597 O O . ASP A 1 327 ? 10.532 -5.209 -10.909 1.00 93.94 327 ASP A O 1
ATOM 2601 N N . ALA A 1 328 ? 11.927 -4.163 -12.310 1.00 89.69 328 ALA A N 1
ATOM 2602 C CA . ALA A 1 328 ? 11.842 -5.224 -13.311 1.00 89.69 328 ALA A CA 1
ATOM 2603 C C . ALA A 1 328 ? 12.390 -6.575 -12.854 1.00 89.69 328 ALA A C 1
ATOM 2605 O O . ALA A 1 328 ? 11.999 -7.591 -13.422 1.00 89.69 328 ALA A O 1
ATOM 2606 N N . VAL A 1 329 ? 13.269 -6.624 -11.848 1.00 89.44 329 VAL A N 1
ATOM 2607 C CA . VAL A 1 329 ? 13.744 -7.911 -11.322 1.00 89.44 329 VAL A CA 1
ATOM 2608 C C . VAL A 1 329 ? 12.576 -8.649 -10.670 1.00 89.44 329 VAL A C 1
ATOM 2610 O O . VAL A 1 329 ? 12.385 -9.842 -10.908 1.00 89.44 329 VAL A O 1
ATOM 2613 N N . ASP A 1 330 ? 11.750 -7.922 -9.916 1.00 89.69 330 ASP A N 1
ATOM 2614 C CA . ASP A 1 330 ? 10.553 -8.475 -9.287 1.00 89.69 330 ASP A CA 1
ATOM 2615 C C . ASP A 1 330 ? 9.538 -8.914 -10.346 1.00 89.69 330 ASP A C 1
ATOM 2617 O O . ASP A 1 330 ? 9.074 -10.057 -10.335 1.00 89.69 330 ASP A O 1
ATOM 2621 N N . GLY A 1 331 ? 9.247 -8.043 -11.316 1.00 88.12 331 GLY A N 1
ATOM 2622 C CA . GLY A 1 331 ? 8.266 -8.353 -12.349 1.00 88.12 331 GLY A CA 1
ATOM 2623 C C . GLY A 1 331 ? 8.672 -9.494 -13.277 1.00 88.12 331 GLY A C 1
ATOM 2624 O O . GLY A 1 331 ? 7.823 -10.299 -13.645 1.00 88.12 331 GLY A O 1
ATOM 2625 N N . GLU A 1 332 ? 9.952 -9.641 -13.615 1.00 86.56 332 GLU A N 1
ATOM 2626 C CA . GLU A 1 332 ? 10.431 -10.794 -14.386 1.00 86.56 332 GLU A CA 1
ATOM 2627 C C . GLU A 1 332 ? 10.297 -12.103 -13.608 1.00 86.56 332 GLU A C 1
ATOM 2629 O O . GLU A 1 332 ? 9.870 -13.108 -14.178 1.00 86.56 332 GLU A O 1
ATOM 2634 N N . SER A 1 333 ? 10.608 -12.089 -12.308 1.00 85.56 333 SER A N 1
ATOM 2635 C CA . SER A 1 333 ? 10.512 -13.284 -11.463 1.00 85.56 333 SER A CA 1
ATOM 2636 C C . SER A 1 333 ? 9.079 -13.817 -11.341 1.00 85.56 333 SER A C 1
ATOM 2638 O O . SER A 1 333 ? 8.876 -15.022 -11.203 1.00 85.56 333 SER A O 1
ATOM 2640 N N . LEU A 1 334 ? 8.089 -12.926 -11.444 1.00 84.88 334 LEU A N 1
ATOM 2641 C CA . LEU A 1 334 ? 6.665 -13.233 -11.293 1.00 84.88 334 LEU A CA 1
ATOM 2642 C C . LEU A 1 334 ? 5.892 -13.203 -12.620 1.00 84.88 334 LEU A C 1
ATOM 2644 O O . LEU A 1 334 ? 4.683 -13.428 -12.635 1.00 84.88 334 LEU A O 1
ATOM 2648 N N . GLY A 1 335 ? 6.579 -12.955 -13.740 1.00 87.31 335 GLY A N 1
ATOM 2649 C CA . GLY A 1 335 ? 5.981 -12.917 -15.075 1.00 87.31 335 GLY A CA 1
ATOM 2650 C C . GLY A 1 335 ? 5.069 -11.713 -15.337 1.00 87.31 335 GLY A C 1
ATOM 2651 O O . GLY A 1 335 ? 4.248 -11.769 -16.249 1.00 87.31 335 GLY A O 1
ATOM 2652 N N . TRP A 1 336 ? 5.207 -10.630 -14.574 1.00 90.44 336 TRP A N 1
ATOM 2653 C CA . TRP A 1 336 ? 4.376 -9.433 -14.678 1.00 90.44 336 TRP A CA 1
ATOM 2654 C C . TRP A 1 336 ? 4.627 -8.634 -15.956 1.00 90.44 336 TRP A C 1
ATOM 2656 O O . TRP A 1 336 ? 5.756 -8.452 -16.431 1.00 90.44 336 TRP A O 1
ATOM 2666 N N . CYS A 1 337 ? 3.549 -8.090 -16.500 1.00 87.12 337 CYS A N 1
ATOM 2667 C CA . CYS A 1 337 ? 3.563 -7.197 -17.642 1.00 87.12 337 CYS A CA 1
ATOM 2668 C C . CYS A 1 337 ? 3.522 -5.745 -17.158 1.00 87.12 337 CYS A C 1
ATOM 2670 O O . CYS A 1 337 ? 2.571 -5.319 -16.508 1.00 87.12 337 CYS A O 1
ATOM 2672 N N . TYR A 1 338 ? 4.570 -4.980 -17.481 1.00 86.75 338 TYR A N 1
ATOM 2673 C CA . TYR A 1 338 ? 4.602 -3.554 -17.161 1.00 86.75 338 TYR A CA 1
ATOM 2674 C C . TYR A 1 338 ? 3.676 -2.746 -18.066 1.00 86.75 338 TYR A C 1
ATOM 2676 O O . TYR A 1 338 ? 2.959 -1.920 -17.552 1.00 86.75 338 TYR A O 1
ATOM 2684 N N . ARG A 1 339 ? 3.655 -3.010 -19.381 1.00 87.25 339 ARG A N 1
ATOM 2685 C CA . ARG A 1 339 ? 2.686 -2.485 -20.365 1.00 87.25 339 ARG A CA 1
ATOM 2686 C C . ARG A 1 339 ? 2.271 -3.634 -21.303 1.00 87.25 339 ARG A C 1
ATOM 2688 O O . ARG A 1 339 ? 3.099 -4.523 -21.534 1.00 87.25 339 ARG A O 1
ATOM 2695 N N . PRO A 1 340 ? 1.034 -3.678 -21.840 1.00 88.81 340 PRO A N 1
ATOM 2696 C CA . PRO A 1 340 ? -0.063 -2.723 -21.644 1.00 88.81 340 PRO A CA 1
ATOM 2697 C C . PRO A 1 340 ? -0.842 -2.915 -20.336 1.00 88.81 340 PRO A C 1
ATOM 2699 O O . PRO A 1 340 ? -1.752 -2.141 -20.037 1.00 88.81 340 PRO A O 1
ATOM 2702 N N . GLU A 1 341 ? -0.512 -3.955 -19.574 1.00 91.19 341 GLU A N 1
ATOM 2703 C CA . GLU A 1 341 ? -1.102 -4.210 -18.264 1.00 91.19 341 GLU A CA 1
ATOM 2704 C C . GLU A 1 341 ? -0.611 -3.222 -17.208 1.00 91.19 341 GLU A C 1
ATOM 2706 O O . GLU A 1 341 ? 0.278 -2.426 -17.455 1.00 91.19 341 GLU A O 1
ATOM 2711 N N . MET A 1 342 ? -1.204 -3.275 -16.018 1.00 94.81 342 MET A N 1
ATOM 2712 C CA . MET A 1 342 ? -0.808 -2.458 -14.864 1.00 94.81 342 MET A CA 1
ATOM 2713 C C . MET A 1 342 ? -0.294 -3.348 -13.723 1.00 94.81 342 MET A C 1
ATOM 2715 O O . MET A 1 342 ? -0.500 -3.031 -12.553 1.00 94.81 342 MET A O 1
ATOM 2719 N N . ASP A 1 343 ? 0.322 -4.496 -14.033 1.00 95.38 343 ASP A N 1
ATOM 2720 C CA . ASP A 1 343 ? 0.623 -5.538 -13.036 1.00 95.38 343 ASP A CA 1
ATOM 2721 C C . ASP A 1 343 ? 1.537 -5.037 -11.920 1.00 95.38 343 ASP A C 1
ATOM 2723 O O . ASP A 1 343 ? 1.337 -5.385 -10.758 1.00 95.38 343 ASP A O 1
ATOM 2727 N N . TYR A 1 344 ? 2.501 -4.178 -12.253 1.00 96.31 344 TYR A N 1
ATOM 2728 C CA . TYR A 1 344 ? 3.414 -3.577 -11.283 1.00 96.31 344 TYR A CA 1
ATOM 2729 C C . TYR A 1 344 ? 2.647 -2.681 -10.305 1.00 96.31 344 TYR A C 1
ATOM 2731 O O . TYR A 1 344 ? 2.795 -2.824 -9.095 1.00 96.31 344 TYR A O 1
ATOM 2739 N N . PHE A 1 345 ? 1.763 -1.814 -10.805 1.00 97.44 345 PHE A N 1
ATOM 2740 C CA . PHE A 1 345 ? 0.938 -0.929 -9.975 1.00 97.44 345 PHE A CA 1
ATOM 2741 C C . PHE A 1 345 ? -0.071 -1.717 -9.132 1.00 97.44 345 PHE A C 1
ATOM 2743 O O . PHE A 1 345 ? -0.180 -1.490 -7.929 1.00 97.44 345 PHE A O 1
ATOM 2750 N N . LYS A 1 346 ? -0.770 -2.689 -9.732 1.00 96.00 346 LYS A N 1
ATOM 2751 C CA . LYS A 1 346 ? -1.735 -3.558 -9.036 1.00 96.00 346 LYS A CA 1
ATOM 2752 C C . LYS A 1 346 ? -1.060 -4.367 -7.931 1.00 96.00 346 LYS A C 1
ATOM 2754 O O . LYS A 1 346 ? -1.588 -4.468 -6.825 1.00 96.00 346 LYS A O 1
ATOM 2759 N N . SER A 1 347 ? 0.115 -4.923 -8.219 1.00 94.06 347 SER A N 1
ATOM 2760 C CA . SER A 1 347 ? 0.877 -5.710 -7.249 1.00 94.06 347 SER A CA 1
ATOM 2761 C C . SER A 1 347 ? 1.459 -4.828 -6.151 1.00 94.06 347 SER A C 1
ATOM 2763 O O . SER A 1 347 ? 1.423 -5.220 -4.990 1.00 94.06 347 SER A O 1
ATOM 2765 N N . CYS A 1 348 ? 1.907 -3.614 -6.481 1.00 95.25 348 CYS A N 1
ATOM 2766 C CA . CYS A 1 348 ? 2.379 -2.641 -5.500 1.00 95.25 348 CYS A CA 1
ATOM 2767 C C . CYS A 1 348 ? 1.254 -2.220 -4.537 1.00 95.25 348 CYS A C 1
ATOM 2769 O O . CYS A 1 348 ? 1.442 -2.298 -3.324 1.00 95.25 348 CYS A O 1
ATOM 2771 N N . ALA A 1 349 ? 0.059 -1.897 -5.051 1.00 89.75 349 ALA A N 1
ATOM 2772 C CA . ALA A 1 349 ? -1.125 -1.611 -4.233 1.00 89.75 349 ALA A CA 1
ATOM 2773 C C . ALA A 1 349 ? -1.477 -2.793 -3.315 1.00 89.75 349 ALA A C 1
ATOM 2775 O O . ALA A 1 349 ? -1.651 -2.628 -2.109 1.00 89.75 349 ALA A O 1
ATOM 2776 N N . LYS A 1 350 ? -1.500 -4.012 -3.871 1.00 86.00 350 LYS A N 1
ATOM 2777 C CA . LYS A 1 350 ? -1.801 -5.238 -3.124 1.00 86.00 350 LYS A CA 1
ATOM 2778 C C . LYS A 1 350 ? -0.791 -5.518 -2.008 1.00 86.00 350 LYS A C 1
ATOM 2780 O O . LYS A 1 350 ? -1.200 -5.878 -0.909 1.00 86.00 350 LYS A O 1
ATOM 2785 N N . SER A 1 351 ? 0.509 -5.344 -2.255 1.00 83.00 351 SER A N 1
ATOM 2786 C CA . SER A 1 351 ? 1.559 -5.495 -1.233 1.00 83.00 351 SER A CA 1
ATOM 2787 C C . SER A 1 351 ? 1.401 -4.513 -0.071 1.00 83.00 351 SER A C 1
ATOM 2789 O O . SER A 1 351 ? 1.847 -4.789 1.042 1.00 83.00 351 SER A O 1
ATOM 2791 N N . MET A 1 352 ? 0.762 -3.374 -0.332 1.00 84.94 352 MET A N 1
ATOM 2792 C CA . MET A 1 352 ? 0.466 -2.330 0.644 1.00 84.94 352 MET A CA 1
ATOM 2793 C C . MET A 1 352 ? -0.922 -2.467 1.289 1.00 84.94 352 MET A C 1
ATOM 2795 O O . MET A 1 352 ? -1.277 -1.626 2.108 1.00 84.94 352 MET A O 1
ATOM 2799 N N . ASP A 1 353 ? -1.665 -3.538 0.981 1.00 78.25 353 ASP A N 1
ATOM 2800 C CA . ASP A 1 353 ? -3.038 -3.787 1.449 1.00 78.25 353 ASP A CA 1
ATOM 2801 C C . ASP A 1 353 ? -4.043 -2.706 1.003 1.00 78.25 353 ASP A C 1
ATOM 2803 O O . ASP A 1 353 ? -4.981 -2.352 1.715 1.00 78.25 353 ASP A O 1
ATOM 2807 N N . CYS A 1 354 ? -3.839 -2.161 -0.201 1.00 81.69 354 CYS A N 1
ATOM 2808 C CA . CYS A 1 354 ? -4.691 -1.133 -0.793 1.00 81.69 354 CYS A CA 1
ATOM 2809 C C . CYS A 1 354 ? -5.449 -1.668 -2.012 1.00 81.69 354 CYS A C 1
ATOM 2811 O O . CYS A 1 354 ? -4.897 -2.369 -2.865 1.00 81.69 354 CYS A O 1
ATOM 2813 N N . ALA A 1 355 ? -6.727 -1.300 -2.124 1.00 82.19 355 ALA A N 1
ATOM 2814 C CA . ALA A 1 355 ? -7.525 -1.590 -3.309 1.00 82.19 355 ALA A CA 1
ATOM 2815 C C . ALA A 1 355 ? -7.156 -0.633 -4.453 1.00 82.19 355 ALA A C 1
ATOM 2817 O O . ALA A 1 355 ? -6.967 0.565 -4.229 1.00 82.19 355 ALA A O 1
ATOM 2818 N N . CYS A 1 356 ? -7.119 -1.128 -5.697 1.00 89.88 356 CYS A N 1
ATOM 2819 C CA . CYS A 1 356 ? -6.838 -0.280 -6.864 1.00 89.88 356 CYS A CA 1
ATOM 2820 C C . CYS A 1 356 ? -7.835 0.885 -6.958 1.00 89.88 356 CYS A C 1
ATOM 2822 O O . CYS A 1 356 ? -7.414 2.027 -7.094 1.00 89.88 356 CYS A O 1
ATOM 2824 N N . ALA A 1 357 ? -9.124 0.629 -6.715 1.00 89.00 357 ALA A N 1
ATOM 2825 C CA . ALA A 1 357 ? -10.183 1.642 -6.705 1.00 89.00 357 ALA A CA 1
ATOM 2826 C C . ALA A 1 357 ? -10.039 2.727 -5.615 1.00 89.00 357 ALA A C 1
ATOM 2828 O O . ALA A 1 357 ? -10.857 3.634 -5.561 1.00 89.00 357 ALA A O 1
ATOM 2829 N N . ARG A 1 358 ? -9.028 2.635 -4.741 1.00 86.88 358 ARG A N 1
ATOM 2830 C CA . ARG A 1 358 ? -8.657 3.639 -3.726 1.00 86.88 358 ARG A CA 1
ATOM 2831 C C . ARG A 1 358 ? -7.187 4.059 -3.851 1.00 86.88 358 ARG A C 1
ATOM 2833 O O . ARG A 1 358 ? -6.561 4.469 -2.876 1.00 86.88 358 ARG A O 1
ATOM 2840 N N . THR A 1 359 ? -6.608 3.883 -5.033 1.00 95.12 359 THR A N 1
ATOM 2841 C CA . THR A 1 359 ? -5.195 4.137 -5.307 1.00 95.12 359 THR A CA 1
ATOM 2842 C C . THR A 1 359 ? -5.051 5.153 -6.433 1.00 95.12 359 THR A C 1
ATOM 2844 O O . THR A 1 359 ? -5.602 4.966 -7.518 1.00 95.12 359 THR A O 1
ATOM 2847 N N . VAL A 1 360 ? -4.270 6.200 -6.177 1.00 97.56 360 VAL A N 1
ATOM 2848 C CA . VAL A 1 360 ? -3.882 7.228 -7.147 1.00 97.56 360 VAL A CA 1
ATOM 2849 C C . VAL A 1 360 ? -2.593 6.797 -7.833 1.00 97.56 360 VAL A C 1
ATOM 2851 O O . VAL A 1 360 ? -1.662 6.329 -7.174 1.00 97.56 360 VAL A O 1
ATOM 2854 N N . ILE A 1 361 ? -2.509 6.975 -9.148 1.00 97.62 361 ILE A N 1
ATOM 2855 C CA . ILE A 1 361 ? -1.279 6.717 -9.898 1.00 97.62 361 ILE A CA 1
ATOM 2856 C C . ILE A 1 361 ? -0.651 8.029 -10.339 1.00 97.62 361 ILE A C 1
ATOM 2858 O O . ILE A 1 361 ? -1.340 8.901 -10.857 1.00 97.62 361 ILE A O 1
ATOM 2862 N N . VAL A 1 362 ? 0.666 8.133 -10.198 1.00 96.94 362 VAL A N 1
ATOM 2863 C CA . VAL A 1 362 ? 1.466 9.243 -10.712 1.00 96.94 362 VAL A CA 1
ATOM 2864 C C . VAL A 1 362 ? 2.448 8.698 -11.742 1.00 96.94 362 VAL A C 1
ATOM 2866 O O . VAL A 1 362 ? 3.265 7.842 -11.416 1.00 96.94 362 VAL A O 1
ATOM 2869 N N . MET A 1 363 ? 2.383 9.171 -12.985 1.00 92.88 363 MET A N 1
ATOM 2870 C CA . MET A 1 363 ? 3.280 8.719 -14.056 1.00 92.88 363 MET A CA 1
ATOM 2871 C C . MET A 1 363 ? 3.632 9.847 -15.024 1.00 92.88 363 MET A C 1
ATOM 2873 O O . MET A 1 363 ? 2.994 10.904 -15.035 1.00 92.88 363 MET A O 1
ATOM 2877 N N . ASP A 1 364 ? 4.669 9.641 -15.835 1.00 87.88 364 ASP A N 1
ATOM 2878 C CA . ASP A 1 364 ? 5.009 10.595 -16.891 1.00 87.88 364 ASP A CA 1
ATOM 2879 C C . ASP A 1 364 ? 3.974 10.551 -18.029 1.00 87.88 364 ASP A C 1
ATOM 2881 O O . ASP A 1 364 ? 3.506 11.595 -18.477 1.00 87.88 364 ASP A O 1
ATOM 2885 N N . SER A 1 365 ? 3.566 9.352 -18.438 1.00 85.38 365 SER A N 1
ATOM 2886 C CA . SER A 1 365 ? 2.749 9.087 -19.614 1.00 85.38 365 SER A CA 1
ATOM 2887 C C . SER A 1 365 ? 1.966 7.791 -19.438 1.00 85.38 365 SER A C 1
ATOM 2889 O O . SER A 1 365 ? 2.541 6.749 -19.107 1.00 85.38 365 SER A O 1
ATOM 2891 N N . ALA A 1 366 ? 0.666 7.837 -19.737 1.00 86.69 366 ALA A N 1
ATOM 2892 C CA . ALA A 1 366 ? -0.172 6.643 -19.810 1.00 86.69 366 ALA A CA 1
ATOM 2893 C C . ALA A 1 366 ? -0.081 5.933 -21.174 1.00 86.69 366 ALA A C 1
ATOM 2895 O O . ALA A 1 366 ? -0.744 4.917 -21.402 1.00 86.69 366 ALA A O 1
ATOM 2896 N N . GLU A 1 367 ? 0.760 6.425 -22.087 1.00 83.56 367 GLU A N 1
ATOM 2897 C CA . GLU A 1 367 ? 0.949 5.837 -23.408 1.00 83.56 367 GLU A CA 1
ATOM 2898 C C . GLU A 1 367 ? 1.396 4.369 -23.324 1.00 83.56 367 GLU A C 1
ATOM 2900 O O . GLU A 1 367 ? 2.297 3.989 -22.577 1.00 83.56 367 GLU A O 1
ATOM 2905 N N . GLY A 1 368 ? 0.768 3.511 -24.125 1.00 82.56 368 GLY A N 1
ATOM 2906 C CA . GLY A 1 368 ? 1.064 2.081 -24.148 1.00 82.56 368 GLY A CA 1
ATOM 2907 C C . GLY A 1 368 ? 0.369 1.270 -23.054 1.00 82.56 368 GLY A C 1
ATOM 2908 O O . GLY A 1 368 ? 0.389 0.046 -23.152 1.00 82.56 368 GLY A O 1
ATOM 2909 N N . TYR A 1 369 ? -0.294 1.898 -22.077 1.00 89.62 369 TYR A N 1
ATOM 2910 C CA . TYR A 1 369 ? -1.175 1.201 -21.139 1.00 89.62 369 TYR A CA 1
ATOM 2911 C C . TYR A 1 369 ? -2.582 1.006 -21.710 1.00 89.62 369 TYR A C 1
ATOM 2913 O O . TYR A 1 369 ? -3.125 1.833 -22.448 1.00 89.62 369 TYR A O 1
ATOM 2921 N N . SER A 1 370 ? -3.216 -0.104 -21.335 1.00 91.75 370 SER A N 1
ATOM 2922 C CA . SER A 1 370 ? -4.623 -0.331 -21.640 1.00 91.75 370 SER A CA 1
ATOM 2923 C C . SER A 1 370 ? -5.502 0.606 -20.817 1.00 91.75 370 SER A C 1
ATOM 2925 O O . SER A 1 370 ? -5.410 0.647 -19.587 1.00 91.75 370 SER A O 1
ATOM 2927 N N . LYS A 1 371 ? -6.444 1.279 -21.490 1.00 93.25 371 LYS A N 1
ATOM 2928 C CA . LYS A 1 371 ? -7.437 2.153 -20.849 1.00 93.25 371 LYS A CA 1
ATOM 2929 C C . LYS A 1 371 ? -8.145 1.463 -19.684 1.00 93.25 371 LYS A C 1
ATOM 2931 O O . LYS A 1 371 ? -8.245 2.017 -18.597 1.00 93.25 371 LYS A O 1
ATOM 2936 N N . SER A 1 372 ? -8.617 0.240 -19.922 1.00 93.75 372 SER A N 1
ATOM 2937 C CA . SER A 1 372 ? -9.390 -0.534 -18.948 1.00 93.75 372 SER A CA 1
ATOM 2938 C C . SER A 1 372 ? -8.563 -0.978 -17.743 1.00 93.75 372 SER A C 1
ATOM 2940 O O . SER A 1 372 ? -9.134 -1.317 -16.709 1.00 93.75 372 SER A O 1
ATOM 2942 N N . CYS A 1 373 ? -7.234 -0.997 -17.859 1.00 94.06 373 CYS A N 1
ATOM 2943 C CA . CYS A 1 373 ? -6.342 -1.313 -16.749 1.00 94.06 373 CYS A CA 1
ATOM 2944 C C . CYS A 1 373 ? -6.045 -0.073 -15.905 1.00 94.06 373 CYS A C 1
ATOM 2946 O O . CYS A 1 373 ? -6.009 -0.187 -14.682 1.00 94.06 373 CYS A O 1
ATOM 2948 N N . VAL A 1 374 ? -5.899 1.097 -16.533 1.00 94.69 374 VAL A N 1
ATOM 2949 C CA . VAL A 1 374 ? -5.737 2.384 -15.835 1.00 94.69 374 VAL A CA 1
ATOM 2950 C C . VAL A 1 374 ? -7.020 2.781 -15.095 1.00 94.69 374 VAL A C 1
ATOM 2952 O O . VAL A 1 374 ? -6.960 3.192 -13.945 1.00 94.69 374 VAL A O 1
ATOM 2955 N N . GLU A 1 375 ? -8.197 2.576 -15.693 1.00 94.38 375 GLU A N 1
ATOM 2956 C CA . GLU A 1 375 ? -9.499 2.930 -15.090 1.00 94.38 375 GLU A CA 1
ATOM 2957 C C . GLU A 1 375 ? -9.917 2.049 -13.893 1.00 94.38 375 GLU A C 1
ATOM 2959 O O . GLU A 1 375 ? -10.983 2.256 -13.323 1.00 94.38 375 GLU A O 1
ATOM 2964 N N . GLN A 1 376 ? -9.097 1.071 -13.489 1.00 94.25 376 GLN A N 1
ATOM 2965 C CA . GLN A 1 376 ? -9.289 0.327 -12.231 1.00 94.25 376 GLN A CA 1
ATOM 2966 C C . GLN A 1 376 ? -8.819 1.114 -11.000 1.00 94.25 376 GLN A C 1
ATOM 2968 O O . GLN A 1 376 ? -9.073 0.689 -9.871 1.00 94.25 376 GLN A O 1
ATOM 2973 N N . PHE A 1 377 ? -8.101 2.214 -11.219 1.00 95.88 377 PHE A N 1
ATOM 2974 C CA . PHE A 1 377 ? -7.563 3.093 -10.189 1.00 95.88 377 PHE A CA 1
ATOM 2975 C C . PHE A 1 377 ? -8.470 4.305 -9.969 1.00 95.88 377 PHE A C 1
ATOM 2977 O O . PHE A 1 377 ? -9.260 4.630 -10.849 1.00 95.88 377 PHE A O 1
ATOM 2984 N N . CYS A 1 378 ? -8.395 4.974 -8.813 1.00 92.94 378 CYS A N 1
ATOM 2985 C CA . CYS A 1 378 ? -9.316 6.088 -8.544 1.00 92.94 378 CYS A CA 1
ATOM 2986 C C . CYS A 1 378 ? -8.946 7.375 -9.284 1.00 92.94 378 CYS A C 1
ATOM 2988 O O . CYS A 1 378 ? -9.825 8.183 -9.555 1.00 92.94 378 CYS A O 1
ATOM 2990 N N . MET A 1 379 ? -7.669 7.575 -9.616 1.00 95.06 379 MET A N 1
ATOM 2991 C CA . MET A 1 379 ? -7.189 8.804 -10.248 1.00 95.06 379 MET A CA 1
ATOM 2992 C C . MET A 1 379 ? -5.837 8.590 -10.933 1.00 95.06 379 MET A C 1
ATOM 2994 O O . MET A 1 379 ? -5.007 7.803 -10.469 1.00 95.06 379 MET A O 1
ATOM 2998 N N . LEU A 1 380 ? -5.603 9.347 -12.006 1.00 95.19 380 LEU A N 1
ATOM 2999 C CA . LEU A 1 380 ? -4.321 9.446 -12.694 1.00 95.19 380 LEU A CA 1
ATOM 3000 C C . LEU A 1 380 ? -3.766 10.877 -12.603 1.00 95.19 380 LEU A C 1
ATOM 3002 O O . LEU A 1 380 ? -4.443 11.847 -12.939 1.00 95.19 380 LEU A O 1
ATOM 3006 N N . ILE A 1 381 ? -2.504 11.006 -12.210 1.00 94.75 381 ILE A N 1
ATOM 3007 C CA . ILE A 1 381 ? -1.752 12.259 -12.199 1.00 94.75 381 ILE A CA 1
ATOM 3008 C C . ILE A 1 381 ? -0.608 12.149 -13.208 1.00 94.75 381 ILE A C 1
ATOM 3010 O O . ILE A 1 381 ? 0.277 11.304 -13.077 1.00 94.75 381 ILE A O 1
ATOM 3014 N N . GLY A 1 382 ? -0.630 13.007 -14.226 1.00 92.75 382 GLY A N 1
ATOM 3015 C CA . GLY A 1 382 ? 0.402 13.091 -15.257 1.00 92.75 382 GLY A CA 1
ATOM 3016 C C . GLY A 1 382 ? 1.397 14.218 -14.986 1.00 92.75 382 GLY A C 1
ATOM 3017 O O . GLY A 1 382 ? 0.982 15.345 -14.714 1.00 92.75 382 GLY A O 1
ATOM 3018 N N . VAL A 1 383 ? 2.699 13.939 -15.118 1.00 89.75 383 VAL A N 1
ATOM 3019 C CA . VAL A 1 383 ? 3.772 14.944 -14.923 1.00 89.75 383 VAL A CA 1
ATOM 3020 C C . VAL A 1 383 ? 4.519 15.360 -16.202 1.00 89.75 383 VAL A C 1
ATOM 3022 O O . VAL A 1 383 ? 5.448 16.169 -16.148 1.00 89.75 383 VAL A O 1
ATOM 3025 N N . SER A 1 384 ? 4.167 14.790 -17.360 1.00 79.69 384 SER A N 1
ATOM 3026 C CA . SER A 1 384 ? 4.762 15.144 -18.661 1.00 79.69 384 SER A CA 1
ATOM 3027 C C . SER A 1 384 ? 4.199 16.450 -19.206 1.00 79.69 384 SER A C 1
ATOM 3029 O O . SER A 1 384 ? 3.033 16.747 -19.002 1.00 79.69 384 SER A O 1
ATOM 3031 N N . GLU A 1 385 ? 4.969 17.207 -19.989 1.00 68.06 385 GLU A N 1
ATOM 3032 C CA . GLU A 1 385 ? 4.458 18.389 -20.700 1.00 68.06 385 GLU A CA 1
ATOM 3033 C C . GLU A 1 385 ? 3.571 18.022 -21.902 1.00 68.06 385 GLU A C 1
ATOM 3035 O O . GLU A 1 385 ? 2.693 18.799 -22.295 1.00 68.06 385 GLU A O 1
ATOM 3040 N N . LYS A 1 386 ? 3.720 16.812 -22.459 1.00 70.31 386 LYS A N 1
ATOM 3041 C CA . LYS A 1 386 ? 2.968 16.371 -23.644 1.00 70.31 386 LYS A CA 1
ATOM 3042 C C . LYS A 1 386 ? 1.500 16.113 -23.305 1.00 70.31 386 LYS A C 1
ATOM 3044 O O . LYS A 1 386 ? 1.215 15.588 -22.229 1.00 70.31 386 LYS A O 1
ATOM 3049 N N . PRO A 1 387 ? 0.541 16.536 -24.144 1.00 62.19 387 PRO A N 1
ATOM 3050 C CA . PRO A 1 387 ? -0.866 16.242 -23.907 1.00 62.19 387 PRO A CA 1
ATOM 3051 C C . PRO A 1 387 ? -1.106 14.734 -24.000 1.00 62.19 387 PRO A C 1
ATOM 3053 O O . PRO A 1 387 ? -0.642 14.089 -24.937 1.00 62.19 387 PRO A O 1
ATOM 3056 N N . GLU A 1 388 ? -1.846 14.197 -23.035 1.00 72.00 388 GLU A N 1
ATOM 3057 C CA . GLU A 1 388 ? -2.292 12.808 -23.066 1.00 72.00 388 GLU A CA 1
ATOM 3058 C C . GLU A 1 388 ? -3.366 12.661 -2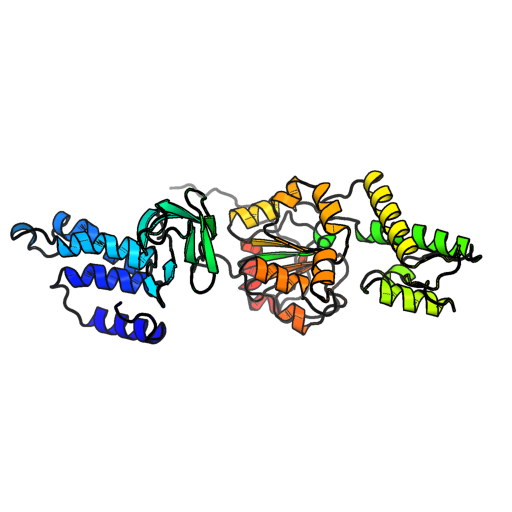4.148 1.00 72.00 388 GLU A C 1
ATOM 3060 O O . GLU A 1 388 ? -4.378 13.369 -24.143 1.00 72.00 388 GLU A O 1
ATOM 3065 N N . ALA A 1 389 ? -3.123 11.785 -25.123 1.00 69.06 389 ALA A N 1
ATOM 3066 C CA . ALA A 1 389 ? -4.042 11.588 -26.244 1.00 69.06 389 ALA A CA 1
ATOM 3067 C C . ALA A 1 389 ? -5.279 10.772 -25.829 1.00 69.06 389 ALA A C 1
ATOM 3069 O O . ALA A 1 389 ? -6.340 10.859 -26.454 1.00 69.06 389 ALA A O 1
ATOM 3070 N N . GLN A 1 390 ? -5.141 9.975 -24.769 1.00 78.50 390 GLN A N 1
ATOM 3071 C CA . GLN A 1 390 ? -6.174 9.091 -24.261 1.00 78.50 390 GLN A CA 1
ATOM 3072 C C . GLN A 1 390 ? -7.108 9.822 -23.288 1.00 78.50 390 GLN A C 1
ATOM 3074 O O . GLN A 1 390 ? -6.676 10.551 -22.403 1.00 78.50 390 GLN A O 1
ATOM 3079 N N . GLN A 1 391 ? -8.418 9.613 -23.440 1.00 84.81 391 GLN A N 1
ATOM 3080 C CA . GLN A 1 391 ? -9.421 10.132 -22.505 1.00 84.81 391 GLN A CA 1
ATOM 3081 C C . GLN A 1 391 ? -9.823 9.037 -21.518 1.00 84.81 391 GLN A C 1
ATOM 3083 O O . GLN A 1 391 ? -10.277 7.973 -21.953 1.00 84.81 391 GLN A O 1
ATOM 3088 N N . PHE A 1 392 ? -9.711 9.318 -20.222 1.00 88.12 392 PHE A N 1
ATOM 3089 C CA . PHE A 1 392 ? -10.082 8.417 -19.127 1.00 88.12 392 PHE A CA 1
ATOM 3090 C C . PHE A 1 392 ? -11.428 8.810 -18.506 1.00 88.12 392 PHE A C 1
ATOM 3092 O O . PHE A 1 392 ? -11.841 9.964 -18.588 1.00 88.12 392 PHE A O 1
ATOM 3099 N N . ARG A 1 393 ? -12.127 7.830 -17.927 1.00 89.31 393 ARG A N 1
ATOM 3100 C CA . ARG A 1 393 ? -13.345 8.020 -17.119 1.00 89.31 393 ARG A CA 1
ATOM 3101 C C . ARG A 1 393 ? -13.040 8.429 -15.682 1.00 89.31 393 ARG A C 1
ATOM 3103 O O . ARG A 1 393 ? -13.902 8.988 -15.023 1.00 89.31 393 ARG A O 1
ATOM 3110 N N . ILE A 1 394 ? -11.838 8.119 -15.217 1.00 90.38 394 ILE A N 1
ATOM 3111 C CA . ILE A 1 394 ? -11.342 8.529 -13.907 1.00 90.38 394 ILE A CA 1
ATOM 3112 C C . ILE A 1 394 ? -10.757 9.947 -14.000 1.00 90.38 394 ILE A C 1
ATOM 3114 O O . ILE A 1 394 ? -10.320 10.342 -15.090 1.00 90.38 394 ILE A O 1
ATOM 3118 N N . PRO A 1 395 ? -10.705 10.707 -12.893 1.00 90.75 395 PRO A N 1
ATOM 3119 C CA . PRO A 1 395 ? -10.023 11.991 -12.852 1.00 90.75 395 PRO A CA 1
ATOM 3120 C C . PRO A 1 395 ? -8.583 11.884 -13.372 1.00 90.75 395 PRO A C 1
ATOM 3122 O O . PRO A 1 395 ? -7.800 11.040 -12.927 1.00 90.75 395 PRO A O 1
ATOM 3125 N N . TYR A 1 396 ? -8.245 12.751 -14.330 1.00 91.38 396 TYR A N 1
ATOM 3126 C CA . TYR A 1 396 ? -6.896 12.904 -14.867 1.00 91.38 396 TYR A CA 1
ATOM 3127 C C . TYR A 1 396 ? -6.427 14.341 -14.668 1.00 91.38 396 TYR A C 1
ATOM 3129 O O . TYR A 1 396 ? -6.969 15.266 -15.278 1.00 91.38 396 TYR A O 1
ATOM 3137 N N . VAL A 1 397 ? -5.416 14.523 -13.821 1.00 89.50 397 VAL A N 1
ATOM 3138 C CA . VAL A 1 397 ? -4.856 15.840 -13.501 1.00 89.50 397 VAL A CA 1
ATOM 3139 C C . VAL A 1 397 ? -3.422 15.913 -13.973 1.00 89.50 397 VAL A C 1
ATOM 3141 O O . VAL A 1 397 ? -2.644 14.974 -13.836 1.00 89.50 397 VAL A O 1
ATOM 3144 N N . LYS A 1 398 ? -3.070 17.062 -14.536 1.00 89.62 398 LYS A N 1
ATOM 3145 C CA . LYS A 1 398 ? -1.744 17.313 -15.067 1.00 89.62 398 LYS A CA 1
ATOM 3146 C C . LYS A 1 398 ? -1.031 18.348 -14.217 1.00 89.62 398 LYS A C 1
ATOM 3148 O O . LYS A 1 398 ? -1.585 19.419 -13.974 1.00 89.62 398 LYS A O 1
ATOM 3153 N N . ILE A 1 399 ? 0.188 18.034 -13.801 1.00 89.69 399 ILE A N 1
ATOM 3154 C CA . ILE A 1 399 ? 1.005 18.901 -12.950 1.00 89.69 399 ILE A CA 1
ATOM 3155 C C . ILE A 1 399 ? 2.406 19.050 -13.534 1.00 89.69 399 ILE A C 1
ATOM 3157 O O . ILE A 1 399 ? 2.887 18.175 -14.248 1.00 89.69 399 ILE A O 1
ATOM 3161 N N . ASN A 1 400 ? 3.072 20.157 -13.216 1.00 85.12 400 ASN A N 1
ATOM 3162 C CA . ASN A 1 400 ? 4.463 20.369 -13.625 1.00 85.12 400 ASN A CA 1
ATOM 3163 C C . ASN A 1 400 ? 5.434 19.831 -12.567 1.00 85.12 400 ASN A C 1
ATOM 3165 O O . ASN A 1 400 ? 6.456 19.218 -12.884 1.00 85.12 400 ASN A O 1
ATOM 3169 N N . ASP A 1 401 ? 5.097 20.038 -11.299 1.00 88.00 401 ASP A N 1
ATOM 3170 C CA . ASP A 1 401 ? 5.888 19.643 -10.145 1.00 88.00 401 ASP A CA 1
ATOM 3171 C C . ASP A 1 401 ? 4.976 19.317 -8.952 1.00 88.00 401 ASP A C 1
ATOM 3173 O O . ASP A 1 401 ? 3.755 19.465 -9.035 1.00 88.00 401 ASP A O 1
ATOM 3177 N N . PHE A 1 402 ? 5.566 18.812 -7.869 1.00 93.38 402 PHE A N 1
ATOM 3178 C CA . PHE A 1 402 ? 4.828 18.351 -6.696 1.00 93.38 402 PHE A CA 1
ATOM 3179 C C . PHE A 1 402 ? 4.675 19.420 -5.608 1.00 93.38 402 PHE A C 1
ATOM 3181 O O . PHE A 1 402 ? 4.079 19.125 -4.575 1.00 93.38 402 PHE A O 1
ATOM 3188 N N . LYS A 1 403 ? 5.209 20.640 -5.778 1.00 89.00 403 LYS A N 1
ATOM 3189 C CA . LYS A 1 403 ? 5.214 21.644 -4.695 1.00 89.00 403 LYS A CA 1
ATOM 3190 C C . LYS A 1 403 ? 3.820 22.173 -4.377 1.00 89.00 403 LYS A C 1
ATOM 3192 O O . LYS A 1 403 ? 3.543 22.525 -3.235 1.00 89.00 403 LYS A O 1
ATOM 3197 N N . ASP A 1 404 ? 2.959 22.184 -5.389 1.00 80.50 404 ASP A N 1
ATOM 3198 C CA . ASP A 1 404 ? 1.588 22.676 -5.302 1.00 80.50 404 ASP A CA 1
ATOM 3199 C C . ASP A 1 404 ? 0.585 21.540 -5.026 1.00 80.50 404 ASP A C 1
ATOM 3201 O O . ASP A 1 404 ? -0.620 21.779 -4.979 1.00 80.50 404 ASP A O 1
ATOM 3205 N N . LEU A 1 405 ? 1.060 20.297 -4.857 1.00 89.69 405 LEU A N 1
ATOM 3206 C CA . LEU A 1 405 ? 0.200 19.150 -4.595 1.00 89.69 405 LEU A CA 1
ATOM 3207 C C . LEU A 1 405 ? 0.043 18.901 -3.094 1.00 89.69 405 LEU A C 1
ATOM 3209 O O . LEU A 1 405 ? 1.027 18.781 -2.363 1.00 89.69 405 LEU A O 1
ATOM 3213 N N . THR A 1 406 ? -1.202 18.742 -2.650 1.00 86.12 406 THR A N 1
ATOM 3214 C CA . THR A 1 406 ? -1.525 18.334 -1.278 1.00 86.12 406 THR A CA 1
ATOM 3215 C C . THR A 1 406 ? -2.505 17.167 -1.272 1.00 86.12 406 THR A C 1
ATOM 3217 O O . THR A 1 406 ? -3.139 16.853 -2.283 1.00 86.12 406 THR A O 1
ATOM 3220 N N . THR A 1 407 ? -2.619 16.500 -0.126 1.00 86.06 407 THR A N 1
ATOM 3221 C CA . THR A 1 407 ? -3.581 15.415 0.099 1.00 86.06 407 THR A CA 1
ATOM 3222 C C . THR A 1 407 ? -5.022 15.863 -0.084 1.00 86.06 407 THR A C 1
ATOM 3224 O O . THR A 1 407 ? -5.817 15.141 -0.679 1.00 86.06 407 THR A O 1
ATOM 3227 N N . GLU A 1 408 ? -5.335 17.075 0.363 1.00 81.62 408 GLU A N 1
ATOM 3228 C CA . GLU A 1 408 ? -6.663 17.680 0.274 1.00 81.62 408 GLU A CA 1
ATOM 3229 C C . GLU A 1 408 ? -7.012 17.971 -1.183 1.00 81.62 408 GLU A C 1
ATOM 3231 O O . GLU A 1 408 ? -8.087 17.597 -1.638 1.00 81.62 408 GLU A O 1
ATOM 3236 N N . LEU A 1 409 ? -6.067 18.532 -1.944 1.00 84.81 409 LEU A N 1
ATOM 3237 C CA . LEU A 1 409 ? -6.268 18.830 -3.358 1.00 84.81 409 LEU A CA 1
ATOM 3238 C C . LEU A 1 409 ? -6.519 17.557 -4.182 1.00 84.81 409 LEU A C 1
ATOM 3240 O O . LEU A 1 409 ? -7.387 17.538 -5.050 1.00 84.81 409 LEU A O 1
ATOM 3244 N N . ILE A 1 410 ? -5.778 16.475 -3.915 1.00 89.31 410 ILE A N 1
ATOM 3245 C CA . ILE A 1 410 ? -6.037 15.177 -4.559 1.00 89.31 410 ILE A CA 1
ATOM 3246 C C . ILE A 1 410 ? -7.442 14.682 -4.213 1.00 89.31 410 ILE A C 1
ATOM 3248 O O . ILE A 1 410 ? -8.156 14.199 -5.088 1.00 89.31 410 ILE A O 1
ATOM 3252 N N . ASN A 1 411 ? -7.842 14.815 -2.950 1.00 84.56 411 ASN A N 1
ATOM 3253 C CA . ASN A 1 411 ? -9.152 14.376 -2.499 1.00 84.56 411 ASN A CA 1
ATOM 3254 C C . ASN A 1 411 ? -10.295 15.146 -3.170 1.00 84.56 411 ASN A C 1
ATOM 3256 O O . ASN A 1 411 ? -11.266 14.542 -3.615 1.00 84.56 411 ASN A O 1
ATOM 3260 N N . GLU A 1 412 ? -10.150 16.464 -3.304 1.00 83.12 412 GLU A N 1
ATOM 3261 C CA . GLU A 1 412 ? -11.096 17.315 -4.032 1.00 83.12 412 GLU A CA 1
ATOM 3262 C C . GLU A 1 412 ? -11.263 16.854 -5.486 1.00 83.12 412 GLU A C 1
ATOM 3264 O O . GLU A 1 412 ? -12.387 16.736 -5.969 1.00 83.12 412 GLU A O 1
ATOM 3269 N N . TYR A 1 413 ? -10.168 16.508 -6.172 1.00 85.19 413 TYR A N 1
ATOM 3270 C CA . TYR A 1 413 ? -10.240 15.991 -7.542 1.00 85.19 413 TYR A CA 1
ATOM 3271 C C . TYR A 1 413 ? -10.953 14.641 -7.666 1.00 85.19 413 TYR A C 1
ATOM 3273 O O . TYR A 1 413 ? -11.493 14.349 -8.733 1.00 85.19 413 TYR A O 1
ATOM 3281 N N . ILE A 1 414 ? -10.932 13.812 -6.620 1.00 83.31 414 ILE A N 1
ATOM 3282 C CA . ILE A 1 414 ? -11.626 12.519 -6.608 1.00 83.31 414 ILE A CA 1
ATOM 3283 C C . ILE A 1 414 ? -13.123 12.711 -6.339 1.00 83.31 414 ILE A C 1
ATOM 3285 O O . ILE A 1 414 ? -13.938 12.063 -6.992 1.00 83.31 414 ILE A O 1
ATOM 3289 N N . GLY A 1 415 ? -13.480 13.598 -5.405 1.00 68.06 415 GLY A N 1
ATOM 3290 C CA . GLY A 1 415 ? -14.864 13.801 -4.967 1.00 68.06 415 GLY A CA 1
ATOM 3291 C C . GLY A 1 415 ? -15.727 14.671 -5.889 1.00 68.06 415 GLY A C 1
ATOM 3292 O O . GLY A 1 415 ? -16.954 14.617 -5.803 1.00 68.06 415 GLY A O 1
ATOM 3293 N N . ASP A 1 416 ? -15.127 15.481 -6.764 1.00 59.47 416 ASP A N 1
ATOM 3294 C CA . ASP A 1 416 ? -15.871 16.440 -7.582 1.00 59.47 416 ASP A CA 1
ATOM 3295 C C . ASP A 1 416 ? -16.251 15.880 -8.970 1.00 59.47 416 ASP A C 1
ATOM 3297 O O . ASP A 1 416 ? -15.515 15.993 -9.956 1.00 59.47 416 ASP A O 1
ATOM 3301 N N . ASP A 1 417 ? -17.463 15.323 -9.073 1.00 48.88 417 ASP A N 1
ATOM 3302 C CA . ASP A 1 417 ? -18.071 14.883 -10.341 1.00 48.88 417 ASP A CA 1
ATOM 3303 C C . ASP A 1 417 ? -18.225 16.033 -11.365 1.00 48.88 417 ASP A C 1
ATOM 3305 O O . ASP A 1 417 ? -18.340 15.791 -12.571 1.00 48.88 417 ASP A O 1
ATOM 3309 N N . THR A 1 418 ? -18.199 17.304 -10.935 1.00 39.22 418 THR A N 1
ATOM 3310 C CA . THR A 1 418 ? -18.384 18.455 -11.838 1.00 39.22 418 THR A CA 1
ATOM 3311 C C . THR A 1 418 ? -17.112 18.862 -12.590 1.00 39.22 418 THR A C 1
ATOM 3313 O O . THR A 1 418 ? -17.203 19.382 -13.713 1.00 39.22 418 THR A O 1
ATOM 3316 N N . LEU A 1 419 ? -15.922 18.530 -12.069 1.00 43.47 419 LEU A N 1
ATOM 3317 C CA . LEU A 1 419 ? -14.635 18.767 -12.743 1.00 43.47 419 LEU A CA 1
ATOM 3318 C C . LEU A 1 419 ? -14.429 17.874 -13.977 1.00 43.47 419 LEU A C 1
ATOM 3320 O O . LEU A 1 419 ? -13.639 18.218 -14.860 1.00 43.47 419 LEU A O 1
ATOM 3324 N N . GLN A 1 420 ? -15.209 16.797 -14.121 1.00 44.66 420 GLN A N 1
ATOM 3325 C CA . GLN A 1 420 ? -15.236 15.958 -15.326 1.00 44.66 420 GLN A CA 1
ATOM 3326 C C . GLN A 1 420 ? -15.740 16.723 -16.574 1.00 44.66 420 GLN A C 1
ATOM 3328 O O . GLN A 1 420 ? -15.513 16.288 -17.706 1.00 44.66 420 GLN A O 1
ATOM 3333 N N . SER A 1 421 ? -16.382 17.890 -16.395 1.00 33.16 421 SER A N 1
ATOM 3334 C CA . SER A 1 421 ? -17.044 18.651 -17.469 1.00 33.16 421 SER A CA 1
ATOM 3335 C C . SER A 1 421 ? -16.312 19.915 -17.956 1.00 33.16 421 SER A C 1
ATOM 3337 O O . SER A 1 421 ? -16.689 20.485 -18.985 1.00 33.16 421 SER A O 1
ATOM 3339 N N . HIS A 1 422 ? -15.241 20.361 -17.291 1.00 32.09 422 HIS A N 1
ATOM 3340 C CA . HIS A 1 422 ? -14.542 21.606 -17.646 1.00 32.09 422 HIS A CA 1
ATOM 3341 C C . HIS A 1 422 ? -13.090 21.371 -18.063 1.00 32.09 422 HIS A C 1
ATOM 3343 O O . HIS A 1 422 ? -12.130 21.576 -17.324 1.00 32.09 422 HIS A O 1
ATOM 3349 N N . ARG A 1 423 ? -12.942 20.973 -19.332 1.00 44.84 423 ARG A N 1
ATOM 3350 C CA . ARG A 1 423 ? -11.666 20.982 -20.051 1.00 44.84 423 ARG A CA 1
ATOM 3351 C C . ARG A 1 423 ? -11.195 22.413 -20.304 1.00 44.84 423 ARG A C 1
ATOM 3353 O O . ARG A 1 423 ? -11.894 23.187 -20.950 1.00 44.84 423 ARG A O 1
ATOM 3360 N N . GLY A 1 424 ? -9.943 22.678 -19.937 1.00 35.81 424 GLY A N 1
ATOM 3361 C CA . GLY A 1 424 ? -9.124 23.738 -20.524 1.00 35.81 424 GLY A CA 1
ATOM 3362 C C . GLY A 1 424 ? -8.830 24.907 -19.588 1.00 35.81 424 GLY A C 1
ATOM 3363 O O . GLY A 1 424 ? -9.706 25.698 -19.271 1.00 35.81 424 GLY A O 1
ATOM 3364 N N . ASN A 1 425 ? -7.548 25.054 -19.242 1.00 35.03 425 ASN A N 1
ATOM 3365 C CA . ASN A 1 425 ? -6.931 26.256 -18.675 1.00 35.03 425 ASN A CA 1
ATOM 3366 C C . ASN A 1 425 ? -7.559 26.827 -17.392 1.00 35.03 425 ASN A C 1
ATOM 3368 O O . ASN A 1 425 ? -8.307 27.802 -17.430 1.00 35.03 425 ASN A O 1
ATOM 3372 N N . ARG A 1 426 ? -7.064 26.386 -16.232 1.00 31.27 426 ARG A N 1
ATOM 3373 C CA . ARG A 1 426 ? -6.933 27.290 -15.082 1.00 31.27 426 ARG A CA 1
ATOM 3374 C C . ARG A 1 426 ? -5.506 27.267 -14.548 1.00 31.27 426 ARG A C 1
ATOM 3376 O O . ARG A 1 426 ? -5.025 26.256 -14.056 1.00 31.27 426 ARG A O 1
ATOM 3383 N N . ARG A 1 427 ? -4.827 28.413 -14.686 1.00 33.56 427 ARG A N 1
ATOM 3384 C CA . ARG A 1 427 ? -3.635 28.755 -13.901 1.00 33.56 427 ARG A CA 1
ATOM 3385 C C . ARG A 1 427 ? -4.044 28.798 -12.429 1.00 33.56 427 ARG A C 1
ATOM 3387 O O . ARG A 1 427 ? -5.058 29.417 -12.113 1.00 33.56 427 ARG A O 1
ATOM 3394 N N . LEU A 1 428 ? -3.235 28.166 -11.583 1.00 31.22 428 LEU A N 1
ATOM 3395 C CA . LEU A 1 428 ? -3.310 28.193 -10.123 1.00 31.22 428 LEU A CA 1
ATOM 3396 C C . LEU A 1 428 ? -3.567 29.625 -9.626 1.00 31.22 428 LEU A C 1
ATOM 3398 O O . LEU A 1 428 ? -2.713 30.504 -9.757 1.00 31.22 428 LEU A O 1
ATOM 3402 N N . LEU A 1 429 ? -4.760 29.867 -9.082 1.00 26.05 429 LEU A N 1
ATOM 3403 C CA . LEU A 1 429 ? -5.048 31.072 -8.314 1.00 26.05 429 LEU A CA 1
ATOM 3404 C C . LEU A 1 429 ? -4.577 30.810 -6.886 1.00 26.05 429 LEU A C 1
ATOM 3406 O O . LEU A 1 429 ? -5.166 30.003 -6.173 1.00 26.05 429 LEU A O 1
ATOM 3410 N N . LYS A 1 430 ? -3.497 31.489 -6.488 1.00 27.05 430 LYS A N 1
ATOM 3411 C CA . LYS A 1 430 ? -3.073 31.581 -5.089 1.00 27.05 430 LYS A CA 1
ATOM 3412 C C . LYS A 1 430 ? -4.226 32.153 -4.270 1.00 27.05 430 LYS A C 1
ATOM 3414 O O . LYS A 1 430 ? -4.535 33.336 -4.399 1.00 27.05 430 LYS A O 1
ATOM 3419 N N . VAL A 1 431 ? -4.825 31.335 -3.413 1.00 26.27 431 VAL A N 1
ATOM 3420 C CA . VAL A 1 431 ? -5.651 31.833 -2.315 1.00 26.27 431 VAL A CA 1
ATOM 3421 C C . VAL A 1 431 ? -4.699 32.148 -1.169 1.00 26.27 431 VAL A C 1
ATOM 3423 O O . VAL A 1 431 ? -4.238 31.267 -0.451 1.00 26.27 431 VAL A O 1
ATOM 3426 N N . THR A 1 432 ? -4.328 33.418 -1.048 1.00 25.81 432 THR A N 1
ATOM 3427 C CA . THR A 1 432 ? -3.717 33.950 0.171 1.00 25.81 432 THR A CA 1
ATOM 3428 C C . THR A 1 432 ? -4.816 34.133 1.210 1.00 25.81 432 THR A C 1
ATOM 3430 O O . THR A 1 432 ? -5.695 34.976 1.025 1.00 25.81 432 THR A O 1
ATOM 3433 N N . CYS A 1 433 ? -4.772 33.353 2.290 1.00 25.81 433 CYS A N 1
ATOM 3434 C CA . CYS A 1 433 ? -5.547 33.627 3.495 1.00 25.81 433 CYS A CA 1
ATOM 3435 C C . CYS A 1 433 ? -5.044 34.938 4.112 1.00 25.81 433 CYS A C 1
ATOM 3437 O O . CYS A 1 433 ? -3.933 34.982 4.635 1.00 25.81 433 CYS A O 1
ATOM 3439 N N . ASN A 1 434 ? -5.850 35.997 4.040 1.00 26.44 434 ASN A N 1
ATOM 3440 C CA . ASN A 1 434 ? -5.713 37.129 4.949 1.00 26.44 434 ASN A CA 1
ATOM 3441 C C . ASN A 1 434 ? -6.527 36.805 6.204 1.00 26.44 434 ASN A C 1
ATOM 3443 O O . ASN A 1 434 ? -7.758 36.814 6.175 1.00 26.44 434 ASN A O 1
ATOM 3447 N N . GLU A 1 435 ? -5.819 36.502 7.287 1.00 36.06 435 GLU A N 1
ATOM 3448 C CA . GLU A 1 435 ? -6.310 36.737 8.639 1.00 36.06 435 GLU A CA 1
ATOM 3449 C C . GLU A 1 435 ? -6.442 38.251 8.817 1.00 36.06 435 GLU A C 1
ATOM 3451 O O . GLU A 1 435 ? -5.453 38.957 8.668 1.00 36.06 435 GLU A O 1
ATOM 3456 N N . ASP A 1 436 ? -7.662 38.742 9.037 1.00 32.81 436 ASP A N 1
ATOM 3457 C CA . ASP A 1 436 ? -7.948 39.916 9.871 1.00 32.81 436 ASP A CA 1
ATOM 3458 C C . ASP A 1 436 ? -9.454 40.206 9.839 1.00 32.81 436 ASP A C 1
ATOM 3460 O O . ASP A 1 436 ? -9.962 40.957 9.006 1.00 32.81 436 ASP A O 1
ATOM 3464 N N . LEU A 1 437 ? -10.182 39.621 10.789 1.00 32.56 437 LEU A N 1
ATOM 3465 C CA . LEU A 1 437 ? -11.437 40.191 11.274 1.00 32.56 437 LEU A CA 1
ATOM 3466 C C . LEU A 1 437 ? -11.400 40.174 12.798 1.00 32.56 437 LEU A C 1
ATOM 3468 O O . LEU A 1 437 ? -11.914 39.275 13.460 1.00 32.56 437 LEU A O 1
ATOM 3472 N N . THR A 1 438 ? -10.746 41.197 13.343 1.00 42.53 438 THR A N 1
ATOM 3473 C CA . THR A 1 438 ? -10.979 41.642 14.709 1.00 42.53 438 THR A CA 1
ATOM 3474 C C . THR A 1 438 ? -12.105 42.674 14.727 1.00 42.53 438 THR A C 1
ATOM 3476 O O . THR A 1 438 ? -12.024 43.725 14.095 1.00 42.53 438 THR A O 1
ATOM 3479 N N . GLY A 1 439 ? -13.118 42.366 15.537 1.00 33.88 439 GLY A N 1
ATOM 3480 C CA . GLY A 1 439 ? -13.845 43.332 16.358 1.00 33.88 439 GLY A CA 1
ATOM 3481 C C . GLY A 1 439 ? -15.296 43.615 15.968 1.00 33.88 439 GLY A C 1
ATOM 3482 O O . GLY A 1 439 ? -15.728 43.277 14.865 1.00 33.88 439 GLY A O 1
ATOM 3483 N N . PRO A 1 440 ? -16.012 44.367 16.820 1.00 38.03 440 PRO A N 1
ATOM 3484 C CA . PRO A 1 440 ? -15.970 44.410 18.287 1.00 38.03 440 PRO A CA 1
ATOM 3485 C C . PRO A 1 440 ? -17.034 43.518 18.951 1.00 38.03 440 PRO A C 1
ATOM 3487 O O . PRO A 1 440 ? -18.075 43.237 18.313 1.00 38.03 440 PRO A O 1
#

Secondary structure (DSSP, 8-state):
---GGGS-HHHHHHHHHHHHHHS-TT-THHHHHHHHHHHHTT-HHHHHHHHHHHHHTTTTTTTS-GGG---HHHHHHHHHIIIIIIT--EEETTEEEE---PPTT---EEEEEEETTEEEEEEEETTEEEEEEEE--TT--SEEEEEETTTEEEEEEBTB-EEEEPPPSS-SSS-SEEEEEHHHHEETHHHHHHHHHHHHHHHHHHHTT-TT----HHHHHHHTSSS-HHHHHHHHHHHTT-PPPP---TTPPTTPPPHHHHHHHHHHHHHHHHHHS--EEPTTHHHHHHHHHHTT-EEEEE-S-TTHHHHHHT-HHHHTT-SEEE-HHHHHHHT---SSS-HHHHHHHHHTT--GGGEEEEES--TTS-HHHHTTSSEEEE--SSPP-SPPSS-EEE-S-STT--HHHHHHHHH-TTGGG--S----------------

Radius of gyration: 29.15 Å; chains: 1; bounding box: 72×71×89 Å

pLDDT: mean 85.01, std 15.35, range [25.81, 98.56]

Sequence (440 aa):
MLLPDCFSPEEVRADFELYESITAPDSSLQIFIKGVLAARLRLVEKAMTYFRQALFLDLDNLMGDTGGGLHCSNMAGSWWVLAMGFGGVRVSEETLHFDPRLPEGCAGYEIKIRHAGGLVQAVVKPRIVTYTLLEGPADGSGGLLLIHGETRRVRLAKDEPQKVRLRHDVCVFDFDCVIFDIDSILLGLQDVHYAAWKEALEEYFTDIAMPDFSMTRELFLAYLSHNRPMNGLAELFKRFSRPLPPSGGQTNSEGAQLLTDLFSRKLHKFRQIIQKQSLQLREGTIQFLTNLRANGIMVGCVTDSRNGRWILNEWPQLQALFDHFIDAVDGESLGWCYRPEMDYFKSCAKSMDCACARTVIVMDSAEGYSKSCVEQFCMLIGVSEKPEAQQFRIPYVKINDFKDLTTELINEYIGDDTLQSHRGNRRLLKVTCNEDLTGP